Protein AF-C7ZFL9-F1 (afdb_monomer_lite)

Secondary structure (DSSP, 8-state):
-GGG-HHHHHHHHHHHHHHHHHHHSS-GGGHHHHHHHHHHHHHHHHHHHHH--GGGHHHHHHHHHHHHHHHHHTT-HHHHHHHHHHHHHHHHHHS-TT-SSPP---HHHHHHHHHHHHHHHHHHHHHHHHHHHHTT-TTS-TTS-S---PPPHHHHHHHHHHHHHHSTTHHHHHHHHHTTGGGGTSPPPTT-----EE-HHHHHHHHHHHHHHHTTTTS-HHHHHHHHHHTTHHHHHHHHHHHHHHHHHHTTHHHHHTTT-----EE-HHHHHHHHHHIIIIIT--SGGGPPPPHHHHHHHHHHHHHHHHHTPPPTT-HHHHHHHHHHHHHHHHHHHHHTTSTTSTTTTHHHHHHHHHHHHHHHHHHT--SHHHHHHHHHHHS---

Radius of gyration: 20.71 Å; chains: 1; bounding box: 52×52×56 Å

Organism: Fusarium vanettenii (strain ATCC MYA-4622 / CBS 123669 / FGSC 9596 / NRRL 45880 / 77-13-4) (NCBI:txid660122)

Foldseek 3Di:
DCVVDPLLVLLVLLLVLLLVCLVVLHSVVNPVVNVVSLVVLVVVLVVCVVVVDLVCLLVNLSSLLSNLQSCLSLVNLVVSVVSLVVSLVSCCVNPNLPDPPDDPPDPSVLLSLLSNLLSQQSSFLSQLVLLLVLVVDPVFDPPDDPPGVRPDSSVSSNVSSVLCVQADCNSVLVSVLSVLSSVSRDDDPVPFFQAWFQLVQLLVLLQVLLVLLQPDPPDDSSVSLVVCSRPCSVSSNSSVLSVRRVCRRVVCNVVVVVPDPDDGLTWHSLLSSLLSSLCCCQQSCSTNSNDQDDLSNLSNSLSSNLVRLVVQVDALPPLLNLLVSLLSLVSNLRSLVVRVVDPDNPCSCVVSNVVSVVSNVVSCVSNVPPDPVVNVVSNVVRPHHD

Structure (mmCIF, N/CA/C/O backbone):
data_AF-C7ZFL9-F1
#
_entry.id   AF-C7ZFL9-F1
#
loop_
_atom_site.group_PDB
_atom_site.id
_atom_site.type_symbol
_atom_site.label_atom_id
_atom_site.label_alt_id
_atom_site.label_comp_id
_atom_site.label_asym_id
_atom_site.label_entity_id
_atom_site.label_seq_id
_atom_site.pdbx_PDB_ins_code
_atom_site.Cartn_x
_atom_site.Cartn_y
_atom_site.Cartn_z
_atom_site.occupancy
_atom_site.B_iso_or_equiv
_atom_site.auth_seq_id
_atom_site.auth_comp_id
_atom_site.auth_asym_id
_atom_site.auth_atom_id
_atom_site.pdbx_PDB_model_num
ATOM 1 N N . SER A 1 1 ? -1.376 15.407 -22.073 1.00 51.47 1 SER A N 1
ATOM 2 C CA . SER A 1 1 ? -1.152 14.118 -22.772 1.00 51.47 1 SER A CA 1
ATOM 3 C C . SER A 1 1 ? 0.179 13.527 -22.314 1.00 51.47 1 SER A C 1
ATOM 5 O O . SER A 1 1 ? 1.114 14.300 -22.162 1.00 51.47 1 SER A O 1
ATOM 7 N N . VAL A 1 2 ? 0.299 12.204 -22.100 1.00 56.16 2 VAL A N 1
ATOM 8 C CA . VAL A 1 2 ? 1.565 11.537 -21.685 1.00 56.16 2 VAL A CA 1
ATOM 9 C C . VAL A 1 2 ? 2.711 11.837 -22.657 1.00 56.16 2 VAL A C 1
ATOM 11 O O . VAL A 1 2 ? 3.848 12.012 -22.239 1.00 56.16 2 VAL A O 1
ATOM 14 N N . MET A 1 3 ? 2.400 11.998 -23.946 1.00 50.41 3 MET A N 1
ATOM 15 C CA . MET A 1 3 ? 3.385 12.315 -24.987 1.00 50.41 3 MET A CA 1
ATOM 16 C C . MET A 1 3 ? 3.964 13.736 -24.888 1.00 50.41 3 MET A C 1
ATOM 18 O O . MET A 1 3 ? 4.941 14.037 -25.561 1.00 50.41 3 MET A O 1
ATOM 22 N N . GLN A 1 4 ? 3.368 14.617 -24.077 1.00 59.22 4 GLN A N 1
ATOM 23 C CA . GLN A 1 4 ? 3.820 16.003 -23.898 1.00 59.22 4 GLN A CA 1
ATOM 24 C C . GLN A 1 4 ? 4.762 16.170 -22.695 1.00 59.22 4 GLN A C 1
ATOM 26 O O . GLN A 1 4 ? 5.340 17.238 -22.529 1.00 59.22 4 GLN A O 1
ATOM 31 N N . SER A 1 5 ? 4.930 15.130 -21.868 1.00 71.25 5 SER A N 1
ATOM 32 C CA . SER A 1 5 ? 5.876 15.109 -20.750 1.00 71.25 5 SER A CA 1
ATOM 33 C C . SER A 1 5 ? 6.909 14.003 -20.998 1.00 71.25 5 SER A C 1
ATOM 35 O O . SER A 1 5 ? 6.565 12.821 -20.891 1.00 71.25 5 SER A O 1
ATOM 37 N N . PRO A 1 6 ? 8.171 14.351 -21.321 1.00 76.94 6 PRO A N 1
ATOM 38 C CA . PRO A 1 6 ? 9.249 13.373 -21.503 1.00 76.94 6 PRO A CA 1
ATOM 39 C C . PRO A 1 6 ? 9.394 12.416 -20.311 1.00 76.94 6 PRO A C 1
ATOM 41 O O . PRO A 1 6 ? 9.711 11.238 -20.470 1.00 76.94 6 PRO A O 1
ATOM 44 N N . ASP A 1 7 ? 9.091 12.916 -19.118 1.00 78.38 7 ASP A N 1
ATOM 45 C CA . ASP A 1 7 ? 9.209 12.204 -17.853 1.00 78.38 7 ASP A CA 1
ATOM 46 C C . ASP A 1 7 ? 8.083 11.188 -17.647 1.00 78.38 7 ASP A C 1
ATOM 48 O O . ASP A 1 7 ? 8.340 10.029 -17.306 1.00 78.38 7 ASP A O 1
ATOM 52 N N . ALA A 1 8 ? 6.841 11.576 -17.950 1.00 80.31 8 ALA A N 1
ATOM 53 C CA . ALA A 1 8 ? 5.705 10.658 -17.946 1.00 80.31 8 ALA A CA 1
ATOM 54 C C . ALA A 1 8 ? 5.857 9.567 -19.017 1.00 80.31 8 ALA A C 1
ATOM 56 O O . ALA A 1 8 ? 5.552 8.398 -18.760 1.00 80.31 8 ALA A O 1
ATOM 57 N N . LEU A 1 9 ? 6.374 9.922 -20.200 1.00 86.00 9 LEU A N 1
ATOM 58 C CA . LEU A 1 9 ? 6.674 8.960 -21.258 1.00 86.00 9 LEU A CA 1
ATOM 59 C C . LEU A 1 9 ? 7.722 7.943 -20.795 1.00 86.00 9 LEU A C 1
ATOM 61 O O . LEU A 1 9 ? 7.514 6.745 -20.965 1.00 86.00 9 LEU A O 1
ATOM 65 N N . ARG A 1 10 ? 8.809 8.394 -20.160 1.00 88.75 10 ARG A N 1
ATOM 66 C CA . ARG A 1 10 ? 9.865 7.507 -19.654 1.00 88.75 10 ARG A CA 1
ATOM 67 C C . ARG A 1 10 ? 9.331 6.506 -18.632 1.00 88.75 10 ARG A C 1
ATOM 69 O O . ARG A 1 10 ? 9.563 5.309 -18.785 1.00 88.75 10 ARG A O 1
ATOM 76 N N . ASN A 1 11 ? 8.566 6.968 -17.643 1.00 89.56 11 ASN A N 1
ATOM 77 C CA . ASN A 1 11 ? 7.953 6.069 -16.661 1.00 89.56 11 ASN A CA 1
ATOM 78 C C . ASN A 1 11 ? 6.974 5.094 -17.335 1.00 89.56 11 ASN A C 1
ATOM 80 O O . ASN A 1 11 ? 6.970 3.905 -17.029 1.00 89.56 11 ASN A O 1
ATOM 84 N N . THR A 1 12 ? 6.208 5.563 -18.324 1.00 90.94 12 THR A N 1
ATOM 85 C CA . THR A 1 12 ? 5.304 4.709 -19.111 1.00 90.94 12 THR A CA 1
ATOM 86 C C . THR A 1 12 ? 6.060 3.631 -19.887 1.00 90.94 12 THR A C 1
ATOM 88 O O . THR A 1 12 ? 5.612 2.488 -19.910 1.00 90.94 12 THR A O 1
ATOM 91 N N . MET A 1 13 ? 7.217 3.949 -20.475 1.00 91.75 13 MET A N 1
ATOM 92 C CA . MET A 1 13 ? 8.051 2.973 -21.185 1.00 91.75 13 MET A CA 1
ATOM 93 C C . MET A 1 13 ? 8.599 1.890 -20.250 1.00 91.75 13 MET A C 1
ATOM 95 O O . MET A 1 13 ? 8.618 0.720 -20.630 1.00 91.75 13 MET A O 1
ATOM 99 N N . LEU A 1 14 ? 8.976 2.245 -19.017 1.00 92.81 14 LEU A N 1
ATOM 100 C CA . LEU A 1 14 ? 9.402 1.269 -18.008 1.00 92.81 14 LEU A CA 1
ATOM 101 C C . LEU A 1 14 ? 8.258 0.318 -17.624 1.00 92.81 14 LEU A C 1
ATOM 103 O O . LEU A 1 14 ? 8.434 -0.900 -17.653 1.00 92.81 14 LEU A O 1
ATOM 107 N N . ILE A 1 15 ? 7.057 0.850 -17.366 1.00 92.81 15 ILE A N 1
ATOM 108 C CA . ILE A 1 15 ? 5.871 0.026 -17.076 1.00 92.81 15 ILE A CA 1
ATOM 109 C C . ILE A 1 15 ? 5.462 -0.832 -18.283 1.00 92.81 15 ILE A C 1
ATOM 111 O O . ILE A 1 15 ? 5.066 -1.987 -18.119 1.00 92.81 15 ILE A O 1
ATOM 115 N N . ALA A 1 16 ? 5.583 -0.309 -19.505 1.00 90.69 16 ALA A N 1
ATOM 116 C CA . ALA A 1 16 ? 5.320 -1.065 -20.726 1.00 90.69 16 ALA A CA 1
ATOM 117 C C . ALA A 1 16 ? 6.308 -2.228 -20.897 1.00 90.69 16 ALA A C 1
ATOM 119 O O . ALA A 1 16 ? 5.891 -3.337 -21.236 1.00 90.69 16 ALA A O 1
ATOM 120 N N . GLY A 1 17 ? 7.592 -2.001 -20.602 1.00 90.31 17 GLY A N 1
ATOM 121 C CA . GLY A 1 17 ? 8.609 -3.050 -20.570 1.00 90.31 17 GLY A CA 1
ATOM 122 C C . GLY A 1 17 ? 8.302 -4.120 -19.522 1.00 90.31 17 GLY A C 1
ATOM 123 O O . GLY A 1 17 ? 8.404 -5.306 -19.825 1.00 90.31 17 GLY A O 1
ATOM 124 N N . LEU A 1 18 ? 7.817 -3.724 -18.340 1.00 89.44 18 LEU A N 1
ATOM 125 C CA . LEU A 1 18 ? 7.332 -4.642 -17.303 1.00 89.44 18 LEU A CA 1
ATOM 126 C C . LEU A 1 18 ? 6.196 -5.537 -17.811 1.00 89.44 18 LEU A C 1
ATOM 128 O O . LEU A 1 18 ? 6.257 -6.763 -17.732 1.00 89.44 18 LEU A O 1
ATOM 132 N N . HIS A 1 19 ? 5.165 -4.911 -18.383 1.00 91.62 19 HIS A N 1
ATOM 133 C CA . HIS A 1 19 ? 4.009 -5.608 -18.936 1.00 91.62 19 HIS A CA 1
ATOM 134 C C . HIS A 1 19 ? 4.432 -6.575 -20.053 1.00 91.62 19 HIS A C 1
ATOM 136 O O . HIS A 1 19 ? 3.926 -7.697 -20.126 1.00 91.62 19 HIS A O 1
ATOM 142 N N . TYR A 1 20 ? 5.346 -6.158 -20.936 1.00 90.62 20 TYR A N 1
ATOM 143 C CA . TYR A 1 20 ? 5.895 -7.028 -21.974 1.00 90.62 20 TYR A CA 1
ATOM 144 C C . TYR A 1 20 ? 6.662 -8.207 -21.367 1.00 90.62 20 TYR A C 1
ATOM 146 O O . TYR A 1 20 ? 6.358 -9.352 -21.698 1.00 90.62 20 TYR A O 1
ATOM 154 N N . GLY A 1 21 ? 7.591 -7.942 -20.444 1.00 87.88 21 GLY A N 1
ATOM 155 C CA . GLY A 1 21 ? 8.418 -8.955 -19.791 1.00 87.88 21 GLY A CA 1
ATOM 156 C C . GLY A 1 21 ? 7.587 -10.011 -19.069 1.00 87.88 21 GLY A C 1
ATOM 157 O O . GLY A 1 21 ? 7.814 -11.200 -19.254 1.00 87.88 21 GLY A O 1
ATOM 158 N N . TRP A 1 22 ? 6.546 -9.613 -18.335 1.00 88.75 22 TRP A N 1
ATOM 159 C CA . TRP A 1 22 ? 5.656 -10.573 -17.674 1.00 88.75 22 TRP A CA 1
ATOM 160 C C . TRP A 1 22 ? 4.832 -11.401 -18.657 1.00 88.75 22 TRP A C 1
ATOM 162 O O . TRP A 1 22 ? 4.595 -12.581 -18.405 1.00 88.75 22 TRP A O 1
ATOM 172 N N . LYS A 1 23 ? 4.403 -10.808 -19.777 1.00 88.69 23 LYS A N 1
ATOM 173 C CA . LYS A 1 23 ? 3.635 -11.511 -20.811 1.00 88.69 23 LYS A CA 1
ATOM 174 C C . LYS A 1 23 ? 4.499 -12.506 -21.592 1.00 88.69 23 LYS A C 1
ATOM 176 O O . LYS A 1 23 ? 4.058 -13.626 -21.833 1.00 88.69 23 LYS A O 1
ATOM 181 N N . ALA A 1 24 ? 5.691 -12.089 -22.011 1.00 87.19 24 ALA A N 1
ATOM 182 C CA . ALA A 1 24 ? 6.590 -12.867 -22.862 1.00 87.19 24 ALA A CA 1
ATOM 183 C C . ALA A 1 24 ? 7.552 -13.775 -22.072 1.00 87.19 24 ALA A C 1
ATOM 185 O O . ALA A 1 24 ? 8.175 -14.656 -22.656 1.00 87.19 24 ALA A O 1
ATOM 186 N N . GLY A 1 25 ? 7.701 -13.549 -20.766 1.00 82.88 25 GLY A N 1
ATOM 187 C CA . GLY A 1 25 ? 8.644 -14.233 -19.875 1.00 82.88 25 GLY A CA 1
ATOM 188 C C . GLY A 1 25 ? 10.059 -13.666 -19.916 1.00 82.88 25 GLY A C 1
ATOM 189 O O . GLY A 1 25 ? 10.736 -13.620 -18.894 1.00 82.88 25 GLY A O 1
ATOM 190 N N . ARG A 1 26 ? 10.488 -13.147 -21.068 1.00 82.38 26 ARG A N 1
ATOM 191 C CA . ARG A 1 26 ? 11.777 -12.467 -21.249 1.00 82.38 26 ARG A CA 1
ATOM 192 C C . ARG A 1 26 ? 11.599 -11.178 -22.046 1.00 82.38 26 ARG A C 1
ATOM 194 O O . ARG A 1 26 ? 10.668 -11.057 -22.842 1.00 82.38 26 ARG A O 1
ATOM 201 N N . LEU A 1 27 ? 12.503 -10.219 -21.848 1.00 83.12 27 LEU A N 1
ATOM 202 C CA . LEU A 1 27 ? 12.457 -8.920 -22.530 1.00 83.12 27 LEU A CA 1
ATOM 203 C C . LEU A 1 27 ? 12.873 -9.003 -24.002 1.00 83.12 27 LEU A C 1
ATOM 205 O O . LEU A 1 27 ? 12.293 -8.304 -24.831 1.00 83.12 27 LEU A O 1
ATOM 209 N N . GLN A 1 28 ? 13.818 -9.886 -24.344 1.00 85.31 28 GLN A N 1
ATOM 210 C CA . GLN A 1 28 ? 14.291 -10.085 -25.719 1.00 85.31 28 GLN A CA 1
ATOM 211 C C . GLN A 1 28 ? 14.614 -8.735 -26.397 1.00 85.31 28 GLN A C 1
ATOM 213 O O . GLN A 1 28 ? 15.396 -7.943 -25.883 1.00 85.31 28 GLN A O 1
ATOM 218 N N . VAL A 1 29 ? 13.960 -8.425 -27.519 1.00 83.38 29 VAL A N 1
ATOM 219 C CA . VAL A 1 29 ? 14.160 -7.186 -28.286 1.00 83.38 29 VAL A CA 1
ATOM 220 C C . VAL A 1 29 ? 13.842 -5.900 -27.509 1.00 83.38 29 VAL A C 1
ATOM 222 O O . VAL A 1 29 ? 14.325 -4.838 -27.888 1.00 83.38 29 VAL A O 1
ATOM 225 N N . PHE A 1 30 ? 13.060 -5.968 -26.425 1.00 85.44 30 PHE A N 1
ATOM 226 C CA . PHE A 1 30 ? 12.745 -4.807 -25.584 1.00 85.44 30 PHE A CA 1
ATOM 227 C C . PHE A 1 30 ? 13.824 -4.483 -24.545 1.00 85.44 30 PHE A C 1
ATOM 229 O O . PHE A 1 30 ? 13.776 -3.407 -23.947 1.00 85.44 30 PHE A O 1
ATOM 236 N N . GLU A 1 31 ? 14.792 -5.372 -24.321 1.00 88.56 31 GLU A N 1
ATOM 237 C CA . GLU A 1 31 ? 15.775 -5.240 -23.241 1.00 88.56 31 GLU A CA 1
ATOM 238 C C . GLU A 1 31 ? 16.614 -3.964 -23.365 1.00 88.56 31 GLU A C 1
ATOM 240 O O . GLU A 1 31 ? 16.689 -3.173 -22.426 1.00 88.56 31 GLU A O 1
ATOM 245 N N . SER A 1 32 ? 17.160 -3.696 -24.553 1.00 89.56 32 SER A N 1
ATOM 246 C CA . SER A 1 32 ? 17.965 -2.495 -24.811 1.00 89.56 32 SER A CA 1
ATOM 247 C C . SER A 1 32 ? 17.177 -1.203 -24.576 1.00 89.56 32 SER A C 1
ATOM 249 O O . SER A 1 32 ? 17.697 -0.240 -24.012 1.00 89.56 32 SER A O 1
ATOM 251 N N . THR A 1 33 ? 15.896 -1.198 -24.950 1.00 89.94 33 THR A N 1
ATOM 252 C CA . THR A 1 33 ? 14.993 -0.057 -24.755 1.00 89.94 33 THR A CA 1
ATOM 253 C C . THR A 1 33 ? 14.695 0.157 -23.273 1.00 89.94 33 THR A C 1
ATOM 255 O O . THR A 1 33 ? 14.753 1.290 -22.790 1.00 89.94 33 THR A O 1
ATOM 258 N N . LEU A 1 34 ? 14.426 -0.918 -22.527 1.00 90.00 34 LEU A N 1
ATOM 259 C CA . LEU A 1 34 ? 14.208 -0.837 -21.085 1.00 90.00 34 LEU A CA 1
ATOM 260 C C . LEU A 1 34 ? 15.457 -0.306 -20.366 1.00 90.00 34 LEU A C 1
ATOM 262 O O . LEU A 1 34 ? 15.351 0.633 -19.577 1.00 90.00 34 LEU A O 1
ATOM 266 N N . LEU A 1 35 ? 16.634 -0.869 -20.659 1.00 91.44 35 LEU A N 1
ATOM 267 C CA . LEU A 1 35 ? 17.901 -0.462 -20.045 1.00 91.44 35 LEU A CA 1
ATOM 268 C C . LEU A 1 35 ? 18.232 1.005 -20.335 1.00 91.44 35 LEU A C 1
ATOM 270 O O . LEU A 1 35 ? 18.649 1.728 -19.428 1.00 91.44 35 LEU A O 1
ATOM 274 N N . PHE A 1 36 ? 17.982 1.470 -21.562 1.00 92.06 36 PHE A N 1
ATOM 275 C CA . PHE A 1 36 ? 18.137 2.878 -21.919 1.00 92.06 36 PHE A CA 1
ATOM 276 C C . PHE A 1 36 ? 17.249 3.782 -21.052 1.00 92.06 36 PHE A C 1
ATOM 278 O O . PHE A 1 36 ? 17.748 4.694 -20.390 1.00 92.06 36 PHE A O 1
ATOM 285 N N . HIS A 1 37 ? 15.941 3.508 -20.986 1.00 92.88 37 HIS A N 1
ATOM 286 C CA . HIS A 1 37 ? 15.018 4.328 -20.195 1.00 92.88 37 HIS A CA 1
ATOM 287 C C . HIS A 1 37 ? 15.298 4.262 -18.691 1.00 92.88 37 HIS A C 1
ATOM 289 O O . HIS A 1 37 ? 15.119 5.266 -18.000 1.00 92.88 37 HIS A O 1
ATOM 295 N N . LYS A 1 38 ? 15.782 3.122 -18.189 1.00 93.56 38 LYS A N 1
ATOM 296 C CA . LYS A 1 38 ? 16.223 2.957 -16.801 1.00 93.56 38 LYS A CA 1
ATOM 297 C C . LYS A 1 38 ? 17.449 3.824 -16.506 1.00 93.56 38 LYS A C 1
ATOM 299 O O . LYS A 1 38 ? 17.452 4.561 -15.522 1.00 93.56 38 LYS A O 1
ATOM 304 N N . GLY A 1 39 ? 18.457 3.794 -17.381 1.00 93.38 39 GLY A N 1
ATOM 305 C CA . GLY A 1 39 ? 19.646 4.645 -17.282 1.00 93.38 39 GLY A CA 1
ATOM 306 C C . GLY A 1 39 ? 19.302 6.135 -17.262 1.00 93.38 39 GLY A C 1
ATOM 307 O O . GLY A 1 39 ? 19.765 6.876 -16.395 1.00 93.38 39 GLY A O 1
ATOM 308 N N . GLU A 1 40 ? 18.422 6.561 -18.165 1.00 92.69 40 GLU A N 1
ATOM 309 C CA . GLU A 1 40 ? 17.947 7.945 -18.221 1.00 92.69 40 GLU A CA 1
ATOM 310 C C . GLU A 1 40 ? 17.127 8.344 -16.987 1.00 92.69 40 GLU A C 1
ATOM 312 O O . GLU A 1 40 ? 17.263 9.463 -16.496 1.00 92.69 40 GLU A O 1
ATOM 317 N N . ALA A 1 41 ? 16.309 7.437 -16.443 1.00 92.75 41 ALA A N 1
ATOM 318 C CA . ALA A 1 41 ? 15.551 7.696 -15.221 1.00 92.75 41 ALA A CA 1
ATOM 319 C C . ALA A 1 41 ? 16.484 7.902 -14.018 1.00 92.75 41 ALA A C 1
ATOM 321 O O . ALA A 1 41 ? 16.287 8.842 -13.252 1.00 92.75 41 ALA A O 1
ATOM 322 N N . MET A 1 42 ? 17.542 7.093 -13.885 1.00 93.38 42 MET A N 1
ATOM 323 C CA . MET A 1 42 ? 18.548 7.278 -12.831 1.00 93.38 42 MET A CA 1
ATOM 324 C C . MET A 1 42 ? 19.299 8.610 -12.971 1.00 93.38 42 MET A C 1
ATOM 326 O O . MET A 1 42 ? 19.496 9.311 -11.979 1.00 93.38 42 MET A O 1
ATOM 330 N N . ARG A 1 43 ? 19.685 8.998 -14.196 1.00 93.81 43 ARG A N 1
ATOM 331 C CA . ARG A 1 43 ? 20.329 10.300 -14.455 1.00 93.81 43 ARG A CA 1
ATOM 332 C C . ARG A 1 43 ? 19.432 11.465 -14.052 1.00 93.81 43 ARG A C 1
ATOM 334 O O . ARG A 1 43 ? 19.904 12.393 -13.399 1.00 93.81 43 ARG A O 1
ATOM 341 N N . LEU A 1 44 ? 18.149 11.394 -14.401 1.00 91.69 44 LEU A N 1
ATOM 342 C CA . LEU A 1 44 ? 17.168 12.410 -14.035 1.00 91.69 44 LEU A CA 1
ATOM 343 C C . LEU A 1 44 ? 16.972 12.494 -12.518 1.00 91.69 44 LEU A C 1
ATOM 345 O O . LEU A 1 44 ? 17.004 13.593 -11.975 1.00 91.69 44 LEU A O 1
ATOM 349 N N . VAL A 1 45 ? 16.828 11.359 -11.827 1.00 93.62 45 VAL A N 1
ATOM 350 C CA . VAL A 1 45 ? 16.729 11.331 -10.357 1.00 93.62 45 VAL A CA 1
ATOM 351 C C . VAL A 1 45 ? 17.951 11.988 -9.724 1.00 93.62 45 VAL A C 1
ATOM 353 O O . VAL A 1 45 ? 17.797 12.880 -8.898 1.00 93.62 45 VAL A O 1
ATOM 356 N N . ASN A 1 46 ? 19.162 11.618 -10.143 1.00 93.56 46 ASN A N 1
ATOM 357 C CA . ASN A 1 46 ? 20.384 12.221 -9.607 1.00 93.56 46 ASN A CA 1
ATOM 358 C C . ASN A 1 46 ? 20.414 13.737 -9.831 1.00 93.56 46 ASN A C 1
ATOM 360 O O . ASN A 1 46 ? 20.759 14.489 -8.923 1.00 93.56 46 ASN A O 1
ATOM 364 N N . TRP A 1 47 ? 20.006 14.194 -11.015 1.00 92.38 47 TRP A N 1
ATOM 365 C CA . TRP A 1 47 ? 19.901 15.618 -11.308 1.00 92.38 47 TRP A CA 1
ATOM 366 C C . TRP A 1 47 ? 18.870 16.315 -10.404 1.00 92.38 47 TRP A C 1
ATOM 368 O O . TRP A 1 47 ? 19.185 17.350 -9.820 1.00 92.38 47 TRP A O 1
ATOM 378 N N . LEU A 1 48 ? 17.680 15.731 -10.216 1.00 91.69 48 LEU A N 1
ATOM 379 C CA . LEU A 1 48 ? 16.621 16.267 -9.348 1.00 91.69 48 LEU A CA 1
ATOM 380 C C . LEU A 1 48 ? 17.075 16.387 -7.889 1.00 91.69 48 LEU A C 1
ATOM 382 O O . LEU A 1 48 ? 16.824 17.407 -7.247 1.00 91.69 48 LEU A O 1
ATOM 386 N N . LEU A 1 49 ? 17.777 15.370 -7.384 1.00 91.19 49 LEU A N 1
ATOM 387 C CA . LEU A 1 49 ? 18.333 15.367 -6.031 1.00 91.19 49 LEU A CA 1
ATOM 388 C C . LEU A 1 49 ? 19.377 16.479 -5.849 1.00 91.19 49 LEU A C 1
ATOM 390 O O . LEU A 1 49 ? 19.353 17.178 -4.840 1.00 91.19 49 LEU A O 1
ATOM 394 N N . VAL A 1 50 ? 20.251 16.694 -6.839 1.00 90.88 50 VAL A N 1
ATOM 395 C CA . VAL A 1 50 ? 21.266 17.764 -6.798 1.00 90.88 50 VAL A CA 1
ATOM 396 C C . VAL A 1 50 ? 20.634 19.155 -6.833 1.00 90.88 50 VAL A C 1
ATOM 398 O O . VAL A 1 50 ? 21.078 20.032 -6.099 1.00 90.88 50 VAL A O 1
ATOM 401 N N . GLN A 1 51 ? 19.606 19.374 -7.659 1.00 86.25 51 GLN A N 1
ATOM 402 C CA . GLN A 1 51 ? 18.936 20.679 -7.721 1.00 86.25 51 GLN A CA 1
ATOM 403 C C . GLN A 1 51 ? 18.177 21.007 -6.430 1.00 86.25 51 GLN A C 1
ATOM 405 O O . GLN A 1 51 ? 18.087 22.176 -6.066 1.00 86.25 51 GLN A O 1
ATOM 410 N N . SER A 1 52 ? 17.626 19.992 -5.750 1.00 79.56 52 SER A N 1
ATOM 411 C CA . SER A 1 52 ? 16.854 20.147 -4.505 1.00 79.56 52 SER A CA 1
ATOM 412 C C . SER A 1 52 ? 15.689 21.156 -4.600 1.00 79.56 52 SER A C 1
ATOM 414 O O . SER A 1 52 ? 15.265 21.724 -3.594 1.00 79.56 52 SER A O 1
ATOM 416 N N . ASP A 1 53 ? 15.136 21.366 -5.802 1.00 84.00 53 ASP A N 1
ATOM 417 C CA . ASP A 1 53 ? 13.988 22.250 -6.030 1.00 84.00 53 ASP A CA 1
ATOM 418 C C . ASP A 1 53 ? 12.701 21.613 -5.486 1.00 84.00 53 ASP A C 1
ATOM 420 O O . ASP A 1 53 ? 12.233 20.582 -5.983 1.00 84.00 53 ASP A O 1
ATOM 424 N N . SER A 1 54 ? 12.091 22.258 -4.488 1.00 80.25 54 SER A N 1
ATOM 425 C CA . SER A 1 54 ? 10.840 21.806 -3.871 1.00 80.25 54 SER A CA 1
ATOM 426 C C . SER A 1 54 ? 9.675 21.731 -4.862 1.00 80.25 54 SER A C 1
ATOM 428 O O . SER A 1 54 ? 8.767 20.924 -4.671 1.00 80.25 54 SER A O 1
ATOM 430 N N . ARG A 1 55 ? 9.712 22.489 -5.967 1.00 83.25 55 ARG A N 1
ATOM 431 C CA . ARG A 1 55 ? 8.686 22.440 -7.025 1.00 83.25 55 ARG A CA 1
ATOM 432 C C . ARG A 1 55 ? 8.707 21.134 -7.815 1.00 83.25 55 ARG A C 1
ATOM 434 O O . ARG A 1 55 ? 7.712 20.789 -8.446 1.00 83.25 55 ARG A O 1
ATOM 441 N N . ARG A 1 56 ? 9.823 20.399 -7.785 1.00 88.00 56 ARG A N 1
ATOM 442 C CA . ARG A 1 56 ? 9.988 19.107 -8.476 1.00 88.00 56 ARG A CA 1
ATOM 443 C C . ARG A 1 56 ? 9.911 17.914 -7.524 1.00 88.00 56 ARG A C 1
ATOM 445 O O . ARG A 1 56 ? 10.193 16.785 -7.925 1.00 88.00 56 ARG A O 1
ATOM 452 N N . TYR A 1 57 ? 9.469 18.146 -6.289 1.00 90.94 57 TYR A N 1
ATOM 453 C CA . TYR A 1 57 ? 9.326 17.132 -5.249 1.00 90.94 57 TYR A CA 1
ATOM 454 C C . TYR A 1 57 ? 8.532 15.903 -5.715 1.00 90.94 57 TYR A C 1
ATOM 456 O O . TYR A 1 57 ? 9.052 14.784 -5.739 1.00 90.94 57 TYR A O 1
ATOM 464 N N . HIS A 1 58 ? 7.296 16.107 -6.183 1.00 91.25 58 HIS A N 1
ATOM 465 C CA . HIS A 1 58 ? 6.431 15.013 -6.642 1.00 91.25 58 HIS A CA 1
ATOM 466 C C . HIS A 1 58 ? 6.944 14.340 -7.915 1.00 91.25 58 HIS A C 1
ATOM 468 O O . HIS A 1 58 ? 6.645 13.179 -8.182 1.00 91.25 58 HIS A O 1
ATOM 474 N N . GLU A 1 59 ? 7.705 15.053 -8.743 1.00 91.19 59 GLU A N 1
ATOM 475 C CA . GLU A 1 59 ? 8.355 14.476 -9.920 1.00 91.19 59 GLU A CA 1
ATOM 476 C C . GLU A 1 59 ? 9.453 13.489 -9.523 1.00 91.19 59 GLU A C 1
ATOM 478 O O . GLU A 1 59 ? 9.457 12.351 -9.997 1.00 91.19 59 GLU A O 1
ATOM 483 N N . CYS A 1 60 ? 10.317 13.881 -8.586 1.00 93.81 60 CYS A N 1
ATOM 484 C CA . CYS A 1 60 ? 11.373 13.022 -8.065 1.00 93.81 60 CYS A CA 1
ATOM 485 C C . CYS A 1 60 ? 10.799 11.738 -7.447 1.00 93.81 60 CYS A C 1
ATOM 487 O O . CYS A 1 60 ? 11.242 10.637 -7.784 1.00 93.81 60 CYS A O 1
ATOM 489 N N . ILE A 1 61 ? 9.736 11.856 -6.638 1.00 94.94 61 ILE A N 1
ATOM 490 C CA . ILE A 1 61 ? 9.047 10.702 -6.034 1.00 94.94 61 ILE A CA 1
ATOM 491 C C . ILE A 1 61 ? 8.564 9.722 -7.099 1.00 94.94 61 ILE A C 1
ATOM 493 O O . ILE A 1 61 ? 8.819 8.522 -6.993 1.00 94.94 61 ILE A O 1
ATOM 497 N N . ARG A 1 62 ? 7.896 10.221 -8.145 1.00 94.12 62 ARG A N 1
ATOM 498 C CA . ARG A 1 62 ? 7.371 9.378 -9.225 1.00 94.12 62 ARG A CA 1
ATOM 499 C C . ARG A 1 62 ? 8.481 8.617 -9.945 1.00 94.12 62 ARG A C 1
ATOM 501 O O . ARG A 1 62 ? 8.301 7.441 -10.260 1.00 94.12 62 ARG A O 1
ATOM 508 N N . HIS A 1 63 ? 9.632 9.236 -10.187 1.00 94.50 63 HIS A N 1
ATOM 509 C CA . HIS A 1 63 ? 10.752 8.539 -10.820 1.00 94.50 63 HIS A CA 1
ATOM 510 C C . HIS A 1 63 ? 11.376 7.479 -9.918 1.00 94.50 63 HIS A C 1
ATOM 512 O O . HIS A 1 63 ? 11.562 6.349 -10.369 1.00 94.50 63 HIS A O 1
ATOM 518 N N . ILE A 1 64 ? 11.636 7.799 -8.647 1.00 96.44 64 ILE A N 1
ATOM 519 C CA . ILE A 1 64 ? 12.219 6.828 -7.715 1.00 96.44 64 ILE A CA 1
ATOM 520 C C . ILE A 1 64 ? 11.256 5.652 -7.499 1.00 96.44 64 ILE A C 1
ATOM 522 O O . ILE A 1 64 ? 11.676 4.506 -7.608 1.00 96.44 64 ILE A O 1
ATOM 526 N N . ALA A 1 65 ? 9.960 5.906 -7.292 1.00 96.75 65 ALA A N 1
ATOM 527 C CA . ALA A 1 65 ? 8.952 4.854 -7.144 1.00 96.75 65 ALA A CA 1
ATOM 528 C C . ALA A 1 65 ? 8.843 3.957 -8.394 1.00 96.75 65 ALA A C 1
ATOM 530 O O . ALA A 1 65 ? 8.753 2.734 -8.278 1.00 96.75 65 ALA A O 1
ATOM 531 N N . THR A 1 66 ? 8.935 4.538 -9.598 1.00 95.62 66 THR A N 1
ATOM 532 C CA . THR A 1 66 ? 8.959 3.759 -10.849 1.00 95.62 66 THR A CA 1
ATOM 533 C C . THR A 1 66 ? 10.201 2.877 -10.942 1.00 95.62 66 THR A C 1
ATOM 535 O O . THR A 1 66 ? 10.089 1.720 -11.351 1.00 95.62 66 THR A O 1
ATOM 538 N N . LEU A 1 67 ? 11.373 3.383 -10.541 1.00 95.50 67 LEU A N 1
ATOM 539 C CA . LEU A 1 67 ? 12.596 2.580 -10.465 1.00 95.50 67 LEU A CA 1
ATOM 540 C C . LEU A 1 67 ? 12.437 1.437 -9.459 1.00 95.50 67 LEU A C 1
ATOM 542 O O . LEU A 1 67 ? 12.706 0.299 -9.820 1.00 95.50 67 LEU A O 1
ATOM 546 N N . CYS A 1 68 ? 11.908 1.693 -8.258 1.00 95.81 68 CYS A N 1
ATOM 547 C CA . CYS A 1 68 ? 11.632 0.648 -7.270 1.00 95.81 68 CYS A CA 1
ATOM 548 C C . CYS A 1 68 ? 10.768 -0.487 -7.845 1.00 95.81 68 CYS A C 1
ATOM 550 O O . CYS A 1 68 ? 11.130 -1.659 -7.738 1.00 95.81 68 CYS A O 1
ATOM 552 N N . LEU A 1 69 ? 9.634 -0.143 -8.468 1.00 93.81 69 LEU A N 1
ATOM 553 C CA . LEU A 1 69 ? 8.740 -1.120 -9.096 1.00 93.81 69 LEU A CA 1
ATOM 554 C C . LEU A 1 69 ? 9.444 -1.892 -10.210 1.00 93.81 69 LEU A C 1
ATOM 556 O O . LEU A 1 69 ? 9.323 -3.112 -10.274 1.00 93.81 69 LEU A O 1
ATOM 560 N N . THR A 1 70 ? 10.183 -1.180 -11.063 1.00 93.25 70 THR A N 1
ATOM 561 C CA . THR A 1 70 ? 10.888 -1.771 -12.204 1.00 93.25 70 THR A CA 1
ATOM 562 C C . THR A 1 70 ? 11.941 -2.768 -11.741 1.00 93.25 70 THR A C 1
ATOM 564 O O . THR A 1 70 ? 11.947 -3.906 -12.195 1.00 93.25 70 THR A O 1
ATOM 567 N N . GLU A 1 71 ? 12.790 -2.374 -10.795 1.00 92.88 71 GLU A N 1
ATOM 568 C CA . GLU A 1 71 ? 13.843 -3.232 -10.252 1.00 92.88 71 GLU A CA 1
ATOM 569 C C . GLU A 1 71 ? 13.263 -4.472 -9.580 1.00 92.88 71 GLU A C 1
ATOM 571 O O . GLU A 1 71 ? 13.679 -5.590 -9.877 1.00 92.88 71 GLU A O 1
ATOM 576 N N . CYS A 1 72 ? 12.251 -4.292 -8.729 1.00 91.94 72 CYS A N 1
ATOM 577 C CA . CYS A 1 72 ? 11.620 -5.397 -8.017 1.00 91.94 72 CYS A CA 1
ATOM 578 C C . CYS A 1 72 ? 10.981 -6.403 -8.980 1.00 91.94 72 CYS A C 1
ATOM 580 O O . CYS A 1 72 ? 11.160 -7.608 -8.828 1.00 91.94 72 CYS A O 1
ATOM 582 N N . ALA A 1 73 ? 10.276 -5.913 -9.997 1.00 89.00 73 ALA A N 1
ATOM 583 C CA . ALA A 1 73 ? 9.580 -6.746 -10.967 1.00 89.00 73 ALA A CA 1
ATOM 584 C C . ALA A 1 73 ? 10.496 -7.498 -11.947 1.00 89.00 73 ALA A C 1
ATOM 586 O O . ALA A 1 73 ? 10.013 -8.404 -12.628 1.00 89.00 73 ALA A O 1
ATOM 587 N N . PHE A 1 74 ? 11.779 -7.132 -12.013 1.00 87.25 74 PHE A N 1
ATOM 588 C CA . PHE A 1 74 ? 12.837 -7.873 -12.707 1.00 87.25 74 PHE A CA 1
ATOM 589 C C . PHE A 1 74 ? 13.784 -8.578 -11.724 1.00 87.25 74 PHE A C 1
ATOM 591 O O . PHE A 1 74 ? 14.943 -8.813 -12.038 1.00 87.25 74 PHE A O 1
ATOM 598 N N . GLY A 1 75 ? 13.325 -8.870 -10.503 1.00 86.25 75 GLY A N 1
ATOM 599 C CA . GLY A 1 75 ? 14.071 -9.673 -9.532 1.00 86.25 75 GLY A CA 1
ATOM 600 C C . GLY A 1 75 ? 15.175 -8.943 -8.763 1.00 86.25 75 GLY A C 1
ATOM 601 O O . GLY A 1 75 ? 15.742 -9.508 -7.829 1.00 86.25 75 GLY A O 1
ATOM 602 N N . ASN A 1 76 ? 15.440 -7.666 -9.051 1.00 89.06 76 ASN A N 1
ATOM 603 C CA . ASN A 1 76 ? 16.438 -6.845 -8.356 1.00 89.06 76 ASN A CA 1
ATOM 604 C C . ASN A 1 76 ? 15.887 -6.269 -7.038 1.00 89.06 76 ASN A C 1
ATOM 606 O O . ASN A 1 76 ? 15.871 -5.056 -6.818 1.00 89.06 76 ASN A O 1
ATOM 610 N N . VAL A 1 77 ? 15.427 -7.143 -6.137 1.00 88.00 77 VAL A N 1
ATOM 611 C CA . VAL A 1 77 ? 14.751 -6.761 -4.881 1.00 88.00 77 VAL A CA 1
ATOM 612 C C . VAL A 1 77 ? 15.610 -5.836 -4.017 1.00 88.00 77 VAL A C 1
ATOM 614 O O . VAL A 1 77 ? 15.123 -4.811 -3.554 1.00 88.00 77 VAL A O 1
ATOM 617 N N . LEU A 1 78 ? 16.903 -6.135 -3.862 1.00 87.69 78 LEU A N 1
ATOM 618 C CA . LEU A 1 78 ? 17.810 -5.321 -3.043 1.00 87.69 78 LEU A CA 1
ATOM 619 C C . LEU A 1 78 ? 17.955 -3.888 -3.582 1.00 87.69 78 LEU A C 1
ATOM 621 O O . LEU A 1 78 ? 18.011 -2.921 -2.818 1.00 87.69 78 LEU A O 1
ATOM 625 N N . VAL A 1 79 ? 18.006 -3.744 -4.907 1.00 92.50 79 VAL A N 1
ATOM 626 C CA . VAL A 1 79 ? 18.095 -2.433 -5.561 1.00 92.50 79 VAL A CA 1
ATOM 627 C C . VAL A 1 79 ? 16.782 -1.674 -5.373 1.00 92.50 79 VAL A C 1
ATOM 629 O O . VAL A 1 79 ? 16.800 -0.500 -5.004 1.00 92.50 79 VAL A O 1
ATOM 632 N N . ALA A 1 80 ? 15.642 -2.356 -5.516 1.00 94.31 80 ALA A N 1
ATOM 633 C CA . ALA A 1 80 ? 14.330 -1.777 -5.243 1.00 94.31 80 ALA A CA 1
ATOM 634 C C . ALA A 1 80 ? 14.196 -1.277 -3.795 1.00 94.31 80 ALA A C 1
ATOM 636 O O . ALA A 1 80 ? 13.716 -0.168 -3.568 1.00 94.31 80 ALA A O 1
ATOM 637 N N . GLU A 1 81 ? 14.667 -2.050 -2.815 1.00 92.56 81 GLU A N 1
ATOM 638 C CA . GLU A 1 81 ? 14.689 -1.643 -1.406 1.00 92.56 81 GLU A CA 1
ATOM 639 C C . GLU A 1 81 ? 15.631 -0.466 -1.163 1.00 92.56 81 GLU A C 1
ATOM 641 O O . GLU A 1 81 ? 15.306 0.444 -0.405 1.00 92.56 81 GLU A O 1
ATOM 646 N N . THR A 1 82 ? 16.782 -0.440 -1.835 1.00 94.06 82 THR A N 1
ATOM 647 C CA . THR A 1 82 ? 17.720 0.686 -1.761 1.00 94.06 82 THR A CA 1
ATOM 648 C C . THR A 1 82 ? 17.070 1.971 -2.274 1.00 94.06 82 THR A C 1
ATOM 650 O O . THR A 1 82 ? 17.144 3.010 -1.611 1.00 94.06 82 THR A O 1
ATOM 653 N N . HIS A 1 83 ? 16.366 1.901 -3.406 1.00 95.38 83 HIS A N 1
ATOM 654 C CA . HIS A 1 83 ? 15.595 3.027 -3.925 1.00 95.38 83 HIS A CA 1
ATOM 655 C C . HIS A 1 83 ? 14.459 3.433 -2.982 1.00 95.38 83 HIS A C 1
ATOM 657 O O . HIS A 1 83 ? 14.304 4.624 -2.717 1.00 95.38 83 HIS A O 1
ATOM 663 N N . LEU A 1 84 ? 13.711 2.478 -2.419 1.00 96.00 84 LEU A N 1
ATOM 664 C CA . LEU A 1 84 ? 12.632 2.764 -1.470 1.00 96.00 84 LEU A CA 1
ATOM 665 C C . LEU A 1 84 ? 13.166 3.442 -0.200 1.00 96.00 84 LEU A C 1
ATOM 667 O O . LEU A 1 84 ? 12.598 4.423 0.275 1.00 96.00 84 LEU A O 1
ATOM 671 N N . ASN A 1 85 ? 14.299 2.971 0.316 1.00 94.50 85 ASN A N 1
ATOM 672 C CA . ASN A 1 85 ? 14.977 3.564 1.462 1.00 94.50 85 ASN A CA 1
ATOM 673 C C . ASN A 1 85 ? 15.429 4.998 1.178 1.00 94.50 85 ASN A C 1
ATOM 675 O O . ASN A 1 85 ? 15.236 5.876 2.025 1.00 94.50 85 ASN A O 1
ATOM 679 N N . GLY A 1 86 ? 16.010 5.236 -0.002 1.00 94.94 86 GLY A N 1
ATOM 680 C CA . GLY A 1 86 ? 16.369 6.570 -0.481 1.00 94.94 86 GLY A CA 1
ATOM 681 C C . GLY A 1 86 ? 15.149 7.479 -0.623 1.00 94.94 86 GLY A C 1
ATOM 682 O O . GLY A 1 86 ? 15.176 8.610 -0.144 1.00 94.94 86 GLY A O 1
ATOM 683 N N . LEU A 1 87 ? 14.051 6.958 -1.179 1.00 96.19 87 LEU A N 1
ATOM 684 C CA . LEU A 1 87 ? 12.779 7.665 -1.314 1.00 96.19 87 LEU A CA 1
ATOM 685 C C . LEU A 1 87 ? 12.231 8.107 0.041 1.00 96.19 87 LEU A C 1
ATOM 687 O O . LEU A 1 87 ? 11.855 9.263 0.194 1.00 96.19 87 LEU A O 1
ATOM 691 N N . MET A 1 88 ? 12.245 7.228 1.046 1.00 95.12 88 MET A N 1
ATOM 692 C CA . MET A 1 88 ? 11.802 7.588 2.395 1.00 95.12 88 MET A CA 1
ATOM 693 C C . MET A 1 88 ? 12.677 8.685 3.013 1.00 95.12 88 MET A C 1
ATOM 695 O O . MET A 1 88 ? 12.151 9.571 3.676 1.00 95.12 88 MET A O 1
ATOM 699 N N . ARG A 1 89 ? 14.002 8.682 2.776 1.00 93.69 89 ARG A N 1
ATOM 700 C CA . ARG A 1 89 ? 14.885 9.770 3.252 1.00 93.69 89 ARG A CA 1
ATOM 701 C C . ARG A 1 89 ? 14.550 11.084 2.559 1.00 93.69 89 ARG A C 1
ATOM 703 O O . ARG A 1 89 ? 14.449 12.110 3.217 1.00 93.69 89 ARG A O 1
ATOM 710 N N . TYR A 1 90 ? 14.371 11.034 1.242 1.00 94.06 90 TYR A N 1
ATOM 711 C CA . TYR A 1 90 ? 14.029 12.195 0.429 1.00 94.06 90 TYR A CA 1
ATOM 712 C C . TYR A 1 90 ? 12.695 12.815 0.860 1.00 94.06 90 TYR A C 1
ATOM 714 O O . TYR A 1 90 ? 12.609 14.023 1.078 1.00 94.06 90 TYR A O 1
ATOM 722 N N . MET A 1 91 ? 11.664 11.986 1.036 1.00 93.69 91 MET A N 1
ATOM 723 C CA . MET A 1 91 ? 10.350 12.454 1.460 1.00 93.69 91 MET A CA 1
ATOM 724 C C . MET A 1 91 ? 10.390 13.072 2.855 1.00 93.69 91 MET A C 1
ATOM 726 O O . MET A 1 91 ? 9.840 14.152 3.024 1.00 93.69 91 MET A O 1
ATOM 730 N N . ASP A 1 92 ? 11.069 12.448 3.819 1.00 91.31 92 ASP A N 1
ATOM 731 C CA . ASP A 1 92 ? 11.164 12.981 5.183 1.00 91.31 92 ASP A CA 1
ATOM 732 C C . ASP A 1 92 ? 12.012 14.253 5.276 1.00 91.31 92 ASP A C 1
ATOM 734 O O . ASP A 1 92 ? 11.723 15.113 6.103 1.00 91.31 92 ASP A O 1
ATOM 738 N N . PHE A 1 93 ? 13.024 14.404 4.418 1.00 90.38 93 PHE A N 1
ATOM 739 C CA . PHE A 1 93 ? 13.827 15.624 4.353 1.00 90.38 93 PHE A CA 1
ATOM 740 C C . PHE A 1 93 ? 13.014 16.831 3.864 1.00 90.38 93 PHE A C 1
ATOM 742 O O . PHE A 1 93 ? 13.147 17.923 4.409 1.00 90.38 93 PHE A O 1
ATOM 749 N N . HIS A 1 94 ? 12.169 16.648 2.845 1.00 89.38 94 HIS A N 1
ATOM 750 C CA . HIS A 1 94 ? 11.405 17.749 2.248 1.00 89.38 94 HIS A CA 1
ATOM 751 C C . HIS A 1 94 ? 10.032 17.976 2.889 1.00 89.38 94 HIS A C 1
ATOM 753 O O . HIS A 1 94 ? 9.600 19.120 3.012 1.00 89.38 94 HIS A O 1
ATOM 759 N N . LYS A 1 95 ? 9.329 16.898 3.249 1.00 88.75 95 LYS A N 1
ATOM 760 C CA . LYS A 1 95 ? 7.973 16.916 3.812 1.00 88.75 95 LYS A CA 1
ATOM 761 C C . LYS A 1 95 ? 7.826 15.808 4.866 1.00 88.75 95 LYS A C 1
ATOM 763 O O . LYS A 1 95 ? 7.288 14.730 4.568 1.00 88.75 95 LYS A O 1
ATOM 768 N N . PRO A 1 96 ? 8.339 16.023 6.088 1.00 89.69 96 PRO A N 1
ATOM 769 C CA . PRO A 1 96 ? 8.151 15.073 7.175 1.00 89.69 96 PRO A CA 1
ATOM 770 C C . PRO A 1 96 ? 6.656 14.967 7.538 1.00 89.69 96 PRO A C 1
ATOM 772 O O . PRO A 1 96 ? 5.970 15.987 7.585 1.00 89.69 96 PRO A O 1
ATOM 775 N N . PRO A 1 97 ? 6.137 13.754 7.806 1.00 87.12 97 PRO A N 1
ATOM 776 C CA . PRO A 1 97 ? 4.703 13.508 7.994 1.00 87.12 97 PRO A CA 1
ATOM 777 C C . PRO A 1 97 ? 4.117 14.073 9.301 1.00 87.12 97 PRO A C 1
ATOM 779 O O . PRO A 1 97 ? 2.907 14.072 9.482 1.00 87.12 97 PRO A O 1
ATOM 782 N N . ASP A 1 98 ? 4.959 14.524 10.229 1.00 84.50 98 ASP A N 1
ATOM 783 C CA . ASP A 1 98 ? 4.581 15.169 11.491 1.00 84.50 98 ASP A CA 1
ATOM 784 C C . ASP A 1 98 ? 4.845 16.681 11.484 1.00 84.50 98 ASP A C 1
ATOM 786 O O . ASP A 1 98 ? 4.909 17.310 12.543 1.00 84.50 98 ASP A O 1
ATOM 790 N N . SER A 1 99 ? 5.035 17.260 10.296 1.00 81.31 99 SER A N 1
ATOM 791 C CA . SER A 1 99 ? 5.204 18.697 10.131 1.00 81.31 99 SER A CA 1
ATOM 792 C C . SER A 1 99 ? 4.051 19.453 10.814 1.00 81.31 99 SER A C 1
ATOM 794 O O . SER A 1 99 ? 2.885 19.140 10.576 1.00 81.31 99 SER A O 1
ATOM 796 N N . PRO A 1 100 ? 4.339 20.479 11.641 1.00 66.44 100 PRO A N 1
ATOM 797 C CA . PRO A 1 100 ? 3.303 21.300 12.269 1.00 66.44 100 PRO A CA 1
ATOM 798 C C . PRO A 1 100 ? 2.624 22.249 11.270 1.00 66.44 100 PRO A C 1
ATOM 800 O O . PRO A 1 100 ? 1.599 22.853 11.585 1.00 66.44 100 PRO A O 1
ATOM 803 N N . PHE A 1 101 ? 3.209 22.423 10.083 1.00 66.31 101 PHE A N 1
ATOM 804 C CA . PHE A 1 101 ? 2.610 23.186 8.996 1.00 66.31 101 PHE A CA 1
ATOM 805 C C . PHE A 1 101 ? 1.575 22.314 8.298 1.00 66.31 101 PHE A C 1
ATOM 807 O O . PHE A 1 101 ? 1.892 21.176 7.961 1.00 66.31 101 PHE A O 1
ATOM 814 N N . ALA A 1 102 ? 0.369 22.861 8.103 1.00 56.31 102 ALA A N 1
ATOM 815 C CA . ALA A 1 102 ? -0.747 22.162 7.476 1.00 56.31 102 ALA A CA 1
ATOM 816 C C . ALA A 1 102 ? -0.283 21.441 6.207 1.00 56.31 102 ALA A C 1
ATOM 818 O O . ALA A 1 102 ? 0.357 22.057 5.348 1.00 56.31 102 ALA A O 1
ATOM 819 N N . ASP A 1 103 ? -0.591 20.145 6.128 1.00 59.12 103 ASP A N 1
ATOM 820 C CA . ASP A 1 103 ? -0.312 19.361 4.939 1.00 59.12 103 ASP A CA 1
ATOM 821 C C . ASP A 1 103 ? -0.951 20.043 3.737 1.00 59.12 103 ASP A C 1
ATOM 823 O O . ASP A 1 103 ? -2.118 20.444 3.747 1.00 59.12 103 ASP A O 1
ATOM 827 N N . ASP A 1 104 ? -0.151 20.191 2.692 1.00 61.94 104 ASP A N 1
ATOM 828 C CA . ASP A 1 104 ? -0.665 20.517 1.381 1.00 61.94 104 ASP A CA 1
ATOM 829 C C . ASP A 1 104 ? -1.540 19.332 0.948 1.00 61.94 104 ASP A C 1
ATOM 831 O O . ASP A 1 104 ? -1.020 18.332 0.454 1.00 61.94 104 ASP A O 1
ATOM 835 N N . GLU A 1 105 ? -2.861 19.424 1.154 1.00 70.31 105 GLU A N 1
ATOM 836 C CA . GLU A 1 105 ? -3.876 18.489 0.630 1.00 70.31 105 GLU A CA 1
ATOM 837 C C . GLU A 1 105 ? -3.967 18.558 -0.913 1.00 70.31 105 GLU A C 1
ATOM 839 O O . GLU A 1 105 ? -5.036 18.396 -1.513 1.00 70.31 105 GLU A O 1
ATOM 844 N N . SER A 1 106 ? -2.846 18.837 -1.584 1.00 86.94 106 SER A N 1
ATOM 845 C CA . SER A 1 106 ? -2.766 18.858 -3.029 1.00 86.94 106 SER A CA 1
ATOM 846 C C . SER A 1 106 ? -2.971 17.461 -3.589 1.00 86.94 106 SER A C 1
ATOM 848 O O . SER A 1 106 ? -2.603 16.426 -3.024 1.00 86.94 106 SER A O 1
ATOM 850 N N . VAL A 1 107 ? -3.572 17.443 -4.769 1.00 90.38 107 VAL A N 1
ATOM 851 C CA . VAL A 1 107 ? -3.815 16.220 -5.529 1.00 90.38 107 VAL A CA 1
ATOM 852 C C . VAL A 1 107 ? -2.494 15.550 -5.906 1.00 90.38 107 VAL A C 1
ATOM 854 O O . VAL A 1 107 ? -2.417 14.324 -5.964 1.00 90.38 107 VAL A O 1
ATOM 857 N N . GLU A 1 108 ? -1.446 16.339 -6.123 1.00 90.06 108 GLU A N 1
ATOM 858 C CA . GLU A 1 108 ? -0.090 15.887 -6.402 1.00 90.06 108 GLU A CA 1
ATOM 859 C C . GLU A 1 108 ? 0.538 15.159 -5.207 1.00 90.06 108 GLU A C 1
ATOM 861 O O . GLU A 1 108 ? 1.179 14.123 -5.404 1.00 90.06 108 GLU A O 1
ATOM 866 N N . GLU A 1 109 ? 0.325 15.654 -3.982 1.00 90.75 109 GLU A N 1
ATOM 867 C CA . GLU A 1 109 ? 0.790 14.996 -2.757 1.00 90.75 109 GLU A CA 1
ATOM 868 C C . GLU A 1 109 ? 0.082 13.658 -2.549 1.00 90.75 109 GLU A C 1
ATOM 870 O O . GLU A 1 109 ? 0.731 12.626 -2.363 1.00 90.75 109 GLU A O 1
ATOM 875 N N . GLU A 1 110 ? -1.247 13.644 -2.665 1.00 92.69 110 GLU A N 1
ATOM 876 C CA . GLU A 1 110 ? -2.019 12.408 -2.565 1.00 92.69 110 GLU A CA 1
ATOM 877 C C . GLU A 1 110 ? -1.613 11.415 -3.670 1.00 92.69 110 GLU A C 1
ATOM 879 O O . GLU A 1 110 ? -1.388 10.246 -3.372 1.00 92.69 110 GLU A O 1
ATOM 884 N N . LEU A 1 111 ? -1.415 11.832 -4.929 1.00 93.94 111 LEU A N 1
ATOM 885 C CA . LEU A 1 111 ? -0.916 10.928 -5.981 1.00 93.94 111 LEU A CA 1
ATOM 886 C C . LEU A 1 111 ? 0.463 10.350 -5.665 1.00 93.94 111 LEU A C 1
ATOM 888 O O . LEU A 1 111 ? 0.689 9.154 -5.877 1.00 93.94 111 LEU A O 1
ATOM 892 N N . ALA A 1 112 ? 1.380 11.177 -5.162 1.00 93.81 112 ALA A N 1
ATOM 893 C CA . ALA A 1 112 ? 2.703 10.725 -4.763 1.00 93.81 112 ALA A CA 1
ATOM 894 C C . ALA A 1 112 ? 2.601 9.667 -3.656 1.00 93.81 112 ALA A C 1
ATOM 896 O O . ALA A 1 112 ? 3.155 8.575 -3.809 1.00 93.81 112 ALA A O 1
ATOM 897 N N . ASN A 1 113 ? 1.815 9.927 -2.607 1.00 95.19 113 ASN A N 1
ATOM 898 C CA . ASN A 1 113 ? 1.558 8.968 -1.532 1.00 95.19 113 ASN A CA 1
ATOM 899 C C . ASN A 1 113 ? 0.934 7.674 -2.061 1.00 95.19 113 ASN A C 1
ATOM 901 O O . ASN A 1 113 ? 1.414 6.587 -1.735 1.00 95.19 113 ASN A O 1
ATOM 905 N N . ARG A 1 114 ? -0.067 7.759 -2.946 1.00 96.56 114 ARG A N 1
ATOM 906 C CA . ARG A 1 114 ? -0.681 6.580 -3.573 1.00 96.56 114 ARG A CA 1
ATOM 907 C C . ARG A 1 114 ? 0.337 5.727 -4.312 1.00 96.56 114 ARG A C 1
ATOM 909 O O . ARG A 1 114 ? 0.310 4.499 -4.201 1.00 96.56 114 ARG A O 1
ATOM 916 N N . TYR A 1 115 ? 1.243 6.359 -5.057 1.00 96.50 115 TYR A N 1
ATOM 917 C CA . TYR A 1 115 ? 2.236 5.625 -5.827 1.00 96.50 115 TYR A CA 1
ATOM 918 C C . TYR A 1 115 ? 3.302 4.979 -4.939 1.00 96.50 115 TYR A C 1
ATOM 920 O O . TYR A 1 115 ? 3.682 3.831 -5.177 1.00 96.50 115 TYR A O 1
ATOM 928 N N . VAL A 1 116 ? 3.723 5.657 -3.867 1.00 97.00 116 VAL A N 1
ATOM 929 C CA . VAL A 1 116 ? 4.591 5.072 -2.835 1.00 97.00 116 VAL A CA 1
ATOM 930 C C . VAL A 1 116 ? 3.911 3.890 -2.146 1.00 97.00 116 VAL A C 1
ATOM 932 O O . VAL A 1 116 ? 4.530 2.835 -2.002 1.00 97.00 116 VAL A O 1
ATOM 935 N N . ILE A 1 117 ? 2.634 4.025 -1.779 1.00 97.56 117 ILE A N 1
ATOM 936 C CA . ILE A 1 117 ? 1.855 2.959 -1.139 1.00 97.56 117 ILE A CA 1
ATOM 937 C C . ILE A 1 117 ? 1.753 1.730 -2.049 1.00 97.56 117 ILE A C 1
ATOM 939 O O . ILE A 1 117 ? 1.981 0.606 -1.597 1.00 97.56 117 ILE A O 1
ATOM 943 N N . LEU A 1 118 ? 1.436 1.931 -3.333 1.00 96.81 118 LEU A N 1
ATOM 944 C CA . LEU A 1 118 ? 1.410 0.858 -4.329 1.00 96.81 118 LEU A CA 1
ATOM 945 C C . LEU A 1 118 ? 2.783 0.183 -4.441 1.00 96.81 118 LEU A C 1
ATOM 947 O O . LEU A 1 118 ? 2.876 -1.043 -4.413 1.00 96.81 118 LEU A O 1
ATOM 951 N N . THR A 1 119 ? 3.838 0.990 -4.537 1.00 96.00 119 THR A N 1
ATOM 952 C CA . THR A 1 119 ? 5.219 0.533 -4.720 1.00 96.00 119 THR A CA 1
ATOM 953 C C . THR A 1 119 ? 5.707 -0.301 -3.545 1.00 96.00 119 THR A C 1
ATOM 955 O O . THR A 1 119 ? 6.219 -1.399 -3.752 1.00 96.00 119 THR A O 1
ATOM 958 N N . TYR A 1 120 ? 5.527 0.165 -2.306 1.00 94.81 120 TYR A N 1
ATOM 959 C CA . TYR A 1 120 ? 5.993 -0.592 -1.144 1.00 94.81 120 TYR A CA 1
ATOM 960 C C . TYR A 1 120 ? 5.207 -1.894 -0.971 1.00 94.81 120 TYR A C 1
ATOM 962 O O . TYR A 1 120 ? 5.808 -2.932 -0.703 1.00 94.81 120 TYR A O 1
ATOM 970 N N . ASN A 1 121 ? 3.881 -1.863 -1.169 1.00 95.38 121 ASN A N 1
ATOM 971 C CA . ASN A 1 121 ? 3.075 -3.077 -1.099 1.00 95.38 121 ASN A CA 1
ATOM 972 C C . ASN A 1 121 ? 3.512 -4.073 -2.172 1.00 95.38 121 ASN A C 1
ATOM 974 O O . ASN A 1 121 ? 3.642 -5.258 -1.881 1.00 95.38 121 ASN A O 1
ATOM 978 N N . PHE A 1 122 ? 3.805 -3.604 -3.385 1.00 93.75 122 PHE A N 1
ATOM 979 C CA . PHE A 1 122 ? 4.334 -4.462 -4.436 1.00 93.75 122 PHE A CA 1
ATOM 980 C C . PHE A 1 122 ? 5.639 -5.145 -4.005 1.00 93.75 122 PHE A C 1
ATOM 982 O O . PHE A 1 122 ? 5.720 -6.368 -4.068 1.00 93.75 122 PHE A O 1
ATOM 989 N N . ILE A 1 123 ? 6.617 -4.389 -3.492 1.00 93.81 123 ILE A N 1
ATOM 990 C CA . ILE A 1 123 ? 7.911 -4.937 -3.048 1.00 93.81 123 ILE A CA 1
ATOM 991 C C . ILE A 1 123 ? 7.734 -5.937 -1.907 1.00 93.81 123 ILE A C 1
ATOM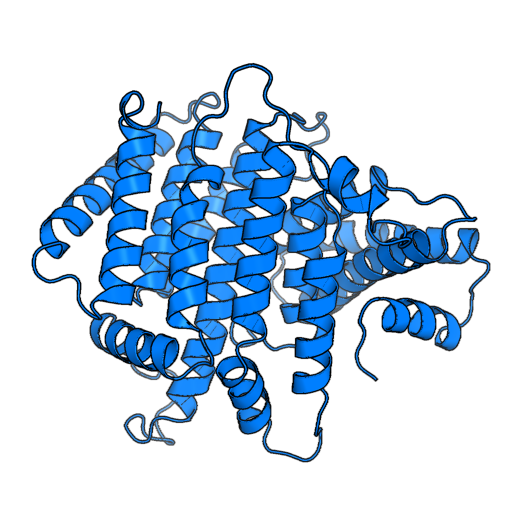 993 O O . ILE A 1 123 ? 8.312 -7.020 -1.930 1.00 93.81 123 ILE A O 1
ATOM 997 N N . TYR A 1 124 ? 6.923 -5.609 -0.904 1.00 93.06 124 TYR A N 1
ATOM 998 C CA . TYR A 1 124 ? 6.749 -6.468 0.265 1.00 93.06 124 TYR A CA 1
ATOM 999 C C . TYR A 1 124 ? 5.989 -7.754 -0.064 1.00 93.06 124 TYR A C 1
ATOM 1001 O O . TYR A 1 124 ? 6.351 -8.822 0.433 1.00 93.06 124 TYR A O 1
ATOM 1009 N N . GLY A 1 125 ? 4.968 -7.670 -0.918 1.00 90.69 125 GLY A N 1
ATOM 1010 C CA . GLY A 1 125 ? 4.275 -8.848 -1.431 1.00 90.69 125 GLY A CA 1
ATOM 1011 C C . GLY A 1 125 ? 5.189 -9.713 -2.285 1.00 90.69 125 GLY A C 1
ATOM 1012 O O . GLY A 1 125 ? 5.201 -10.934 -2.141 1.00 90.69 125 GLY A O 1
ATOM 1013 N N . PHE A 1 126 ? 6.011 -9.071 -3.116 1.00 89.44 126 PHE A N 1
ATOM 1014 C CA . PHE A 1 126 ? 7.010 -9.740 -3.934 1.00 89.44 126 PHE A CA 1
ATOM 1015 C C . PHE A 1 126 ? 8.031 -10.505 -3.088 1.00 89.44 126 PHE A C 1
ATOM 1017 O O . PHE A 1 126 ? 8.262 -11.687 -3.327 1.00 89.44 126 PHE A O 1
ATOM 1024 N N . LYS A 1 127 ? 8.586 -9.862 -2.054 1.00 88.12 127 LYS A N 1
ATOM 1025 C CA . LYS A 1 127 ? 9.519 -10.483 -1.104 1.00 88.12 127 LYS A CA 1
ATOM 1026 C C . LYS A 1 127 ? 8.929 -11.715 -0.437 1.00 88.12 127 LYS A C 1
ATOM 1028 O O . LYS A 1 127 ? 9.593 -12.745 -0.384 1.00 88.12 127 LYS A O 1
ATOM 1033 N N . SER A 1 128 ? 7.691 -11.623 0.052 1.00 86.38 128 SER A N 1
ATOM 1034 C CA . SER A 1 128 ? 7.015 -12.777 0.649 1.00 86.38 128 SER A CA 1
ATOM 1035 C C . SER A 1 128 ? 6.882 -13.923 -0.343 1.00 86.38 128 SER A C 1
ATOM 1037 O O . SER A 1 128 ? 7.283 -15.036 -0.026 1.00 86.38 128 SER A O 1
ATOM 1039 N N . ARG A 1 129 ? 6.399 -13.647 -1.561 1.00 83.19 129 ARG A N 1
ATOM 1040 C CA . ARG A 1 129 ? 6.246 -14.684 -2.586 1.00 83.19 129 ARG A CA 1
ATOM 1041 C C . ARG A 1 129 ? 7.584 -15.335 -2.937 1.00 83.19 129 ARG A C 1
ATOM 1043 O O . ARG A 1 129 ? 7.650 -16.554 -3.024 1.00 83.19 129 ARG A O 1
ATOM 1050 N N . LEU A 1 130 ? 8.637 -14.534 -3.110 1.00 81.38 130 LEU A N 1
ATOM 1051 C CA . LEU A 1 130 ? 9.976 -15.027 -3.425 1.00 81.38 130 LEU A CA 1
ATOM 1052 C C . LEU A 1 130 ? 10.530 -15.920 -2.307 1.00 81.38 130 LEU A C 1
ATOM 1054 O O . LEU A 1 130 ? 11.045 -16.995 -2.598 1.00 81.38 130 LEU A O 1
ATOM 1058 N N . ARG A 1 131 ? 10.399 -15.502 -1.041 1.00 79.06 131 ARG A N 1
ATOM 1059 C CA . ARG A 1 131 ? 10.833 -16.297 0.116 1.00 79.06 131 ARG A CA 1
ATOM 1060 C C . ARG A 1 131 ? 10.120 -17.649 0.150 1.00 79.06 131 ARG A C 1
ATOM 1062 O O . ARG A 1 131 ? 10.786 -18.667 0.292 1.00 79.06 131 ARG A O 1
ATOM 1069 N N . ASP A 1 132 ? 8.796 -17.651 0.010 1.00 71.31 132 ASP A N 1
ATOM 1070 C CA . ASP A 1 132 ? 7.992 -18.873 0.119 1.00 71.31 132 ASP A CA 1
ATOM 1071 C C . ASP A 1 132 ? 8.418 -19.919 -0.930 1.00 71.31 132 ASP A C 1
ATOM 1073 O O . ASP A 1 132 ? 8.447 -21.103 -0.628 1.00 71.31 132 ASP A O 1
ATOM 1077 N N . ILE A 1 133 ? 8.834 -19.496 -2.130 1.00 68.06 133 ILE A N 1
ATOM 1078 C CA . ILE A 1 133 ? 9.255 -20.430 -3.188 1.00 68.06 133 ILE A CA 1
ATOM 1079 C C . ILE A 1 133 ? 10.724 -20.836 -3.077 1.00 68.06 133 ILE A C 1
ATOM 1081 O O . ILE A 1 133 ? 11.059 -21.973 -3.386 1.00 68.06 133 ILE A O 1
ATOM 1085 N N . LEU A 1 134 ? 11.613 -19.953 -2.617 1.00 67.75 134 LEU A N 1
ATOM 1086 C CA . LEU A 1 134 ? 13.013 -20.339 -2.398 1.00 67.75 134 LEU A CA 1
ATOM 1087 C C . LEU A 1 134 ? 13.176 -21.378 -1.287 1.00 67.75 134 LEU A C 1
ATOM 1089 O O . LEU A 1 134 ? 14.155 -22.114 -1.304 1.00 67.75 134 LEU A O 1
ATOM 1093 N N . HIS A 1 135 ? 12.229 -21.455 -0.351 1.00 62.38 135 HIS A N 1
ATOM 1094 C CA . HIS A 1 135 ? 12.170 -22.551 0.615 1.00 62.38 135 HIS A CA 1
ATOM 1095 C C . HIS A 1 135 ? 11.640 -23.867 0.018 1.00 62.38 135 HIS A C 1
ATOM 1097 O O . HIS A 1 135 ? 11.907 -24.919 0.588 1.00 62.38 135 HIS A O 1
ATOM 1103 N N . GLU A 1 136 ? 10.916 -23.825 -1.105 1.00 52.75 136 GLU A N 1
ATOM 1104 C CA . GLU A 1 136 ? 10.318 -24.997 -1.767 1.00 52.75 136 GLU A CA 1
ATOM 1105 C C . GLU A 1 136 ? 11.166 -25.554 -2.926 1.00 52.75 136 GLU A C 1
ATOM 1107 O O . GLU A 1 136 ? 10.950 -26.687 -3.350 1.00 52.75 136 GLU A O 1
ATOM 1112 N N . ASP A 1 137 ? 12.100 -24.779 -3.488 1.00 52.31 137 ASP A N 1
ATOM 1113 C CA . ASP A 1 137 ? 12.908 -25.237 -4.622 1.00 52.31 137 ASP A CA 1
ATOM 1114 C C . ASP A 1 137 ? 14.067 -26.129 -4.144 1.00 52.31 137 ASP A C 1
ATOM 1116 O O . ASP A 1 137 ? 15.066 -25.632 -3.623 1.00 52.31 137 ASP A O 1
ATOM 1120 N N . ASP A 1 138 ? 13.970 -27.440 -4.403 1.00 47.12 138 ASP A N 1
ATOM 1121 C CA . ASP A 1 138 ? 15.020 -28.453 -4.171 1.00 47.12 138 ASP A CA 1
ATOM 1122 C C . ASP A 1 138 ? 16.387 -28.096 -4.806 1.00 47.12 138 ASP A C 1
ATOM 1124 O O . ASP A 1 138 ? 17.408 -28.722 -4.510 1.00 47.12 138 ASP A O 1
ATOM 1128 N N . ARG A 1 139 ? 16.443 -27.088 -5.693 1.00 50.94 139 ARG A N 1
ATOM 1129 C CA . ARG A 1 139 ? 17.696 -26.516 -6.218 1.00 50.94 139 ARG A CA 1
ATOM 1130 C C . ARG A 1 139 ? 18.461 -25.669 -5.191 1.00 50.94 139 ARG A C 1
ATOM 1132 O O . ARG A 1 139 ? 19.612 -25.321 -5.460 1.00 50.94 139 ARG A O 1
ATOM 1139 N N . VAL A 1 140 ? 17.868 -25.342 -4.041 1.00 46.50 140 VAL A N 1
ATOM 1140 C CA . VAL A 1 140 ? 18.500 -24.605 -2.936 1.00 46.50 140 VAL A CA 1
ATOM 1141 C C . VAL A 1 140 ? 18.734 -25.568 -1.757 1.00 46.50 140 VAL A C 1
ATOM 1143 O O . VAL A 1 140 ? 17.775 -25.998 -1.123 1.00 46.50 140 VAL A O 1
ATOM 1146 N N . PRO A 1 141 ? 19.991 -25.947 -1.443 1.00 46.09 141 PRO A N 1
ATOM 1147 C CA . PRO A 1 141 ? 20.276 -26.939 -0.407 1.00 46.09 141 PRO A CA 1
ATOM 1148 C C . PRO A 1 141 ? 19.818 -26.502 1.000 1.00 46.09 141 PRO A C 1
ATOM 1150 O O . PRO A 1 141 ? 20.090 -25.366 1.399 1.00 46.09 141 PRO A O 1
ATOM 1153 N N . PRO A 1 142 ? 19.221 -27.408 1.799 1.00 44.22 142 PRO A N 1
ATOM 1154 C CA . PRO A 1 142 ? 18.681 -27.088 3.126 1.00 44.22 142 PRO A CA 1
ATOM 1155 C C . PRO A 1 142 ? 19.746 -26.729 4.182 1.00 44.22 142 PRO A C 1
ATOM 1157 O O . PRO A 1 142 ? 19.421 -26.066 5.163 1.00 44.22 142 PRO A O 1
ATOM 1160 N N . ASP A 1 143 ? 21.011 -27.115 3.973 1.00 45.09 143 ASP A N 1
ATOM 1161 C CA . ASP A 1 143 ? 22.109 -26.963 4.948 1.00 45.09 143 ASP A CA 1
ATOM 1162 C C . ASP A 1 143 ? 23.056 -25.779 4.679 1.00 45.09 143 ASP A C 1
ATOM 1164 O O . ASP A 1 143 ? 24.067 -25.605 5.366 1.00 45.09 143 ASP A O 1
ATOM 1168 N N . THR A 1 144 ? 22.768 -24.926 3.694 1.00 40.59 144 THR A N 1
ATOM 1169 C CA . THR A 1 144 ? 23.516 -23.669 3.580 1.00 40.59 144 THR A CA 1
ATOM 1170 C C . THR A 1 144 ? 23.036 -22.683 4.638 1.00 40.59 144 THR A C 1
ATOM 1172 O O . THR A 1 144 ? 21.866 -22.313 4.668 1.00 40.59 144 THR A O 1
ATOM 1175 N N . ASN A 1 145 ? 23.972 -22.247 5.491 1.00 38.91 145 ASN A N 1
ATOM 1176 C CA . ASN A 1 145 ? 23.905 -21.027 6.302 1.00 38.91 145 ASN A CA 1
ATOM 1177 C C . ASN A 1 145 ? 23.010 -19.966 5.617 1.00 38.91 145 ASN A C 1
ATOM 1179 O O . ASN A 1 145 ? 23.148 -19.802 4.403 1.00 38.91 145 ASN A O 1
ATOM 1183 N N . PRO A 1 146 ? 22.152 -19.219 6.340 1.00 41.84 146 PRO A N 1
ATOM 1184 C CA . PRO A 1 146 ? 21.127 -18.332 5.777 1.00 41.84 146 PRO A CA 1
ATOM 1185 C C . PRO A 1 146 ? 21.692 -17.046 5.148 1.00 41.84 146 PRO A C 1
ATOM 1187 O O . PRO A 1 146 ? 21.084 -15.983 5.220 1.00 41.84 146 PRO A O 1
ATOM 1190 N N . ASP A 1 147 ? 22.840 -17.139 4.492 1.00 45.75 147 ASP A N 1
ATOM 1191 C CA . ASP A 1 147 ? 23.120 -16.337 3.316 1.00 45.75 147 ASP A CA 1
ATOM 1192 C C . ASP A 1 147 ? 22.906 -17.242 2.089 1.00 45.75 147 ASP A C 1
ATOM 1194 O O . ASP A 1 147 ? 23.876 -17.715 1.479 1.00 45.75 147 ASP A O 1
ATOM 1198 N N . PRO A 1 148 ? 21.641 -17.587 1.745 1.00 49.03 148 PRO A N 1
ATOM 1199 C CA . PRO A 1 148 ? 21.388 -18.200 0.456 1.00 49.03 148 PRO A CA 1
ATOM 1200 C C . PRO A 1 148 ? 21.945 -17.212 -0.558 1.00 49.03 148 PRO A C 1
ATOM 1202 O O . PRO A 1 148 ? 21.581 -16.033 -0.521 1.00 49.03 148 PRO A O 1
ATOM 1205 N N . LYS A 1 149 ? 22.836 -17.658 -1.450 1.00 51.84 149 LYS A N 1
ATOM 1206 C CA . LYS A 1 149 ? 23.144 -16.877 -2.650 1.00 51.84 149 LYS A CA 1
ATOM 1207 C C . LYS A 1 149 ? 21.795 -16.551 -3.270 1.00 51.84 149 LYS A C 1
ATOM 1209 O O . LYS A 1 149 ? 21.145 -17.445 -3.810 1.00 51.84 149 LYS A O 1
ATOM 1214 N N . ARG A 1 150 ? 21.333 -15.311 -3.076 1.00 64.00 150 ARG A N 1
ATOM 1215 C CA . ARG A 1 150 ? 20.033 -14.872 -3.570 1.00 64.00 150 ARG A CA 1
ATOM 1216 C C . ARG A 1 150 ? 20.030 -15.221 -5.056 1.00 64.00 150 ARG A C 1
ATOM 1218 O O . ARG A 1 150 ? 21.045 -14.943 -5.705 1.00 64.00 150 ARG A O 1
ATOM 1225 N N . PRO A 1 151 ? 18.973 -15.876 -5.561 1.00 68.31 151 PRO A N 1
ATOM 1226 C CA . PRO A 1 151 ? 18.895 -16.205 -6.977 1.00 68.31 151 PRO A CA 1
ATOM 1227 C C . PRO A 1 151 ? 19.214 -14.950 -7.783 1.00 68.31 151 PRO A C 1
ATOM 1229 O O . PRO A 1 151 ? 18.788 -13.846 -7.421 1.00 68.31 151 PRO A O 1
ATOM 1232 N N . ASP A 1 152 ? 20.013 -15.111 -8.831 1.00 80.25 152 ASP A N 1
ATOM 1233 C CA . ASP A 1 152 ? 20.304 -14.001 -9.719 1.00 80.25 152 ASP A CA 1
ATOM 1234 C C . ASP A 1 152 ? 18.988 -13.463 -10.327 1.00 80.25 152 ASP A C 1
ATOM 1236 O O . ASP A 1 152 ? 17.984 -14.187 -10.391 1.00 80.25 152 ASP A O 1
ATOM 1240 N N . PRO A 1 153 ? 18.954 -12.187 -10.745 1.00 80.56 153 PRO A N 1
ATOM 1241 C CA . PRO A 1 153 ? 17.732 -11.563 -11.242 1.00 80.56 153 PRO A CA 1
ATOM 1242 C C . PRO A 1 153 ? 17.057 -12.322 -12.394 1.00 80.56 153 PRO A C 1
ATOM 1244 O O . PRO A 1 153 ? 15.825 -12.346 -12.448 1.00 80.56 153 PRO A O 1
ATOM 1247 N N . ASP A 1 154 ? 17.828 -12.984 -13.264 1.00 81.19 154 ASP A N 1
ATOM 1248 C CA . ASP A 1 154 ? 17.283 -13.736 -14.397 1.00 81.19 154 ASP A CA 1
ATOM 1249 C C . ASP A 1 154 ? 16.548 -14.988 -13.904 1.00 81.19 154 ASP A C 1
ATOM 1251 O O . ASP A 1 154 ? 15.404 -15.230 -14.301 1.00 81.19 154 ASP A O 1
ATOM 1255 N N . THR A 1 155 ? 17.141 -15.724 -12.958 1.00 81.88 155 THR A N 1
ATOM 1256 C CA . THR A 1 155 ? 16.480 -16.851 -12.282 1.00 81.88 155 THR A CA 1
ATOM 1257 C C . THR A 1 155 ? 15.176 -16.408 -11.613 1.00 81.88 155 THR A C 1
ATOM 1259 O O . THR A 1 155 ? 14.138 -17.056 -11.768 1.00 81.88 155 THR A O 1
ATOM 1262 N N . VAL A 1 156 ? 15.187 -15.274 -10.901 1.00 82.00 156 VAL A N 1
ATOM 1263 C CA . VAL A 1 156 ? 13.970 -14.730 -10.277 1.00 82.00 156 VAL A CA 1
ATOM 1264 C C . VAL A 1 156 ? 12.915 -14.395 -11.330 1.00 82.00 156 VAL A C 1
ATOM 1266 O O . VAL A 1 156 ? 11.743 -14.714 -11.140 1.00 82.00 156 VAL A O 1
ATOM 1269 N N . GLN A 1 157 ? 13.303 -13.790 -12.451 1.00 81.88 157 GLN A N 1
ATOM 1270 C CA . GLN A 1 157 ? 12.376 -13.420 -13.516 1.00 81.88 157 GLN A CA 1
ATOM 1271 C C . GLN A 1 157 ? 11.713 -14.642 -14.173 1.00 81.88 157 GLN A C 1
ATOM 1273 O O . GLN A 1 157 ? 10.509 -14.616 -14.454 1.00 81.88 157 GLN A O 1
ATOM 1278 N N . GLU A 1 158 ? 12.465 -15.715 -14.413 1.00 82.94 158 GLU A N 1
ATOM 1279 C CA . GLU A 1 158 ? 11.921 -16.958 -14.969 1.00 82.94 158 GLU A CA 1
ATOM 1280 C C . GLU A 1 158 ? 10.908 -17.600 -14.025 1.00 82.94 158 GLU A C 1
ATOM 1282 O O . GLU A 1 158 ? 9.790 -17.937 -14.432 1.00 82.94 158 GLU A O 1
ATOM 1287 N N . LEU A 1 159 ? 11.278 -17.689 -12.749 1.00 81.75 159 LEU A N 1
ATOM 1288 C CA . LEU A 1 159 ? 10.415 -18.189 -11.694 1.00 81.75 159 LEU A CA 1
ATOM 1289 C C . LEU A 1 159 ? 9.123 -17.362 -11.595 1.00 81.75 159 LEU A C 1
ATOM 1291 O O . LEU A 1 159 ? 8.025 -17.917 -11.655 1.00 81.75 159 LEU A O 1
ATOM 1295 N N . MET A 1 160 ? 9.229 -16.029 -11.568 1.00 82.06 160 MET A N 1
ATOM 1296 C CA . MET A 1 160 ? 8.077 -15.121 -11.584 1.00 82.06 160 MET A CA 1
ATOM 1297 C C . MET A 1 160 ? 7.136 -15.378 -12.755 1.00 82.06 160 MET A C 1
ATOM 1299 O O . MET A 1 160 ? 5.914 -15.376 -12.586 1.00 82.06 160 MET A O 1
ATOM 1303 N N . HIS A 1 161 ? 7.688 -15.556 -13.955 1.00 84.94 161 HIS A N 1
ATOM 1304 C CA . HIS A 1 161 ? 6.878 -15.781 -15.141 1.00 84.94 161 HIS A CA 1
ATOM 1305 C C . HIS A 1 161 ? 6.093 -17.093 -15.054 1.00 84.94 161 HIS A C 1
ATOM 1307 O O . HIS A 1 161 ? 4.916 -17.105 -15.424 1.00 84.94 161 HIS A O 1
ATOM 1313 N N . SER A 1 162 ? 6.709 -18.163 -14.536 1.00 84.62 162 SER A N 1
ATOM 1314 C CA . SER A 1 162 ? 5.997 -19.411 -14.235 1.00 84.62 162 SER A CA 1
ATOM 1315 C C . SER A 1 162 ? 4.873 -19.156 -13.238 1.00 84.62 162 SER A C 1
ATOM 1317 O O . SER A 1 162 ? 3.713 -19.423 -13.532 1.00 84.62 162 SER A O 1
ATOM 1319 N N . TRP A 1 163 ? 5.171 -18.506 -12.111 1.00 82.25 163 TRP A N 1
ATOM 1320 C CA . TRP A 1 163 ? 4.191 -18.302 -11.042 1.00 82.25 163 TRP A CA 1
ATOM 1321 C C . TRP A 1 163 ? 2.982 -17.485 -11.477 1.00 82.25 163 TRP A C 1
ATOM 1323 O O . TRP A 1 163 ? 1.856 -17.772 -11.076 1.00 82.25 163 TRP A O 1
ATOM 1333 N N . HIS A 1 164 ? 3.197 -16.460 -12.303 1.00 86.06 164 HIS A N 1
ATOM 1334 C CA . HIS A 1 164 ? 2.095 -15.682 -12.854 1.00 86.06 164 HIS A CA 1
ATOM 1335 C C . HIS A 1 164 ? 1.146 -16.553 -13.691 1.00 86.06 164 HIS A C 1
ATOM 1337 O O . HIS A 1 164 ? -0.049 -16.260 -13.730 1.00 86.06 164 HIS A O 1
ATOM 1343 N N . LYS A 1 165 ? 1.651 -17.599 -14.356 1.00 86.06 165 LYS A N 1
ATOM 1344 C CA . LYS A 1 165 ? 0.840 -18.551 -15.126 1.00 86.06 165 LYS A CA 1
ATOM 1345 C C . LYS A 1 165 ? 0.185 -19.618 -14.251 1.00 86.06 165 LYS A C 1
ATOM 1347 O O . LYS A 1 165 ? -0.950 -19.984 -14.539 1.00 86.06 165 LYS A O 1
ATOM 1352 N N . ASP A 1 166 ? 0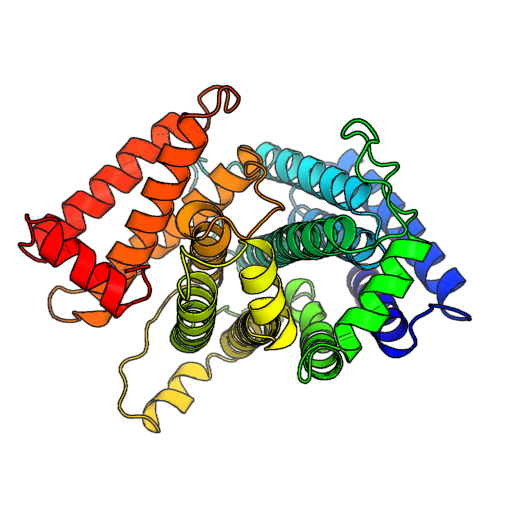.883 -20.082 -13.219 1.00 85.12 166 ASP A N 1
ATOM 1353 C CA . ASP A 1 166 ? 0.415 -21.155 -12.334 1.00 85.12 166 ASP A CA 1
ATOM 1354 C C . ASP A 1 166 ? -0.734 -20.692 -11.424 1.00 85.12 166 ASP A C 1
ATOM 1356 O O . ASP A 1 166 ? -1.638 -21.455 -11.089 1.00 85.12 166 ASP A O 1
ATOM 1360 N N . GLU A 1 167 ? -0.732 -19.415 -11.045 1.00 85.56 167 GLU A N 1
ATOM 1361 C CA . GLU A 1 167 ? -1.802 -18.811 -10.261 1.00 85.56 167 GLU A CA 1
ATOM 1362 C C . GLU A 1 167 ? -3.112 -18.673 -11.055 1.00 85.56 167 GLU A C 1
ATOM 1364 O O . GLU A 1 167 ? -3.129 -18.223 -12.207 1.00 85.56 167 GLU A O 1
ATOM 1369 N N . PHE A 1 168 ? -4.248 -18.942 -10.400 1.00 83.25 168 PHE A N 1
ATOM 1370 C CA . PHE A 1 168 ? -5.570 -18.829 -11.011 1.00 83.25 168 PHE A CA 1
ATOM 1371 C C . PHE A 1 168 ? -5.826 -17.429 -11.593 1.00 83.25 168 PHE A C 1
ATOM 1373 O O . PHE A 1 168 ? -6.086 -16.457 -10.876 1.00 83.25 168 PHE A O 1
ATOM 1380 N N . ARG A 1 169 ? -5.794 -17.336 -12.931 1.00 84.94 169 ARG A N 1
ATOM 1381 C CA . ARG A 1 169 ? -5.911 -16.081 -13.702 1.00 84.94 169 ARG A CA 1
ATOM 1382 C C . ARG A 1 169 ? -4.856 -15.027 -13.321 1.00 84.94 169 ARG A C 1
ATOM 1384 O O . ARG A 1 169 ? -5.059 -13.838 -13.582 1.00 84.94 169 ARG A O 1
ATOM 1391 N N . GLY A 1 170 ? -3.742 -15.441 -12.714 1.00 87.00 170 GLY A N 1
ATOM 1392 C CA . GLY A 1 170 ? -2.746 -14.555 -12.119 1.00 87.00 170 GLY A CA 1
ATOM 1393 C C . GLY A 1 170 ? -2.137 -13.583 -13.127 1.00 87.00 170 GLY A C 1
ATOM 1394 O O . GLY A 1 170 ? -2.116 -12.373 -12.884 1.00 87.00 170 GLY A O 1
ATOM 1395 N N . LEU A 1 171 ? -1.678 -14.094 -14.272 1.00 89.06 171 LEU A N 1
ATOM 1396 C CA . LEU A 1 171 ? -1.044 -13.298 -15.321 1.00 89.06 171 LEU A CA 1
ATOM 1397 C C . LEU A 1 171 ? -2.026 -12.289 -15.924 1.00 89.06 171 LEU A C 1
ATOM 1399 O O . LEU A 1 171 ? -1.717 -11.102 -15.994 1.00 89.06 171 LEU A O 1
ATOM 1403 N N . ASP A 1 172 ? -3.229 -12.729 -16.294 1.00 90.44 172 ASP A N 1
ATOM 1404 C CA . ASP A 1 172 ? -4.244 -11.860 -16.899 1.00 90.44 172 ASP A CA 1
ATOM 1405 C C . ASP A 1 172 ? -4.623 -10.694 -15.982 1.00 90.44 172 ASP A C 1
ATOM 1407 O O . ASP A 1 172 ? -4.720 -9.543 -16.423 1.00 90.44 172 ASP A O 1
ATOM 1411 N N . ILE A 1 173 ? -4.822 -10.978 -14.691 1.00 90.00 173 ILE A N 1
ATOM 1412 C CA . ILE A 1 173 ? -5.187 -9.961 -13.705 1.00 90.00 173 ILE A CA 1
ATOM 1413 C C . ILE A 1 173 ? -4.034 -8.974 -13.493 1.00 90.00 173 ILE A C 1
ATOM 1415 O O . ILE A 1 173 ? -4.269 -7.763 -13.491 1.00 90.00 173 ILE A O 1
ATOM 1419 N N . ARG A 1 174 ? -2.791 -9.458 -13.374 1.00 91.12 174 ARG A N 1
ATOM 1420 C CA . ARG A 1 174 ? -1.608 -8.594 -13.242 1.00 91.12 174 ARG A CA 1
ATOM 1421 C C . ARG A 1 174 ? -1.416 -7.704 -14.458 1.00 91.12 174 ARG A C 1
ATOM 1423 O O . ARG A 1 174 ? -1.246 -6.500 -14.298 1.00 91.12 174 ARG A O 1
ATOM 1430 N N . LEU A 1 175 ? -1.510 -8.254 -15.668 1.00 92.12 175 LEU A N 1
ATOM 1431 C CA . LEU A 1 175 ? -1.403 -7.471 -16.901 1.00 92.12 175 LEU A CA 1
ATOM 1432 C C . LEU A 1 175 ? -2.515 -6.418 -16.995 1.00 92.12 175 LEU A C 1
ATOM 1434 O O . LEU A 1 175 ? -2.261 -5.293 -17.429 1.00 92.12 175 LEU A O 1
ATOM 1438 N N . LYS A 1 176 ? -3.736 -6.735 -16.542 1.00 92.25 176 LYS A N 1
ATOM 1439 C CA . LYS A 1 176 ? -4.824 -5.754 -16.437 1.00 92.25 176 LYS A CA 1
ATOM 1440 C C . LYS A 1 176 ? -4.481 -4.627 -15.458 1.00 92.25 176 LYS A C 1
ATOM 1442 O O . LYS A 1 176 ? -4.654 -3.466 -15.816 1.00 92.25 176 LYS A O 1
ATOM 1447 N N . ALA A 1 177 ? -3.970 -4.954 -14.271 1.00 90.25 177 ALA A N 1
ATOM 1448 C CA . ALA A 1 177 ? -3.557 -3.963 -13.280 1.00 90.25 177 ALA A CA 1
ATOM 1449 C C . ALA A 1 177 ? -2.401 -3.083 -13.795 1.00 90.25 177 ALA A C 1
ATOM 1451 O O . ALA A 1 177 ? -2.460 -1.862 -13.677 1.00 90.25 177 ALA A O 1
ATOM 1452 N N . MET A 1 178 ? -1.391 -3.670 -14.450 1.00 90.38 178 MET A N 1
ATOM 1453 C CA . MET A 1 178 ? -0.229 -2.934 -14.975 1.00 90.38 178 MET A CA 1
ATOM 1454 C C . MET A 1 178 ? -0.604 -1.869 -16.006 1.00 90.38 178 MET A C 1
ATOM 1456 O O . MET A 1 178 ? -0.021 -0.788 -16.011 1.00 90.38 178 MET A O 1
ATOM 1460 N N . LYS A 1 179 ? -1.631 -2.111 -16.831 1.00 89.56 179 LYS A N 1
ATOM 1461 C CA . LYS A 1 179 ? -2.144 -1.107 -17.784 1.00 89.56 179 LYS A CA 1
ATOM 1462 C C . LYS A 1 179 ? -2.697 0.150 -17.108 1.00 89.56 179 LYS A C 1
ATOM 1464 O O . LYS A 1 179 ? -2.832 1.180 -17.761 1.00 89.56 179 LYS A O 1
ATOM 1469 N N . MET A 1 180 ? -3.041 0.062 -15.826 1.00 91.44 180 MET A N 1
ATOM 1470 C CA . MET A 1 180 ? -3.650 1.139 -15.047 1.00 91.44 180 MET A CA 1
ATOM 1471 C C . MET A 1 180 ? -2.633 1.832 -14.121 1.00 91.44 180 MET A C 1
ATOM 1473 O O . MET A 1 180 ? -2.910 2.923 -13.635 1.00 91.44 180 MET A O 1
ATOM 1477 N N . VAL A 1 181 ? -1.432 1.271 -13.932 1.00 91.06 181 VAL A N 1
ATOM 1478 C CA . VAL A 1 181 ? -0.354 1.887 -13.131 1.00 91.06 181 VAL A CA 1
ATOM 1479 C C . VAL A 1 181 ? 0.036 3.296 -13.610 1.00 91.06 181 VAL A C 1
ATOM 1481 O O . VAL A 1 181 ? 0.277 4.142 -12.751 1.00 91.06 181 VAL A O 1
ATOM 1484 N N . PRO A 1 182 ? 0.032 3.635 -14.919 1.00 91.94 182 PRO A N 1
ATOM 1485 C CA . PRO A 1 182 ? 0.354 4.996 -15.351 1.00 91.94 182 PRO A CA 1
ATOM 1486 C C . PRO A 1 182 ? -0.510 6.103 -14.736 1.00 91.94 182 PRO A C 1
ATOM 1488 O O . PRO A 1 182 ? -0.053 7.237 -14.608 1.00 91.94 182 PRO A O 1
ATOM 1491 N N . TYR A 1 183 ? -1.731 5.798 -14.296 1.00 91.56 183 TYR A N 1
ATOM 1492 C CA . TYR A 1 183 ? -2.597 6.778 -13.636 1.00 91.56 183 TYR A CA 1
ATOM 1493 C C . TYR A 1 183 ? -2.100 7.219 -12.250 1.00 91.56 183 TYR A C 1
ATOM 1495 O O . TYR A 1 183 ? -2.512 8.271 -11.774 1.00 91.56 183 TYR A O 1
ATOM 1503 N N . PHE A 1 184 ? -1.157 6.490 -11.646 1.00 92.19 184 PHE A N 1
ATOM 1504 C CA . PHE A 1 184 ? -0.536 6.874 -10.376 1.00 92.19 184 PHE A CA 1
ATOM 1505 C C . PHE A 1 184 ? 0.535 7.961 -10.526 1.00 92.19 184 PHE A C 1
ATOM 1507 O O . PHE A 1 184 ? 0.846 8.645 -9.556 1.00 92.19 184 PHE A O 1
ATOM 1514 N N . PHE A 1 185 ? 1.123 8.122 -11.716 1.00 88.31 185 PHE A N 1
ATOM 1515 C CA . PHE A 1 185 ? 2.231 9.061 -11.927 1.00 88.31 185 PHE A CA 1
ATOM 1516 C C . PHE A 1 185 ? 2.005 10.064 -13.061 1.00 88.31 185 PHE A C 1
ATOM 1518 O O . PHE A 1 185 ? 2.796 11.000 -13.221 1.00 88.31 185 PHE A O 1
ATOM 1525 N N . ASN A 1 186 ? 0.956 9.901 -13.862 1.00 86.56 186 ASN A N 1
ATOM 1526 C CA . ASN A 1 186 ? 0.607 10.884 -14.876 1.00 86.56 186 ASN A CA 1
ATOM 1527 C C . ASN A 1 186 ? 0.066 12.162 -14.233 1.00 86.56 186 ASN A C 1
ATOM 1529 O O . ASN A 1 186 ? -0.673 12.122 -13.254 1.00 86.56 186 ASN A O 1
ATOM 1533 N N . GLN A 1 187 ? 0.422 13.306 -14.819 1.00 82.31 187 GLN A N 1
ATOM 1534 C CA . GLN A 1 187 ? -0.165 14.583 -14.426 1.00 82.31 187 GLN A CA 1
ATOM 1535 C C . GLN A 1 187 ? -1.661 14.570 -14.729 1.00 82.31 187 GLN A C 1
ATOM 1537 O O . GLN A 1 187 ? -2.074 14.246 -15.850 1.00 82.31 187 GLN A O 1
ATOM 1542 N N . LEU A 1 188 ? -2.459 14.932 -13.729 1.00 85.31 188 LEU A N 1
ATOM 1543 C CA . LEU A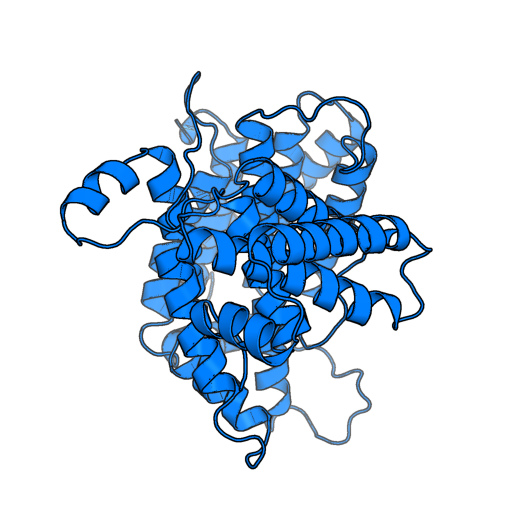 1 188 ? -3.891 15.101 -13.902 1.00 85.31 188 LEU A CA 1
ATOM 1544 C C . LEU A 1 188 ? -4.204 16.475 -14.512 1.00 85.31 188 LEU A C 1
ATOM 1546 O O . LEU A 1 188 ? -3.387 17.395 -14.429 1.00 85.31 188 LEU A O 1
ATOM 1550 N N . PRO A 1 189 ? -5.374 16.630 -15.156 1.00 84.88 189 PRO A N 1
ATOM 1551 C CA . PRO A 1 189 ? -5.826 17.931 -15.628 1.00 84.88 189 PRO A CA 1
ATOM 1552 C C . PRO A 1 189 ? -5.889 18.966 -14.491 1.00 84.88 189 PRO A C 1
ATOM 1554 O O . PRO A 1 189 ? -6.194 18.595 -13.353 1.00 84.88 189 PRO A O 1
ATOM 1557 N N . PRO A 1 190 ? -5.697 20.265 -14.787 1.00 77.00 190 PRO A N 1
ATOM 1558 C CA . PRO A 1 190 ? -5.937 21.325 -13.813 1.00 77.00 190 PRO A CA 1
ATOM 1559 C C . PRO A 1 190 ? -7.356 21.208 -13.232 1.00 77.00 190 PRO A C 1
ATOM 1561 O O . PRO A 1 190 ? -8.318 21.069 -13.990 1.00 77.00 190 PRO A O 1
ATOM 1564 N N . ASN A 1 191 ? -7.487 21.272 -11.903 1.00 83.06 191 ASN A N 1
ATOM 1565 C CA . ASN A 1 191 ? -8.731 21.075 -11.131 1.00 83.06 191 ASN A CA 1
ATOM 1566 C C . ASN A 1 191 ? -9.247 19.632 -11.019 1.00 83.06 191 ASN A C 1
ATOM 1568 O O . ASN A 1 191 ? -10.372 19.426 -10.551 1.00 83.06 191 ASN A O 1
ATOM 1572 N N . ALA A 1 192 ? -8.466 18.629 -11.429 1.00 86.31 192 ALA A N 1
ATOM 1573 C CA . ALA A 1 192 ? -8.790 17.251 -11.091 1.00 86.31 192 ALA A CA 1
ATOM 1574 C C . ALA A 1 192 ? -8.922 17.091 -9.570 1.00 86.31 192 ALA A C 1
ATOM 1576 O O . ALA A 1 192 ? -8.283 17.801 -8.798 1.00 86.31 192 ALA A O 1
ATOM 1577 N N . LYS A 1 193 ? -9.767 16.154 -9.146 1.00 89.12 193 LYS A N 1
ATOM 1578 C CA . LYS A 1 193 ? -9.936 15.782 -7.743 1.00 89.12 193 LYS A CA 1
ATOM 1579 C C . LYS A 1 193 ? -9.776 14.283 -7.612 1.00 89.12 193 LYS A C 1
ATOM 1581 O O . LYS A 1 193 ? -10.151 13.537 -8.514 1.00 89.12 193 LYS A O 1
ATOM 1586 N N . LEU A 1 194 ? -9.261 13.865 -6.467 1.00 91.56 194 LEU A N 1
ATOM 1587 C CA . LEU A 1 194 ? -9.267 12.472 -6.058 1.00 91.56 194 LEU A CA 1
ATOM 1588 C C . LEU A 1 194 ? -10.387 12.294 -5.051 1.00 91.56 194 LEU A C 1
ATOM 1590 O O . LEU A 1 194 ? -10.363 12.878 -3.969 1.00 91.56 194 LEU A O 1
ATOM 1594 N N . TRP A 1 195 ? -11.391 11.525 -5.443 1.00 92.50 195 TRP A N 1
ATOM 1595 C CA . TRP A 1 195 ? -12.539 11.262 -4.595 1.00 92.50 195 TRP A CA 1
ATOM 1596 C C . TRP A 1 195 ? -12.224 10.164 -3.575 1.00 92.50 195 TRP A C 1
ATOM 1598 O O . TRP A 1 195 ? -11.333 9.334 -3.781 1.00 92.50 195 TRP A O 1
ATOM 1608 N N . ASP A 1 196 ? -12.974 10.152 -2.475 1.00 93.25 196 ASP A N 1
ATOM 1609 C CA . ASP A 1 196 ? -12.997 9.005 -1.570 1.00 93.25 196 ASP A CA 1
ATOM 1610 C C . ASP A 1 196 ? -13.526 7.762 -2.308 1.00 93.25 196 ASP A C 1
ATOM 1612 O O . ASP A 1 196 ? -14.137 7.861 -3.374 1.00 93.25 196 ASP A O 1
ATOM 1616 N N . ILE A 1 197 ? -13.246 6.580 -1.774 1.00 93.81 197 ILE A N 1
ATOM 1617 C CA . ILE A 1 197 ? -13.581 5.287 -2.378 1.00 93.81 197 ILE A CA 1
ATOM 1618 C C . ILE A 1 197 ? -14.518 4.488 -1.470 1.00 93.81 197 ILE A C 1
ATOM 1620 O O . ILE A 1 197 ? -14.608 4.747 -0.271 1.00 93.81 197 ILE A O 1
ATOM 1624 N N . ASP A 1 198 ? -15.172 3.467 -2.027 1.00 92.56 198 ASP A N 1
ATOM 1625 C CA . ASP A 1 198 ? -15.746 2.380 -1.227 1.00 92.56 198 ASP A CA 1
ATOM 1626 C C . ASP A 1 198 ? -14.659 1.331 -0.956 1.00 92.56 198 ASP A C 1
ATOM 1628 O O . ASP A 1 198 ? -14.181 0.670 -1.876 1.00 92.56 198 ASP A O 1
ATOM 1632 N N . GLY A 1 199 ? -14.271 1.163 0.309 1.00 93.50 199 GLY A N 1
ATOM 1633 C CA . GLY A 1 199 ? -13.266 0.180 0.730 1.00 93.50 199 GLY A CA 1
ATOM 1634 C C . GLY A 1 199 ? -13.746 -1.278 0.692 1.00 93.50 199 GLY A C 1
ATOM 1635 O O . GLY A 1 199 ? -12.939 -2.193 0.873 1.00 93.50 199 GLY A O 1
ATOM 1636 N N . THR A 1 200 ? -15.040 -1.527 0.449 1.00 93.19 200 THR A N 1
ATOM 1637 C CA . THR A 1 200 ? -15.633 -2.877 0.479 1.00 93.19 200 THR A CA 1
ATOM 1638 C C . THR A 1 200 ? -14.910 -3.896 -0.420 1.00 93.19 200 THR A C 1
ATOM 1640 O O . THR A 1 200 ? -14.605 -4.977 0.085 1.00 93.19 200 THR A O 1
ATOM 1643 N N . PRO A 1 201 ? -14.561 -3.610 -1.693 1.00 93.31 201 PRO A N 1
ATOM 1644 C CA . PRO A 1 201 ? -13.884 -4.588 -2.552 1.00 93.31 201 PRO A CA 1
ATOM 1645 C C . PRO A 1 201 ? -12.517 -5.035 -2.014 1.00 93.31 201 PRO A C 1
ATOM 1647 O O . PRO A 1 201 ? -12.123 -6.190 -2.190 1.00 93.31 201 PRO A O 1
ATOM 1650 N N . MET A 1 202 ? -11.790 -4.135 -1.341 1.00 95.62 202 MET A N 1
ATOM 1651 C CA . MET A 1 202 ? -10.507 -4.463 -0.713 1.00 95.62 202 MET A CA 1
ATOM 1652 C C . MET A 1 202 ? -10.717 -5.352 0.509 1.00 95.62 202 MET A C 1
ATOM 1654 O O . MET A 1 202 ? -10.035 -6.364 0.650 1.00 95.62 202 MET A O 1
ATOM 1658 N N . LEU A 1 203 ? -11.697 -5.015 1.352 1.00 95.94 203 LEU A N 1
ATOM 1659 C CA . LEU A 1 203 ? -12.052 -5.812 2.526 1.00 95.94 203 LEU A CA 1
ATOM 1660 C C . LEU A 1 203 ? -12.508 -7.221 2.144 1.00 95.94 203 LEU A C 1
ATOM 1662 O O . LEU A 1 203 ? -12.044 -8.173 2.750 1.00 95.94 203 LEU A O 1
ATOM 1666 N N . GLU A 1 204 ? -13.320 -7.380 1.095 1.00 93.88 204 GLU A N 1
ATOM 1667 C CA . GLU A 1 204 ? -13.723 -8.704 0.592 1.00 93.88 204 GLU A CA 1
ATOM 1668 C C . GLU A 1 204 ? -12.514 -9.555 0.161 1.00 93.88 204 GLU A C 1
ATOM 1670 O O . GLU A 1 204 ? -12.493 -10.770 0.371 1.00 93.88 204 GLU A O 1
ATOM 1675 N N . CYS A 1 205 ? -11.483 -8.930 -0.421 1.00 94.75 205 CYS A N 1
ATOM 1676 C CA . CYS A 1 205 ? -10.234 -9.621 -0.737 1.00 94.75 205 CYS A CA 1
ATOM 1677 C C . CYS A 1 205 ? -9.452 -9.983 0.531 1.00 94.75 205 CYS A C 1
ATOM 1679 O O . CYS A 1 205 ? -8.969 -11.111 0.634 1.00 94.75 205 CYS A O 1
ATOM 1681 N N . LEU A 1 206 ? -9.353 -9.063 1.497 1.00 95.31 206 LEU A N 1
ATOM 1682 C CA . LEU A 1 206 ? -8.698 -9.317 2.780 1.00 95.31 206 LEU A CA 1
ATOM 1683 C C . LEU A 1 206 ? -9.387 -10.442 3.550 1.00 95.31 206 LEU A C 1
ATOM 1685 O O . LEU A 1 206 ? -8.688 -11.312 4.042 1.00 95.31 206 LEU A O 1
ATOM 1689 N N . THR A 1 207 ? -10.720 -10.498 3.590 1.00 93.62 207 THR A N 1
ATOM 1690 C CA . THR A 1 207 ? -11.470 -11.585 4.236 1.00 93.62 207 THR A CA 1
ATOM 1691 C C . THR A 1 207 ? -11.077 -12.944 3.668 1.00 93.62 207 THR A C 1
ATOM 1693 O O . THR A 1 207 ? -10.723 -13.835 4.431 1.00 93.62 207 THR A O 1
ATOM 1696 N N . ARG A 1 208 ? -11.026 -13.084 2.336 1.00 90.31 208 ARG A N 1
ATOM 1697 C CA . ARG A 1 208 ? -10.589 -14.338 1.694 1.00 90.31 208 ARG A CA 1
ATOM 1698 C C . ARG A 1 208 ? -9.141 -14.689 2.021 1.00 90.31 208 ARG A C 1
ATOM 1700 O O . ARG A 1 208 ? -8.825 -15.855 2.237 1.00 90.31 208 ARG A O 1
ATOM 1707 N N . ILE A 1 209 ? -8.255 -13.690 2.050 1.00 90.75 209 ILE A N 1
ATOM 1708 C CA . ILE A 1 209 ? -6.857 -13.887 2.454 1.00 90.75 209 ILE A CA 1
ATOM 1709 C C . ILE A 1 209 ? -6.799 -14.367 3.909 1.00 90.75 209 ILE A C 1
ATOM 1711 O O . ILE A 1 209 ? -6.109 -15.341 4.193 1.00 90.75 209 ILE A O 1
ATOM 1715 N N . THR A 1 210 ? -7.547 -13.731 4.811 1.00 90.56 210 THR A N 1
ATOM 1716 C CA . THR A 1 210 ? -7.615 -14.073 6.234 1.00 90.56 210 THR A CA 1
ATOM 1717 C C . THR A 1 210 ? -8.133 -15.485 6.442 1.00 90.56 210 THR A C 1
ATOM 1719 O O . THR A 1 210 ? -7.486 -16.245 7.154 1.00 90.56 210 THR A O 1
ATOM 1722 N N . GLU A 1 211 ? -9.229 -15.864 5.784 1.00 85.81 211 GLU A N 1
ATOM 1723 C CA . GLU A 1 211 ? -9.775 -17.224 5.808 1.00 85.81 211 GLU A CA 1
ATOM 1724 C C . GLU A 1 211 ? -8.709 -18.223 5.354 1.00 85.81 211 GLU A C 1
ATOM 1726 O O . GLU A 1 211 ? -8.333 -19.109 6.117 1.00 85.81 211 GLU A O 1
ATOM 1731 N N . THR A 1 212 ? -8.120 -18.018 4.175 1.00 78.12 212 THR A N 1
ATOM 1732 C CA . THR A 1 212 ? -7.091 -18.923 3.636 1.00 78.12 212 THR A CA 1
ATOM 1733 C C . THR A 1 212 ? -5.880 -19.018 4.563 1.00 78.12 212 THR A C 1
ATOM 1735 O O . THR A 1 212 ? -5.366 -20.107 4.780 1.00 78.12 212 THR A O 1
ATOM 1738 N N . SER A 1 213 ? -5.460 -17.899 5.166 1.00 70.00 213 SER A N 1
ATOM 1739 C CA . SER A 1 213 ? -4.335 -17.845 6.108 1.00 70.00 213 SER A CA 1
ATOM 1740 C C . SER A 1 213 ? -4.640 -18.443 7.490 1.00 70.00 213 SER A C 1
ATOM 1742 O O . SER A 1 213 ? -3.729 -18.907 8.174 1.00 70.00 213 SER A O 1
ATOM 1744 N N . GLY A 1 214 ? -5.908 -18.417 7.912 1.00 54.72 214 GLY A N 1
ATOM 1745 C CA . GLY A 1 214 ? -6.395 -18.924 9.196 1.00 54.72 214 GLY A CA 1
ATOM 1746 C C . GLY A 1 214 ? -6.798 -20.399 9.151 1.00 54.72 214 GLY A C 1
ATOM 1747 O O . GLY A 1 214 ? -6.776 -21.077 10.183 1.00 54.72 214 GLY A O 1
ATOM 1748 N N . PHE A 1 215 ? -7.105 -20.932 7.964 1.00 46.31 215 PHE A N 1
ATOM 1749 C CA . PHE A 1 215 ? -7.371 -22.349 7.750 1.00 46.31 215 PHE A CA 1
ATOM 1750 C C . PHE A 1 215 ? -6.089 -23.165 7.986 1.00 46.31 215 PHE A C 1
ATOM 1752 O O . PHE A 1 215 ? -5.289 -23.385 7.084 1.00 46.31 215 PHE A O 1
ATOM 1759 N N . LYS A 1 216 ? -5.985 -23.684 9.221 1.00 43.44 216 LYS A N 1
ATOM 1760 C CA . LYS A 1 216 ? -5.073 -24.725 9.740 1.00 43.44 216 LYS A CA 1
ATOM 1761 C C . LYS A 1 216 ? -3.790 -24.226 10.421 1.00 43.44 216 LYS A C 1
ATOM 1763 O O . LYS A 1 216 ? -2.678 -24.537 10.014 1.00 43.44 216 LYS A O 1
ATOM 1768 N N . ARG A 1 217 ? -3.941 -23.732 11.655 1.00 43.03 217 ARG A N 1
ATOM 1769 C CA . ARG A 1 217 ? -2.883 -23.804 12.696 1.00 43.03 217 ARG A CA 1
ATOM 1770 C C . ARG A 1 217 ? -2.249 -25.210 12.886 1.00 43.03 217 ARG A C 1
ATOM 1772 O O . ARG A 1 217 ? -1.257 -25.311 13.594 1.00 43.03 217 ARG A O 1
ATOM 1779 N N . ASN A 1 218 ? -2.788 -26.255 12.239 1.00 43.59 218 ASN A N 1
ATOM 1780 C CA . ASN A 1 218 ? -2.332 -27.650 12.277 1.00 43.59 218 ASN A CA 1
ATOM 1781 C C . ASN A 1 218 ? -1.744 -28.177 10.944 1.00 43.59 218 ASN A C 1
ATOM 1783 O O . ASN A 1 218 ? -1.499 -29.376 10.840 1.00 43.59 218 ASN A O 1
ATOM 1787 N N . SER A 1 219 ? -1.541 -27.345 9.915 1.00 48.44 219 SER A N 1
ATOM 1788 C CA . SER A 1 219 ? -0.757 -27.723 8.722 1.00 48.44 219 SER A CA 1
ATOM 1789 C C . SER A 1 219 ? 0.546 -26.935 8.658 1.00 48.44 219 SER A C 1
ATOM 1791 O O . SER A 1 219 ? 0.629 -25.845 9.222 1.00 48.44 219 SER A O 1
ATOM 1793 N N . ALA A 1 220 ? 1.555 -27.472 7.963 1.00 57.53 220 ALA A N 1
ATOM 1794 C CA . ALA A 1 220 ? 2.802 -26.757 7.704 1.00 57.53 220 ALA A CA 1
ATOM 1795 C C . ALA A 1 220 ? 2.486 -25.350 7.161 1.00 57.53 220 ALA A C 1
ATOM 1797 O O . ALA A 1 220 ? 1.728 -25.202 6.202 1.00 57.53 220 ALA A O 1
ATOM 1798 N N . ARG A 1 221 ? 3.022 -24.320 7.827 1.00 54.53 221 ARG A N 1
ATOM 1799 C CA . ARG A 1 221 ? 2.798 -22.888 7.550 1.00 54.53 221 ARG A CA 1
ATOM 1800 C C . ARG A 1 221 ? 3.015 -22.522 6.072 1.00 54.53 221 ARG A C 1
ATOM 1802 O O . ARG A 1 221 ? 2.357 -21.616 5.568 1.00 54.53 221 ARG A O 1
ATOM 1809 N N . GLU A 1 222 ? 3.890 -23.261 5.400 1.00 55.50 222 GLU A N 1
ATOM 1810 C CA . GLU A 1 222 ? 4.238 -23.151 3.979 1.00 55.50 222 GLU A CA 1
ATOM 1811 C C . GLU A 1 222 ? 3.051 -23.489 3.058 1.00 55.50 222 GLU A C 1
ATOM 1813 O O . GLU A 1 222 ? 2.686 -22.680 2.206 1.00 55.50 222 GLU A O 1
ATOM 1818 N N . ALA A 1 223 ? 2.332 -24.590 3.314 1.00 55.91 223 ALA A N 1
ATOM 1819 C CA . ALA A 1 223 ? 1.191 -25.019 2.493 1.00 55.91 223 ALA A CA 1
ATOM 1820 C C . ALA A 1 223 ? 0.035 -23.996 2.480 1.00 55.91 223 ALA A C 1
ATOM 1822 O O . ALA A 1 223 ? -0.697 -23.862 1.500 1.00 55.91 223 ALA A O 1
ATOM 1823 N N . ILE A 1 224 ? -0.131 -23.245 3.572 1.00 56.97 224 ILE A N 1
ATOM 1824 C CA . ILE A 1 224 ? -1.155 -22.199 3.705 1.00 56.97 224 ILE A CA 1
ATOM 1825 C C . ILE A 1 224 ? -0.810 -20.968 2.867 1.00 56.97 224 ILE A C 1
ATOM 1827 O O . ILE A 1 224 ? -1.672 -20.415 2.178 1.00 56.97 224 ILE A O 1
ATOM 1831 N N . GLN A 1 225 ? 0.450 -20.533 2.922 1.00 58.22 225 GLN A N 1
ATOM 1832 C CA . GLN A 1 225 ? 0.923 -19.403 2.127 1.00 58.22 225 GLN A CA 1
ATOM 1833 C C . GLN A 1 225 ? 0.843 -19.745 0.637 1.00 58.22 225 GLN A C 1
ATOM 1835 O O . GLN A 1 225 ? 0.316 -18.952 -0.142 1.00 58.22 225 GLN A O 1
ATOM 1840 N N . GLN A 1 226 ? 1.232 -20.964 0.256 1.00 61.53 226 GLN A N 1
ATOM 1841 C CA . GLN A 1 226 ? 1.149 -21.454 -1.117 1.00 61.53 226 GLN A CA 1
ATOM 1842 C C . GLN A 1 226 ? -0.286 -21.415 -1.676 1.00 61.53 226 GLN A C 1
ATOM 1844 O O . GLN A 1 226 ? -0.502 -20.876 -2.764 1.00 61.53 226 GLN A O 1
ATOM 1849 N N . ASN A 1 227 ? -1.281 -21.886 -0.915 1.00 67.88 227 ASN A N 1
ATOM 1850 C CA . ASN A 1 227 ? -2.685 -21.887 -1.346 1.00 67.88 227 ASN A CA 1
ATOM 1851 C C . ASN A 1 227 ? -3.224 -20.478 -1.618 1.00 67.88 227 ASN A C 1
ATOM 1853 O O . ASN A 1 227 ? -3.867 -20.247 -2.638 1.00 67.88 227 ASN A O 1
ATOM 1857 N N . MET A 1 228 ? -2.903 -19.504 -0.765 1.00 75.94 228 MET A N 1
ATOM 1858 C CA . MET A 1 228 ? -3.330 -18.113 -0.955 1.00 75.94 228 MET A CA 1
ATOM 1859 C C . MET A 1 228 ? -2.807 -17.506 -2.261 1.00 75.94 228 MET A C 1
ATOM 1861 O O . MET A 1 228 ? -3.529 -16.768 -2.947 1.00 75.94 228 MET A O 1
ATOM 1865 N N . TRP A 1 229 ? -1.546 -17.797 -2.590 1.00 78.62 229 TRP A N 1
ATOM 1866 C CA . TRP A 1 229 ? -0.925 -17.348 -3.829 1.00 78.62 229 TRP A CA 1
ATOM 1867 C C . TRP A 1 229 ? -1.542 -18.047 -5.041 1.00 78.62 229 TRP A C 1
ATOM 1869 O O . TRP A 1 229 ? -1.905 -17.363 -5.991 1.00 78.62 229 TRP A O 1
ATOM 1879 N N . LEU A 1 230 ? -1.726 -19.371 -4.994 1.00 78.44 230 LEU A N 1
ATOM 1880 C CA . LEU A 1 230 ? -2.287 -20.162 -6.098 1.00 78.44 230 LEU A CA 1
ATOM 1881 C C . LEU A 1 230 ? -3.759 -19.835 -6.382 1.00 78.44 230 LEU A C 1
ATOM 1883 O O . LEU A 1 230 ? -4.158 -19.708 -7.541 1.00 78.44 230 LEU A O 1
ATOM 1887 N N . GLU A 1 231 ? -4.563 -19.619 -5.340 1.00 81.31 231 GLU A N 1
ATOM 1888 C CA . GLU A 1 231 ? -5.959 -19.183 -5.466 1.00 81.31 231 GLU A CA 1
ATOM 1889 C C . GLU A 1 231 ? -6.094 -17.748 -5.989 1.00 81.31 231 GLU A C 1
ATOM 1891 O O . GLU A 1 231 ? -7.196 -17.297 -6.323 1.00 81.31 231 GLU A O 1
ATOM 1896 N N . GLY A 1 232 ? -4.993 -17.001 -6.017 1.00 82.94 232 GLY A N 1
ATOM 1897 C CA . GLY A 1 232 ? -4.897 -15.633 -6.496 1.00 82.94 232 GLY A CA 1
ATOM 1898 C C . GLY A 1 232 ? -5.628 -14.598 -5.654 1.00 82.94 232 GLY A C 1
ATOM 1899 O O . GLY A 1 232 ? -6.114 -13.584 -6.168 1.00 82.94 232 GLY A O 1
ATOM 1900 N N . ALA A 1 233 ? -5.728 -14.833 -4.344 1.00 85.62 233 ALA A N 1
ATOM 1901 C CA . ALA A 1 233 ? -6.358 -13.895 -3.421 1.00 85.62 233 ALA A CA 1
ATOM 1902 C C . ALA A 1 233 ? -5.596 -12.558 -3.358 1.00 85.62 233 ALA A C 1
ATOM 1904 O O . ALA A 1 233 ? -6.208 -11.494 -3.473 1.00 85.62 233 ALA A O 1
ATOM 1905 N N . VAL A 1 234 ? -4.261 -12.606 -3.289 1.00 87.06 234 VAL A N 1
ATOM 1906 C CA . VAL A 1 234 ? -3.404 -11.407 -3.257 1.00 87.06 234 VAL A CA 1
ATOM 1907 C C . VAL A 1 234 ? -3.445 -10.637 -4.582 1.00 87.06 234 VAL A C 1
ATOM 1909 O O . VAL A 1 234 ? -3.493 -9.409 -4.597 1.00 87.06 234 VAL A O 1
ATOM 1912 N N . THR A 1 235 ? -3.510 -11.329 -5.717 1.00 89.38 235 THR A N 1
ATOM 1913 C CA . THR A 1 235 ? -3.592 -10.673 -7.033 1.00 89.38 235 THR A CA 1
ATOM 1914 C C . THR A 1 235 ? -4.945 -10.021 -7.279 1.00 89.38 235 THR A C 1
ATOM 1916 O O . THR A 1 235 ? -5.021 -8.953 -7.891 1.00 89.38 235 THR A O 1
ATOM 1919 N N . ARG A 1 236 ? -6.030 -10.606 -6.758 1.00 91.88 236 ARG A N 1
ATOM 1920 C CA . ARG A 1 236 ? -7.332 -9.928 -6.724 1.00 91.88 236 ARG A CA 1
ATOM 1921 C C . ARG A 1 236 ? -7.288 -8.667 -5.868 1.00 91.88 236 ARG A C 1
ATOM 1923 O O . ARG A 1 236 ? -7.859 -7.663 -6.287 1.00 91.88 236 ARG A O 1
ATOM 1930 N N . LEU A 1 237 ? -6.577 -8.691 -4.738 1.00 94.31 237 LEU A N 1
ATOM 1931 C CA . LEU A 1 237 ? -6.364 -7.491 -3.930 1.00 94.31 237 LEU A CA 1
ATOM 1932 C C . LEU A 1 237 ? -5.601 -6.415 -4.719 1.00 94.31 237 LEU A C 1
ATOM 1934 O O . LEU A 1 237 ? -6.050 -5.275 -4.739 1.00 94.31 237 LEU A O 1
ATOM 1938 N N . LEU A 1 238 ? -4.529 -6.761 -5.446 1.00 93.38 238 LEU A N 1
ATOM 1939 C CA . LEU A 1 238 ? -3.834 -5.818 -6.340 1.00 93.38 238 LEU A CA 1
ATOM 1940 C C . LEU A 1 238 ? -4.792 -5.182 -7.360 1.00 93.38 238 LEU A C 1
ATOM 1942 O O . LEU A 1 238 ? -4.771 -3.967 -7.561 1.00 93.38 238 LEU A O 1
ATOM 1946 N N . LEU A 1 239 ? -5.655 -5.984 -7.988 1.00 93.50 239 LEU A N 1
ATOM 1947 C CA . LEU A 1 239 ? -6.646 -5.463 -8.926 1.00 93.50 239 LEU A CA 1
ATOM 1948 C C . LEU A 1 239 ? -7.667 -4.547 -8.241 1.00 93.50 239 LEU A C 1
ATOM 1950 O O . LEU A 1 239 ? -8.030 -3.532 -8.828 1.00 93.50 239 LEU A O 1
ATOM 1954 N N . ALA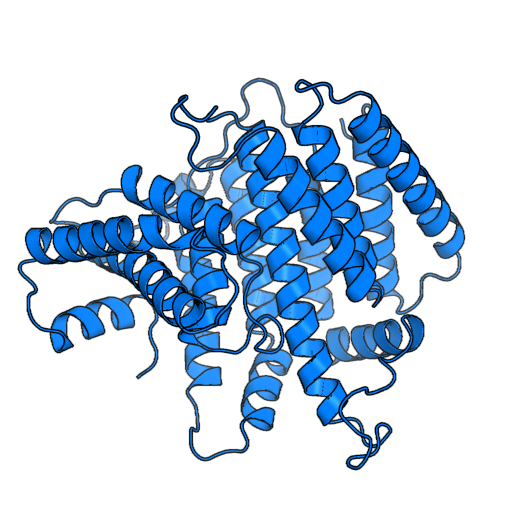 A 1 240 ? -8.123 -4.880 -7.032 1.00 94.19 240 ALA A N 1
ATOM 1955 C CA . ALA A 1 240 ? -9.039 -4.041 -6.262 1.00 94.19 240 ALA A CA 1
ATOM 1956 C C . ALA A 1 240 ? -8.389 -2.699 -5.885 1.00 94.19 240 ALA A C 1
ATOM 1958 O O . ALA A 1 240 ? -8.989 -1.652 -6.106 1.00 94.19 240 ALA A O 1
ATOM 1959 N N . LEU A 1 241 ? -7.135 -2.718 -5.414 1.00 95.06 241 LEU A N 1
ATOM 1960 C CA . LEU A 1 241 ? -6.337 -1.523 -5.115 1.00 95.06 241 LEU A CA 1
ATOM 1961 C C . LEU A 1 241 ? -6.261 -0.594 -6.334 1.00 95.06 241 LEU A C 1
ATOM 1963 O O . LEU A 1 241 ? -6.630 0.578 -6.263 1.00 95.06 241 LEU A O 1
ATOM 1967 N N . VAL A 1 242 ? -5.843 -1.128 -7.481 1.00 94.75 242 VAL A N 1
ATOM 1968 C CA . VAL A 1 242 ? -5.717 -0.352 -8.722 1.00 94.75 242 VAL A CA 1
ATOM 1969 C C . VAL A 1 242 ? -7.084 0.084 -9.266 1.00 94.75 242 VAL A C 1
ATOM 1971 O O . VAL A 1 242 ? -7.227 1.211 -9.734 1.00 94.75 242 VAL A O 1
ATOM 1974 N N . GLY A 1 243 ? -8.105 -0.767 -9.171 1.00 93.00 243 GLY A N 1
ATOM 1975 C CA . GLY A 1 243 ? -9.473 -0.458 -9.587 1.00 93.00 243 GLY A CA 1
ATOM 1976 C C . GLY A 1 243 ? -10.065 0.720 -8.816 1.00 93.00 243 GLY A C 1
ATOM 1977 O O . GLY A 1 243 ? -10.492 1.691 -9.436 1.00 93.00 243 GLY A O 1
ATOM 1978 N N . CYS A 1 244 ? -9.995 0.693 -7.483 1.00 93.44 244 CYS A N 1
ATOM 1979 C CA . CYS A 1 244 ? -10.490 1.782 -6.640 1.00 93.44 244 CYS A CA 1
ATOM 1980 C C . CYS A 1 244 ? -9.723 3.095 -6.869 1.00 93.44 244 CYS A C 1
ATOM 1982 O O . CYS A 1 244 ? -10.316 4.168 -6.792 1.00 93.44 244 CYS A O 1
ATOM 1984 N N . HIS A 1 245 ? -8.422 3.040 -7.192 1.00 94.50 245 HIS A N 1
ATOM 1985 C CA . HIS A 1 245 ? -7.681 4.240 -7.599 1.00 94.50 245 HIS A CA 1
ATOM 1986 C C . HIS A 1 245 ? -8.296 4.854 -8.863 1.00 94.50 245 HIS A C 1
ATOM 1988 O O . HIS A 1 245 ? -8.549 6.054 -8.905 1.00 94.50 245 HIS A O 1
ATOM 1994 N N . ILE A 1 246 ? -8.591 4.043 -9.876 1.00 92.00 246 ILE A N 1
ATOM 1995 C CA . ILE A 1 246 ? -9.172 4.540 -11.126 1.00 92.00 246 ILE A CA 1
ATOM 1996 C C . ILE A 1 246 ? -10.596 5.066 -10.922 1.00 92.00 246 ILE A C 1
ATOM 1998 O O . ILE A 1 246 ? -10.926 6.131 -11.435 1.00 92.00 246 ILE A O 1
ATOM 2002 N N . GLU A 1 247 ? -11.417 4.390 -10.121 1.00 89.50 247 GLU A N 1
ATOM 2003 C CA . GLU A 1 247 ? -12.763 4.869 -9.765 1.00 89.50 247 GLU A CA 1
ATOM 2004 C C . GLU A 1 247 ? -12.725 6.223 -9.038 1.00 89.50 247 GLU A C 1
ATOM 2006 O O . GLU A 1 247 ? -13.572 7.089 -9.270 1.00 89.50 247 GLU A O 1
ATOM 2011 N N . SER A 1 248 ? -11.703 6.449 -8.208 1.00 92.25 248 SER A N 1
ATOM 2012 C CA . SER A 1 248 ? -11.523 7.725 -7.512 1.00 92.25 248 SER A CA 1
ATOM 2013 C C . SER A 1 248 ? -11.198 8.905 -8.435 1.00 92.25 248 SER A C 1
ATOM 2015 O O . SER A 1 248 ? -11.358 10.048 -8.016 1.00 92.25 248 SER A O 1
ATOM 2017 N N . LEU A 1 249 ? -10.758 8.655 -9.676 1.00 90.56 249 LEU A N 1
ATOM 2018 C CA . LEU A 1 249 ? -10.484 9.710 -10.660 1.00 90.56 249 LEU A CA 1
ATOM 2019 C C . LEU A 1 249 ? -11.769 10.254 -11.292 1.00 90.56 249 LEU A C 1
ATOM 2021 O O . LEU A 1 249 ? -11.802 11.414 -11.698 1.00 90.56 249 LEU A O 1
ATOM 2025 N N . SER A 1 250 ? -12.820 9.434 -11.396 1.00 84.06 250 SER A N 1
ATOM 2026 C CA . SER A 1 250 ? -14.092 9.840 -12.003 1.00 84.06 250 SER A CA 1
ATOM 2027 C C . SER A 1 250 ? -15.172 10.202 -10.981 1.00 84.06 250 SER A C 1
ATOM 2029 O O . SER A 1 250 ? -16.145 10.865 -11.336 1.00 84.06 250 SER A O 1
ATOM 2031 N N . GLY A 1 251 ? -15.020 9.789 -9.716 1.00 73.69 251 GLY A N 1
ATOM 2032 C CA . GLY A 1 251 ? -16.036 9.988 -8.673 1.00 73.69 251 GLY A CA 1
ATOM 2033 C C . GLY A 1 251 ? -17.284 9.112 -8.860 1.00 73.69 251 GLY A C 1
ATOM 2034 O O . GLY A 1 251 ? -18.287 9.286 -8.162 1.00 73.69 251 GLY A O 1
ATOM 2035 N N . ASP A 1 252 ? -17.232 8.147 -9.787 1.00 63.84 252 ASP A N 1
ATOM 2036 C CA . ASP A 1 252 ? -18.379 7.329 -10.196 1.00 63.84 252 ASP A CA 1
ATOM 2037 C C . ASP A 1 252 ? -18.819 6.295 -9.146 1.00 63.84 252 ASP A C 1
ATOM 2039 O O . ASP A 1 252 ? -19.877 5.681 -9.314 1.00 63.84 252 ASP A O 1
ATOM 2043 N N . TYR A 1 253 ? -18.086 6.109 -8.041 1.00 61.31 253 TYR A N 1
ATOM 2044 C CA . TYR A 1 253 ? -18.512 5.182 -6.982 1.00 61.31 253 TYR A CA 1
ATOM 2045 C C . TYR A 1 253 ? -19.901 5.558 -6.426 1.00 61.31 253 TYR A C 1
ATOM 2047 O O . TYR A 1 253 ? -20.719 4.682 -6.149 1.00 61.31 253 TYR A O 1
ATOM 2055 N N . THR A 1 254 ? -20.232 6.857 -6.395 1.00 52.22 254 THR A N 1
ATOM 2056 C CA . THR A 1 254 ? -21.570 7.378 -6.054 1.00 52.22 254 THR A CA 1
ATOM 2057 C C . THR A 1 254 ? -22.679 6.881 -6.990 1.00 52.22 254 THR A C 1
ATOM 2059 O O . THR A 1 254 ? -23.800 6.641 -6.545 1.00 52.22 254 THR A O 1
ATOM 2062 N N . ARG A 1 255 ? -22.385 6.643 -8.276 1.00 49.97 255 ARG A N 1
ATOM 2063 C CA . ARG A 1 255 ? -23.361 6.150 -9.267 1.00 49.97 255 ARG A CA 1
ATOM 2064 C C . ARG A 1 255 ? -23.601 4.644 -9.171 1.00 49.97 255 ARG A C 1
ATOM 2066 O O . ARG A 1 255 ? -24.710 4.187 -9.445 1.00 49.97 255 ARG A O 1
ATOM 2073 N N . GLY A 1 256 ? -22.591 3.872 -8.767 1.00 48.22 256 GLY A N 1
ATOM 2074 C CA . GLY A 1 256 ? -22.710 2.423 -8.553 1.00 48.22 256 GLY A CA 1
ATOM 2075 C C . GLY A 1 256 ? -23.521 2.048 -7.306 1.00 48.22 256 GLY A C 1
ATOM 2076 O O . GLY A 1 256 ? -24.148 0.986 -7.271 1.00 48.22 256 GLY A O 1
ATOM 2077 N N . LEU A 1 257 ? -23.563 2.938 -6.310 1.00 49.44 257 LEU A N 1
ATOM 2078 C CA . LEU A 1 257 ? -24.213 2.716 -5.014 1.00 49.44 257 LEU A CA 1
ATOM 2079 C C . LEU A 1 257 ? -25.738 2.609 -5.088 1.00 49.44 257 LEU A C 1
ATOM 2081 O O . LEU A 1 257 ? -26.328 1.798 -4.372 1.00 49.44 257 LEU A O 1
ATOM 2085 N N . ASN A 1 258 ? -26.366 3.304 -6.040 1.00 46.44 258 ASN A N 1
ATOM 2086 C CA . ASN A 1 258 ? -27.809 3.206 -6.284 1.00 46.44 258 ASN A CA 1
ATOM 2087 C C . ASN A 1 258 ? -28.269 1.806 -6.743 1.00 46.44 258 ASN A C 1
ATOM 2089 O O . ASN A 1 258 ? -29.468 1.559 -6.816 1.00 46.44 258 ASN A O 1
ATOM 2093 N N . ARG A 1 259 ? -27.352 0.876 -7.059 1.00 47.78 259 ARG A N 1
ATOM 2094 C CA . ARG A 1 259 ? -27.691 -0.466 -7.567 1.00 47.78 259 ARG A CA 1
ATOM 2095 C C . ARG A 1 259 ? -27.618 -1.606 -6.544 1.00 47.78 259 ARG A C 1
ATOM 2097 O O . ARG A 1 259 ? -28.080 -2.692 -6.881 1.00 47.78 259 ARG A O 1
ATOM 2104 N N . LYS A 1 260 ? -27.040 -1.429 -5.343 1.00 53.56 260 LYS A N 1
ATOM 2105 C CA . LYS A 1 260 ? -26.725 -2.573 -4.446 1.00 53.56 260 LYS A CA 1
ATOM 2106 C C . LYS A 1 260 ? -27.235 -2.521 -2.993 1.00 53.56 260 LYS A C 1
ATOM 2108 O O . LYS A 1 260 ? -26.919 -3.446 -2.252 1.00 53.56 260 LYS A O 1
ATOM 2113 N N . ASN A 1 261 ? -28.039 -1.539 -2.568 1.00 54.47 261 ASN A N 1
ATOM 2114 C CA . ASN A 1 261 ? -28.640 -1.472 -1.210 1.00 54.47 261 ASN A CA 1
ATOM 2115 C C . ASN A 1 261 ? -27.660 -1.637 -0.016 1.00 54.47 261 ASN A C 1
ATOM 2117 O O . ASN A 1 261 ? -28.096 -1.878 1.109 1.00 54.47 261 ASN A O 1
ATOM 2121 N N . ARG A 1 262 ? -26.343 -1.508 -0.216 1.00 63.25 262 ARG A N 1
ATOM 2122 C CA . ARG A 1 262 ? -25.338 -1.546 0.858 1.00 63.25 262 ARG A CA 1
ATOM 2123 C C . ARG A 1 262 ? -24.777 -0.145 1.056 1.00 63.25 262 ARG A C 1
ATOM 2125 O O . ARG A 1 262 ? -24.422 0.503 0.074 1.00 63.25 262 ARG A O 1
ATOM 2132 N N . SER A 1 263 ? -24.682 0.302 2.309 1.00 73.19 263 SER A N 1
ATOM 2133 C CA . SER A 1 263 ? -23.968 1.538 2.629 1.00 73.19 263 SER A CA 1
ATOM 2134 C C . SER A 1 263 ? -22.483 1.371 2.271 1.00 73.19 263 SER A C 1
ATOM 2136 O O . SER A 1 263 ? -21.883 0.351 2.643 1.00 73.19 263 SER A O 1
ATOM 2138 N N . PRO A 1 264 ? -21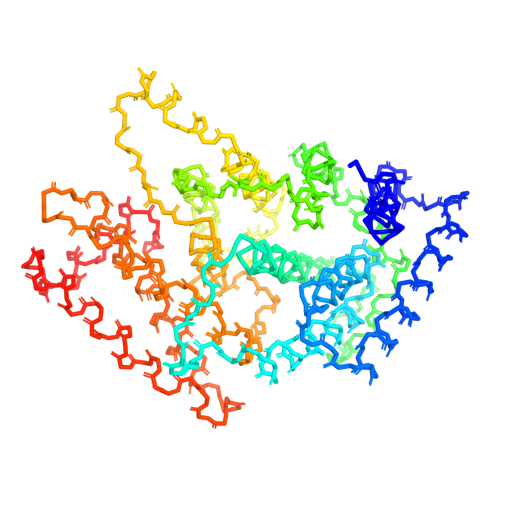.895 2.318 1.519 1.00 81.12 264 PRO A N 1
ATOM 2139 C CA . PRO A 1 264 ? -20.480 2.275 1.173 1.00 81.12 264 PRO A CA 1
ATOM 2140 C C . PRO A 1 264 ? -19.634 2.429 2.429 1.00 81.12 264 PRO A C 1
ATOM 2142 O O . PRO A 1 264 ? -19.990 3.175 3.340 1.00 81.12 264 PRO A O 1
ATOM 2145 N N . LEU A 1 265 ? -18.479 1.773 2.448 1.00 90.75 265 LEU A N 1
ATOM 2146 C CA . LEU A 1 265 ? -17.457 2.036 3.450 1.00 90.75 265 LEU A CA 1
ATOM 2147 C C . LEU A 1 265 ? -16.535 3.136 2.925 1.00 90.75 265 LEU A C 1
ATOM 2149 O O . LEU A 1 265 ? -15.497 2.847 2.333 1.00 90.75 265 LEU A O 1
ATOM 2153 N N . VAL A 1 266 ? -16.968 4.388 3.094 1.00 92.31 266 VAL A N 1
ATOM 2154 C CA . VAL A 1 266 ? -16.274 5.573 2.566 1.00 92.31 266 VAL A CA 1
ATOM 2155 C C . VAL A 1 266 ? -14.940 5.784 3.277 1.00 92.31 266 VAL A C 1
ATOM 2157 O O . VAL A 1 266 ? -14.865 5.760 4.505 1.00 92.31 266 VAL A O 1
ATOM 2160 N N . THR A 1 267 ? -13.882 5.979 2.496 1.00 95.06 267 THR A N 1
ATOM 2161 C CA . THR A 1 267 ? -12.519 6.214 2.982 1.00 95.06 267 THR A CA 1
ATOM 2162 C C . THR A 1 267 ? -11.636 6.780 1.877 1.00 95.06 267 THR A C 1
ATOM 2164 O O . THR A 1 267 ? -11.910 6.566 0.696 1.00 95.06 267 THR A O 1
ATOM 2167 N N . SER A 1 268 ? -10.533 7.435 2.236 1.00 95.62 268 SER A N 1
ATOM 2168 C CA . SER A 1 268 ? -9.472 7.725 1.275 1.00 95.62 268 SER A CA 1
ATOM 2169 C C . SER A 1 268 ? -8.823 6.436 0.755 1.00 95.62 268 SER A C 1
ATOM 2171 O O . SER A 1 268 ? -8.695 5.428 1.460 1.00 95.62 268 SER A O 1
ATOM 2173 N N . TRP A 1 269 ? -8.342 6.476 -0.490 1.00 96.88 269 TRP A N 1
ATOM 2174 C CA . TRP A 1 269 ? -7.577 5.363 -1.051 1.00 96.88 269 TRP A CA 1
ATOM 2175 C C . TRP A 1 269 ? -6.312 5.103 -0.226 1.00 96.88 269 TRP A C 1
ATOM 2177 O O . TRP A 1 269 ? -6.048 3.961 0.151 1.00 96.88 269 TRP A O 1
ATOM 2187 N N . SER A 1 270 ? -5.554 6.157 0.097 1.00 97.50 270 SER A N 1
ATOM 2188 C CA . SER A 1 270 ? -4.288 6.047 0.826 1.00 97.50 270 SER A CA 1
ATOM 2189 C C . SER A 1 270 ? -4.477 5.452 2.223 1.00 97.50 270 SER A C 1
ATOM 2191 O O . SER A 1 270 ? -3.737 4.536 2.591 1.00 97.50 270 SER A O 1
ATOM 2193 N N . GLY A 1 271 ? -5.502 5.882 2.968 1.00 97.50 271 GLY A N 1
ATOM 2194 C CA . GLY A 1 271 ? -5.829 5.330 4.284 1.00 97.50 271 GLY A CA 1
ATOM 2195 C C . GLY A 1 271 ? -6.213 3.851 4.230 1.00 97.50 271 GLY A C 1
ATOM 2196 O O . GLY A 1 271 ? -5.663 3.035 4.974 1.00 97.50 271 GLY A O 1
ATOM 2197 N N . MET A 1 272 ? -7.095 3.469 3.301 1.00 97.94 272 MET A N 1
ATOM 2198 C CA . MET A 1 272 ? -7.517 2.072 3.151 1.00 97.94 272 MET A CA 1
ATOM 2199 C C . MET A 1 272 ? -6.362 1.146 2.749 1.00 97.94 272 MET A C 1
ATOM 2201 O O . MET A 1 272 ? -6.194 0.069 3.327 1.00 97.94 272 MET A O 1
ATOM 2205 N N . CYS A 1 273 ? -5.539 1.558 1.784 1.00 98.19 273 CYS A N 1
ATOM 2206 C CA . CYS A 1 273 ? -4.422 0.752 1.288 1.00 98.19 273 CYS A CA 1
ATOM 2207 C C . CYS A 1 273 ? -3.299 0.625 2.324 1.00 98.19 273 CYS A C 1
ATOM 2209 O O . CYS A 1 273 ? -2.702 -0.443 2.465 1.00 98.19 273 CYS A O 1
ATOM 2211 N N . SER A 1 274 ? -3.042 1.691 3.086 1.00 98.50 274 SER A N 1
ATOM 2212 C CA . SER A 1 274 ? -2.062 1.688 4.175 1.00 98.50 274 SER A CA 1
ATOM 2213 C C . SER A 1 274 ? -2.486 0.740 5.295 1.00 98.50 274 SER A C 1
ATOM 2215 O O . SER A 1 274 ? -1.709 -0.133 5.679 1.00 98.50 274 SER A O 1
ATOM 2217 N N . ALA A 1 275 ? -3.741 0.826 5.749 1.00 98.50 275 ALA A N 1
ATOM 2218 C CA . ALA A 1 275 ? -4.280 -0.095 6.748 1.00 98.50 275 ALA A CA 1
ATOM 2219 C C . ALA A 1 275 ? -4.306 -1.550 6.244 1.00 98.50 275 ALA A C 1
ATOM 2221 O O . ALA A 1 275 ? -3.964 -2.464 6.988 1.00 98.50 275 ALA A O 1
ATOM 2222 N N . SER A 1 276 ? -4.626 -1.776 4.964 1.00 98.31 276 SER A N 1
ATOM 2223 C CA . SER A 1 276 ? -4.575 -3.111 4.346 1.00 98.31 276 SER A CA 1
ATOM 2224 C C . SER A 1 276 ? -3.162 -3.701 4.358 1.00 98.31 276 SER A C 1
ATOM 2226 O O . SER A 1 276 ? -2.980 -4.851 4.751 1.00 98.31 276 SER A O 1
ATOM 2228 N N . GLY A 1 277 ? -2.148 -2.919 3.977 1.00 97.31 277 GLY A N 1
ATOM 2229 C CA . GLY A 1 277 ? -0.752 -3.365 4.007 1.00 97.31 277 GLY A CA 1
ATOM 2230 C C . GLY A 1 277 ? -0.255 -3.652 5.429 1.00 97.31 277 GLY A C 1
ATOM 2231 O O . GLY A 1 277 ? 0.371 -4.686 5.665 1.00 97.31 277 GLY A O 1
ATOM 2232 N N . LEU A 1 278 ? -0.618 -2.805 6.403 1.00 98.12 278 LEU A N 1
ATOM 2233 C CA . LEU A 1 278 ? -0.340 -3.046 7.825 1.00 98.12 278 LEU A CA 1
ATOM 2234 C C . LEU A 1 278 ? -1.053 -4.299 8.349 1.00 98.12 278 LEU A C 1
ATOM 2236 O O . LEU A 1 278 ? -0.481 -5.031 9.150 1.00 98.12 278 LEU A O 1
ATOM 2240 N N . TYR A 1 279 ? -2.270 -4.585 7.888 1.00 97.56 279 TYR A N 1
ATOM 2241 C CA . TYR A 1 279 ? -3.000 -5.795 8.256 1.00 97.56 279 TYR A CA 1
ATOM 2242 C C . TYR A 1 279 ? -2.302 -7.062 7.736 1.00 97.56 279 TYR A C 1
ATOM 2244 O O . TYR A 1 279 ? -2.028 -7.982 8.510 1.00 97.56 279 TYR A O 1
ATOM 2252 N N . LEU A 1 280 ? -1.940 -7.092 6.448 1.00 95.12 280 LEU A N 1
ATOM 2253 C CA . LEU A 1 280 ? -1.196 -8.205 5.843 1.00 95.12 280 LEU A CA 1
ATOM 2254 C C . LEU A 1 280 ? 0.159 -8.429 6.538 1.00 95.12 280 LEU A C 1
ATOM 2256 O O . LEU A 1 280 ? 0.584 -9.570 6.743 1.00 95.12 280 LEU A O 1
ATOM 2260 N N . HIS A 1 281 ? 0.839 -7.340 6.907 1.00 94.00 281 HIS A N 1
ATOM 2261 C CA . HIS A 1 281 ? 2.141 -7.382 7.568 1.00 94.00 281 HIS A CA 1
ATOM 2262 C C . HIS A 1 281 ? 2.046 -7.762 9.045 1.00 94.00 281 HIS A C 1
ATOM 2264 O O . HIS A 1 281 ? 2.552 -8.806 9.451 1.00 94.00 281 HIS A O 1
ATOM 2270 N N . ALA A 1 282 ? 1.397 -6.935 9.857 1.00 93.25 282 ALA A N 1
ATOM 2271 C CA . ALA A 1 282 ? 1.466 -7.047 11.303 1.00 93.25 282 ALA A CA 1
ATOM 2272 C C . ALA A 1 282 ? 0.480 -8.076 11.851 1.00 93.25 282 ALA A C 1
ATOM 2274 O O . ALA A 1 282 ? 0.859 -8.843 12.736 1.00 93.25 282 ALA A O 1
ATOM 2275 N N . VAL A 1 283 ? -0.752 -8.117 11.333 1.00 93.12 283 VAL A N 1
ATOM 2276 C CA . VAL A 1 283 ? -1.802 -9.008 11.851 1.00 93.12 283 VAL A CA 1
ATOM 2277 C C . VAL A 1 283 ? -1.638 -10.415 11.288 1.00 93.12 283 VAL A C 1
ATOM 2279 O O . VAL A 1 283 ? -1.552 -11.369 12.058 1.00 93.12 283 VAL A O 1
ATOM 2282 N N . LEU A 1 284 ? -1.535 -10.553 9.964 1.00 90.38 284 LEU A N 1
ATOM 2283 C CA . LEU A 1 284 ? -1.395 -11.868 9.329 1.00 90.38 284 LEU A CA 1
ATOM 2284 C C . LEU A 1 284 ? 0.052 -12.381 9.290 1.00 90.38 284 LEU A C 1
ATOM 2286 O O . LEU A 1 284 ? 0.270 -13.589 9.262 1.00 90.38 284 LEU A O 1
ATOM 2290 N N . GLY A 1 285 ? 1.063 -11.504 9.303 1.00 87.69 285 GLY A N 1
ATOM 2291 C CA . GLY A 1 285 ? 2.465 -11.941 9.276 1.00 87.69 285 GLY A CA 1
ATOM 2292 C C . GLY A 1 285 ? 2.898 -12.582 7.953 1.00 87.69 285 GLY A C 1
ATOM 2293 O O . GLY A 1 285 ? 3.854 -13.361 7.942 1.00 87.69 285 GLY A O 1
ATOM 2294 N N . ILE A 1 286 ? 2.187 -12.292 6.860 1.00 86.44 286 ILE A N 1
ATOM 2295 C CA . ILE A 1 286 ? 2.404 -12.886 5.527 1.00 86.44 286 ILE A CA 1
ATOM 2296 C C . ILE A 1 286 ? 3.084 -11.923 4.550 1.00 86.44 286 ILE A C 1
ATOM 2298 O O . ILE A 1 286 ? 3.375 -12.290 3.416 1.00 86.44 286 ILE A O 1
ATOM 2302 N N . TRP A 1 287 ? 3.346 -10.686 4.967 1.00 89.88 287 TRP A N 1
ATOM 2303 C CA . TRP A 1 287 ? 3.930 -9.640 4.128 1.00 89.88 287 TRP A CA 1
ATOM 2304 C C . TRP A 1 287 ? 5.408 -9.394 4.453 1.00 89.88 287 TRP A C 1
ATOM 2306 O O . TRP A 1 287 ? 5.869 -9.711 5.551 1.00 89.88 287 TRP A O 1
ATOM 2316 N N . ASN A 1 288 ? 6.140 -8.810 3.500 1.00 90.12 288 ASN A N 1
ATOM 2317 C CA . ASN A 1 288 ? 7.550 -8.427 3.627 1.00 90.12 288 ASN A CA 1
ATOM 2318 C C . ASN A 1 288 ? 8.490 -9.565 4.055 1.00 90.12 288 ASN A C 1
ATOM 2320 O O . ASN A 1 288 ? 9.427 -9.336 4.813 1.00 90.12 288 ASN A O 1
ATOM 2324 N N . ALA A 1 289 ? 8.219 -10.808 3.652 1.00 84.62 289 ALA A N 1
ATOM 2325 C CA . ALA A 1 289 ? 9.015 -11.959 4.084 1.00 84.62 289 ALA A CA 1
ATOM 2326 C C . ALA A 1 289 ? 9.174 -12.067 5.624 1.00 84.62 289 ALA A C 1
ATOM 2328 O O . ALA A 1 289 ? 10.095 -12.718 6.116 1.00 84.62 289 ALA A O 1
ATOM 2329 N N . GLY A 1 290 ? 8.235 -11.508 6.402 1.00 81.88 290 GLY A N 1
ATOM 2330 C CA . GLY A 1 290 ? 8.273 -11.505 7.869 1.00 81.88 290 GLY A CA 1
ATOM 2331 C C . GLY A 1 290 ? 9.241 -10.491 8.490 1.00 81.88 290 GLY A C 1
ATOM 2332 O O . GLY A 1 290 ? 9.285 -10.389 9.715 1.00 81.88 290 GLY A O 1
ATOM 2333 N N . GLU A 1 291 ? 9.975 -9.731 7.678 1.00 86.75 291 GLU A N 1
ATOM 2334 C CA . GLU A 1 291 ? 10.882 -8.681 8.136 1.00 86.75 291 GLU A CA 1
ATOM 2335 C C . GLU A 1 291 ? 10.112 -7.446 8.637 1.00 86.75 291 GLU A C 1
ATOM 2337 O O . GLU A 1 291 ? 9.002 -7.166 8.157 1.00 86.75 291 GLU A O 1
ATOM 2342 N N . PRO A 1 292 ? 10.677 -6.671 9.582 1.00 89.75 292 PRO A N 1
ATOM 2343 C CA . PRO A 1 292 ? 10.068 -5.425 10.040 1.00 89.75 292 PRO A CA 1
ATOM 2344 C C . PRO A 1 292 ? 9.867 -4.421 8.900 1.00 89.75 292 PRO A C 1
ATOM 2346 O O . PRO A 1 292 ? 10.610 -4.406 7.919 1.00 89.75 292 PRO A O 1
ATOM 2349 N N . ILE A 1 293 ? 8.853 -3.564 9.036 1.00 92.69 293 ILE A N 1
ATOM 2350 C CA . ILE A 1 293 ? 8.670 -2.427 8.128 1.00 92.69 293 ILE A CA 1
ATOM 2351 C C . ILE A 1 293 ? 9.779 -1.421 8.430 1.00 92.69 293 ILE A C 1
ATOM 2353 O O . ILE A 1 293 ? 10.049 -1.141 9.591 1.00 92.69 293 ILE A O 1
ATOM 2357 N N . GLU A 1 294 ? 10.414 -0.841 7.416 1.00 91.75 294 GLU A N 1
ATOM 2358 C CA . GLU A 1 294 ? 11.363 0.244 7.666 1.00 91.75 294 GLU A CA 1
ATOM 2359 C C . GLU A 1 294 ? 10.688 1.409 8.419 1.00 91.75 294 GLU A C 1
ATOM 2361 O O . GLU A 1 294 ? 9.581 1.825 8.072 1.00 91.75 294 GLU A O 1
ATOM 2366 N N . SER A 1 295 ? 11.335 1.925 9.469 1.00 93.12 295 SER A N 1
ATOM 2367 C CA . SER A 1 295 ? 10.701 2.818 10.449 1.00 93.12 295 SER A CA 1
ATOM 2368 C C . SER A 1 295 ? 10.134 4.113 9.848 1.00 93.12 295 SER A C 1
ATOM 2370 O O . SER A 1 295 ? 9.078 4.569 10.289 1.00 93.12 295 SER A O 1
ATOM 2372 N N . ARG A 1 296 ? 10.777 4.707 8.830 1.00 93.94 296 ARG A N 1
ATOM 2373 C CA . ARG A 1 296 ? 10.266 5.919 8.155 1.00 93.94 296 ARG A CA 1
ATOM 2374 C C . ARG A 1 296 ? 9.060 5.600 7.280 1.00 93.94 296 ARG A C 1
ATOM 2376 O O . ARG A 1 296 ? 8.065 6.324 7.333 1.00 93.94 296 ARG A O 1
ATOM 2383 N N . MET A 1 297 ? 9.097 4.483 6.550 1.00 95.25 297 MET A N 1
ATOM 2384 C CA . MET A 1 297 ? 7.922 3.977 5.837 1.00 95.25 297 MET A CA 1
ATOM 2385 C C . MET A 1 297 ? 6.763 3.713 6.806 1.00 95.25 297 MET A C 1
ATOM 2387 O O . MET A 1 297 ? 5.649 4.174 6.561 1.00 95.25 297 MET A O 1
ATOM 2391 N N . HIS A 1 298 ? 7.020 3.030 7.929 1.00 95.81 298 HIS A N 1
ATOM 2392 C CA . HIS A 1 298 ? 5.999 2.725 8.937 1.00 95.81 298 HIS A CA 1
ATOM 2393 C C . HIS A 1 298 ? 5.381 4.003 9.504 1.00 95.81 298 HIS A C 1
ATOM 2395 O O . HIS A 1 298 ? 4.160 4.147 9.517 1.00 95.81 298 HIS A O 1
ATOM 2401 N N . ARG A 1 299 ? 6.215 4.978 9.880 1.00 95.25 299 ARG A N 1
ATOM 2402 C CA . ARG A 1 299 ? 5.768 6.299 10.332 1.00 95.25 299 ARG A CA 1
ATOM 2403 C C . ARG A 1 299 ? 4.858 6.971 9.309 1.00 95.25 299 ARG A C 1
ATOM 2405 O O . ARG A 1 299 ? 3.782 7.439 9.674 1.00 95.25 299 ARG A O 1
ATOM 2412 N N . ARG A 1 300 ? 5.257 7.003 8.036 1.00 95.00 300 ARG A N 1
ATOM 2413 C CA . ARG A 1 300 ? 4.484 7.658 6.973 1.00 95.00 300 ARG A CA 1
ATOM 2414 C C . ARG A 1 300 ? 3.118 7.006 6.770 1.00 95.00 300 ARG A C 1
ATOM 2416 O O . ARG A 1 300 ? 2.115 7.713 6.772 1.00 95.00 300 ARG A O 1
ATOM 2423 N N . VAL A 1 301 ? 3.047 5.676 6.663 1.00 96.62 301 VAL A N 1
ATOM 2424 C CA . VAL A 1 301 ? 1.752 4.988 6.489 1.00 96.62 301 VAL A CA 1
ATOM 2425 C C . VAL A 1 301 ? 0.840 5.150 7.707 1.00 96.62 301 VAL A C 1
ATOM 2427 O O . VAL A 1 301 ? -0.372 5.248 7.547 1.00 96.62 301 VAL A O 1
ATOM 2430 N N . LEU A 1 302 ? 1.397 5.243 8.918 1.00 97.50 302 LEU A N 1
ATOM 2431 C CA . LEU A 1 302 ? 0.621 5.513 10.129 1.00 97.50 302 LEU A CA 1
ATOM 2432 C C . LEU A 1 302 ? 0.016 6.922 10.121 1.00 97.50 302 LEU A C 1
ATOM 2434 O O . LEU A 1 302 ? -1.167 7.065 10.418 1.00 97.50 302 LEU A O 1
ATOM 2438 N N . TYR A 1 303 ? 0.778 7.949 9.736 1.00 95.75 303 TYR A N 1
ATOM 2439 C CA . TYR A 1 303 ? 0.238 9.308 9.605 1.00 95.75 303 TYR A CA 1
ATOM 2440 C C . TYR A 1 303 ? -0.848 9.406 8.526 1.00 95.75 303 TYR A C 1
ATOM 2442 O O . TYR A 1 303 ? -1.873 10.041 8.758 1.00 95.75 303 TYR A O 1
ATOM 2450 N N . ILE A 1 304 ? -0.693 8.695 7.406 1.00 95.88 304 ILE A N 1
ATOM 2451 C CA . ILE A 1 304 ? -1.728 8.608 6.364 1.00 95.88 304 ILE A CA 1
ATOM 2452 C C . ILE A 1 304 ? -3.026 8.001 6.918 1.00 95.88 304 ILE A C 1
ATOM 2454 O O . ILE A 1 304 ? -4.112 8.525 6.674 1.00 95.88 304 ILE A O 1
ATOM 2458 N N . VAL A 1 305 ? -2.942 6.911 7.692 1.00 97.88 305 VAL A N 1
ATOM 2459 C CA . VAL A 1 305 ? -4.141 6.310 8.302 1.00 97.88 305 VAL A CA 1
ATOM 2460 C C . VAL A 1 305 ? -4.732 7.219 9.382 1.00 97.88 305 VAL A C 1
ATOM 2462 O O . VAL A 1 305 ? -5.951 7.332 9.466 1.00 97.88 305 VAL A O 1
ATOM 2465 N N . LYS A 1 306 ? -3.903 7.904 10.177 1.00 96.25 306 LYS A N 1
ATOM 2466 C CA . LYS A 1 306 ? -4.361 8.904 11.155 1.00 96.25 306 LYS A CA 1
ATOM 2467 C C . LYS A 1 306 ? -5.199 9.993 10.475 1.00 96.25 306 LYS A C 1
ATOM 2469 O O . LYS A 1 306 ? -6.314 10.249 10.917 1.00 96.25 306 LYS A O 1
ATOM 2474 N N . GLN A 1 307 ? -4.699 10.586 9.392 1.00 94.19 307 GLN A N 1
ATOM 2475 C CA . GLN A 1 307 ? -5.416 11.624 8.641 1.00 94.19 307 GLN A CA 1
ATOM 2476 C C . GLN A 1 307 ? -6.731 11.102 8.056 1.00 94.19 307 GLN A C 1
ATOM 2478 O O . GLN A 1 307 ? -7.761 11.771 8.133 1.00 94.19 307 GLN A O 1
ATOM 2483 N N . ASP A 1 308 ? -6.729 9.877 7.523 1.00 95.88 308 ASP A N 1
ATOM 2484 C CA . ASP A 1 308 ? -7.949 9.230 7.038 1.00 95.88 308 ASP A CA 1
ATOM 2485 C C . ASP A 1 308 ? -8.991 9.038 8.152 1.00 95.88 308 ASP A C 1
ATOM 2487 O O . ASP A 1 308 ? -10.174 9.290 7.919 1.00 95.88 308 ASP A O 1
ATOM 2491 N N . LEU A 1 309 ? -8.562 8.642 9.355 1.00 96.62 309 LEU A N 1
ATOM 2492 C CA . LEU A 1 309 ? -9.423 8.475 10.531 1.00 96.62 309 LEU A CA 1
ATOM 2493 C C . LEU A 1 309 ? -9.986 9.805 11.042 1.00 96.62 309 LEU A C 1
ATOM 2495 O O . LEU A 1 309 ? -11.156 9.857 11.425 1.00 96.62 309 LEU A O 1
ATOM 2499 N N . GLU A 1 310 ? -9.181 10.868 11.033 1.00 93.88 310 GLU A N 1
ATOM 2500 C CA . GLU A 1 310 ? -9.602 12.221 11.417 1.00 93.88 310 GLU A CA 1
ATOM 2501 C C . GLU A 1 310 ? -10.630 12.785 10.425 1.00 93.88 310 GLU A C 1
ATOM 2503 O O . GLU A 1 310 ? -11.658 13.327 10.836 1.00 93.88 310 GLU A O 1
ATOM 2508 N N . ARG A 1 311 ? -10.403 12.590 9.119 1.00 92.25 311 ARG A N 1
ATOM 2509 C CA . ARG A 1 311 ? -11.312 13.030 8.050 1.00 92.25 311 ARG A CA 1
ATOM 2510 C C . ARG A 1 311 ? -12.631 12.258 8.031 1.00 92.25 311 ARG A C 1
ATOM 2512 O O . ARG A 1 311 ? -13.679 12.846 7.774 1.00 92.25 311 ARG A O 1
ATOM 2519 N N . HIS A 1 312 ? -12.596 10.955 8.304 1.00 91.00 312 HIS A N 1
ATOM 2520 C CA . HIS A 1 312 ? -13.759 10.064 8.219 1.00 91.00 312 HIS A CA 1
ATOM 2521 C C . HIS A 1 312 ? -14.283 9.646 9.595 1.00 91.00 312 HIS A C 1
ATOM 2523 O O . HIS A 1 312 ? -14.667 8.492 9.803 1.00 91.00 312 HIS A O 1
ATOM 2529 N N . ARG A 1 313 ? -14.310 10.584 10.548 1.00 91.31 313 ARG A N 1
ATOM 2530 C CA . ARG A 1 313 ? -14.853 10.339 11.885 1.00 91.31 313 ARG A CA 1
ATOM 2531 C C . ARG A 1 313 ? -16.338 9.932 11.793 1.00 91.31 313 ARG A C 1
ATOM 2533 O O . ARG A 1 313 ? -17.158 10.719 11.310 1.00 91.31 313 ARG A O 1
ATOM 2540 N N . PRO A 1 314 ? -16.712 8.714 12.222 1.00 86.81 314 PRO A N 1
ATOM 2541 C CA . PRO A 1 314 ? -18.046 8.176 11.996 1.00 86.81 314 PRO A CA 1
ATOM 2542 C C . PRO A 1 314 ? -19.067 8.798 12.952 1.00 86.81 314 PRO A C 1
ATOM 2544 O O . PRO A 1 314 ? -18.763 9.138 14.094 1.00 86.81 314 PRO A O 1
ATOM 2547 N N . GLN A 1 315 ? -20.322 8.884 12.514 1.00 82.00 315 GLN A N 1
ATOM 2548 C CA . GLN A 1 315 ? -21.437 9.194 13.410 1.00 82.00 315 GLN A CA 1
ATOM 2549 C C . GLN A 1 315 ? -21.865 7.928 14.166 1.00 82.00 315 GLN A C 1
ATOM 2551 O O . GLN A 1 315 ? -21.917 6.854 13.574 1.00 82.00 315 GLN A O 1
ATOM 2556 N N . LYS A 1 316 ? -22.289 8.054 15.435 1.00 76.69 316 LYS A N 1
ATOM 2557 C CA . LYS A 1 316 ? -22.686 6.920 16.308 1.00 76.69 316 LYS A CA 1
ATOM 2558 C C . LYS A 1 316 ? -23.711 5.953 15.684 1.00 76.69 316 LYS A C 1
ATOM 2560 O O . LYS A 1 316 ? -23.787 4.795 16.077 1.00 76.69 316 LYS A O 1
ATOM 2565 N N . ARG A 1 317 ? -24.527 6.417 14.730 1.00 81.00 317 ARG A N 1
ATOM 2566 C CA . ARG A 1 317 ? -25.581 5.613 14.086 1.00 81.00 317 ARG A CA 1
ATOM 2567 C C . ARG A 1 317 ? -25.076 4.715 12.950 1.00 81.00 317 ARG A C 1
ATOM 2569 O O . ARG A 1 317 ? -25.775 3.764 12.610 1.00 81.00 317 ARG A O 1
ATOM 2576 N N . ASP A 1 318 ? -23.900 4.976 12.378 1.00 88.50 318 ASP A N 1
ATOM 2577 C CA . ASP A 1 318 ? -23.341 4.148 11.303 1.00 88.50 318 ASP A CA 1
ATOM 2578 C C . ASP A 1 318 ? -22.391 3.089 11.864 1.00 88.50 318 ASP A C 1
ATOM 2580 O O . ASP A 1 318 ? -21.170 3.237 11.866 1.00 88.50 318 ASP A O 1
ATOM 2584 N N . ARG A 1 319 ? -22.974 1.978 12.320 1.00 90.44 319 ARG A N 1
ATOM 2585 C CA . ARG A 1 319 ? -22.218 0.876 12.922 1.00 90.44 319 ARG A CA 1
ATOM 2586 C C . ARG A 1 319 ? -21.098 0.357 12.017 1.00 90.44 319 ARG A C 1
ATOM 2588 O O . ARG A 1 319 ? -20.030 0.031 12.520 1.00 90.44 319 ARG A O 1
ATOM 2595 N N . ARG A 1 320 ? -21.325 0.262 10.702 1.00 91.75 320 ARG A N 1
ATOM 2596 C CA . ARG A 1 320 ? -20.343 -0.327 9.778 1.00 91.75 320 ARG A CA 1
ATOM 2597 C C . ARG A 1 320 ? -19.151 0.612 9.591 1.00 91.75 320 ARG A C 1
ATOM 2599 O O . ARG A 1 320 ? -18.015 0.146 9.622 1.00 91.75 320 ARG A O 1
ATOM 2606 N N . ALA A 1 321 ? -19.402 1.915 9.457 1.00 93.12 321 ALA A N 1
ATOM 2607 C CA . ALA A 1 321 ? -18.339 2.918 9.428 1.00 93.12 321 ALA A CA 1
ATOM 2608 C C . ALA A 1 321 ? -17.584 2.981 10.765 1.00 93.12 321 ALA A C 1
ATOM 2610 O O . ALA A 1 321 ? -16.357 3.028 10.773 1.00 93.12 321 ALA A O 1
ATOM 2611 N N . THR A 1 322 ? -18.296 2.904 11.893 1.00 95.12 322 THR A N 1
ATOM 2612 C CA . THR A 1 322 ? -17.694 2.865 13.232 1.00 95.12 322 THR A CA 1
ATOM 2613 C C . THR A 1 322 ? -16.814 1.631 13.449 1.00 95.12 322 THR A C 1
ATOM 2615 O O . THR A 1 322 ? -15.714 1.757 13.985 1.00 95.12 322 THR A O 1
ATOM 2618 N N . ASP A 1 323 ? -17.243 0.453 12.995 1.00 96.00 323 ASP A N 1
ATOM 2619 C CA . ASP A 1 323 ? -16.440 -0.773 13.056 1.00 96.00 323 ASP A CA 1
ATOM 2620 C C . ASP A 1 323 ? -15.193 -0.678 12.147 1.00 96.00 323 ASP A C 1
ATOM 2622 O O . ASP A 1 323 ? -14.102 -1.067 12.564 1.00 96.00 323 ASP A O 1
ATOM 2626 N N . LEU A 1 324 ? -15.310 -0.115 10.931 1.00 97.25 324 LEU A N 1
ATOM 2627 C CA . LEU A 1 324 ? -14.159 0.104 10.036 1.00 97.25 324 LEU A CA 1
ATOM 2628 C C . LEU A 1 324 ? -13.145 1.081 10.638 1.00 97.25 324 LEU A C 1
ATOM 2630 O O . LEU A 1 324 ? -11.935 0.884 10.513 1.00 97.25 324 LEU A O 1
ATOM 2634 N N . TRP A 1 325 ? -13.641 2.136 11.277 1.00 97.50 325 TRP A N 1
ATOM 2635 C CA . TRP A 1 325 ? -12.807 3.130 11.933 1.00 97.50 325 TRP A CA 1
ATOM 2636 C C . TRP A 1 325 ? -11.979 2.488 13.055 1.00 97.50 325 TRP A C 1
ATOM 2638 O O . TRP A 1 325 ? -10.757 2.643 13.074 1.00 97.50 325 TRP A O 1
ATOM 2648 N N . LEU A 1 326 ? -12.605 1.662 13.911 1.00 98.06 326 LEU A N 1
ATOM 2649 C CA . LEU A 1 326 ? -11.868 0.860 14.895 1.00 98.06 326 LEU A CA 1
ATOM 2650 C C . LEU A 1 326 ? -10.856 -0.055 14.218 1.00 98.06 326 LEU A C 1
ATOM 2652 O O . LEU A 1 326 ? -9.719 -0.131 14.670 1.00 98.06 326 LEU A O 1
ATOM 2656 N N . TRP A 1 327 ? -11.261 -0.763 13.161 1.00 98.56 327 TRP A N 1
ATOM 2657 C CA . TRP A 1 327 ? -10.399 -1.728 12.487 1.00 98.56 327 TRP A CA 1
ATOM 2658 C C . TRP A 1 327 ? -9.081 -1.096 12.040 1.00 98.56 327 TRP A C 1
ATOM 2660 O O . TRP A 1 327 ? -8.013 -1.614 12.360 1.00 98.56 327 TRP A O 1
ATOM 2670 N N . LYS A 1 328 ? -9.133 0.070 11.391 1.00 98.62 328 LYS A N 1
ATOM 2671 C CA . LYS A 1 328 ? -7.930 0.808 10.983 1.00 98.62 328 LYS A CA 1
ATOM 2672 C C . LYS A 1 328 ? -7.098 1.262 12.180 1.00 98.62 328 LYS A C 1
ATOM 2674 O O . LYS A 1 328 ? -5.895 1.010 12.203 1.00 98.62 328 LYS A O 1
ATOM 2679 N N . ALA A 1 329 ? -7.728 1.885 13.180 1.00 98.44 329 ALA A N 1
ATOM 2680 C CA . ALA A 1 329 ? -7.033 2.373 14.372 1.00 98.44 329 ALA A CA 1
ATOM 2681 C C . ALA A 1 329 ? -6.321 1.231 15.120 1.00 98.44 329 ALA A C 1
ATOM 2683 O O . ALA A 1 329 ? -5.158 1.355 15.507 1.00 98.44 329 ALA A O 1
ATOM 2684 N N . TYR A 1 330 ? -6.997 0.090 15.260 1.00 98.38 330 TYR A N 1
ATOM 2685 C CA . TYR A 1 330 ? -6.479 -1.086 15.944 1.00 98.38 330 TYR A CA 1
ATOM 2686 C C . TYR A 1 330 ? -5.377 -1.787 15.146 1.00 98.38 330 TYR A C 1
ATOM 2688 O O . TYR A 1 330 ? -4.366 -2.163 15.730 1.00 98.38 330 TYR A O 1
ATOM 2696 N N . VAL A 1 331 ? -5.505 -1.914 13.820 1.00 98.44 331 VAL A N 1
ATOM 2697 C CA . VAL A 1 331 ? -4.424 -2.429 12.958 1.00 98.44 331 VAL A CA 1
ATOM 2698 C C . VAL A 1 331 ? -3.164 -1.573 13.095 1.00 98.44 331 VAL A C 1
ATOM 2700 O O . VAL A 1 331 ? -2.066 -2.115 13.243 1.00 98.44 331 VAL A O 1
ATOM 2703 N N . CYS A 1 332 ? -3.307 -0.247 13.107 1.00 98.44 332 CYS A N 1
ATOM 2704 C CA . CYS A 1 332 ? -2.188 0.667 13.314 1.00 98.44 332 CYS A CA 1
ATOM 2705 C C . CYS A 1 332 ? -1.548 0.487 14.695 1.00 98.44 332 CYS A C 1
ATOM 2707 O O . CYS A 1 332 ? -0.337 0.264 14.766 1.00 98.44 332 CYS A O 1
ATOM 2709 N N . ALA A 1 333 ? -2.342 0.494 15.771 1.00 98.00 333 ALA A N 1
ATOM 2710 C CA . ALA A 1 333 ? -1.850 0.258 17.130 1.00 98.00 333 ALA A CA 1
ATOM 2711 C C . ALA A 1 333 ? -1.148 -1.104 17.265 1.00 98.00 333 ALA A C 1
ATOM 2713 O O . ALA A 1 333 ? -0.056 -1.192 17.820 1.00 98.00 333 ALA A O 1
ATOM 2714 N N . PHE A 1 334 ? -1.732 -2.159 16.697 1.00 96.69 334 PHE A N 1
ATOM 2715 C CA . PHE A 1 334 ? -1.157 -3.500 16.707 1.00 96.69 334 PHE A CA 1
ATOM 2716 C C . PHE A 1 334 ? 0.182 -3.547 15.960 1.00 96.69 334 PHE A C 1
ATOM 2718 O O . PHE A 1 334 ? 1.151 -4.126 16.453 1.00 96.69 334 PHE A O 1
ATOM 2725 N N . SER A 1 335 ? 0.261 -2.906 14.788 1.00 96.19 335 SER A N 1
ATOM 2726 C CA . SER A 1 335 ? 1.508 -2.816 14.020 1.00 96.19 335 SER A CA 1
ATOM 2727 C C . SER A 1 335 ? 2.606 -2.075 14.785 1.00 96.19 335 SER A C 1
ATOM 2729 O O . SER A 1 335 ? 3.747 -2.530 14.798 1.00 96.19 335 SER A O 1
ATOM 2731 N N . LEU A 1 336 ? 2.251 -0.986 15.475 1.00 95.31 336 LEU A N 1
ATOM 2732 C CA . LEU A 1 336 ? 3.156 -0.201 16.310 1.00 95.31 336 LEU A CA 1
ATOM 2733 C C . LEU A 1 336 ? 3.699 -1.021 17.477 1.00 95.31 336 LEU A C 1
ATOM 2735 O O . LEU A 1 336 ? 4.909 -1.111 17.645 1.00 95.31 336 LEU A O 1
ATOM 2739 N N . GLU A 1 337 ? 2.824 -1.663 18.249 1.00 93.62 337 GLU A N 1
ATOM 2740 C CA . GLU A 1 337 ? 3.228 -2.493 19.390 1.00 93.62 337 GLU A CA 1
ATOM 2741 C C . GLU A 1 337 ? 4.126 -3.659 18.970 1.00 93.62 337 GLU A C 1
ATOM 2743 O O . GLU A 1 337 ? 5.037 -4.039 19.703 1.00 93.62 337 GLU A O 1
ATOM 2748 N N . ARG A 1 338 ? 3.897 -4.237 17.785 1.00 90.25 338 ARG A N 1
ATOM 2749 C CA . ARG A 1 338 ? 4.761 -5.291 17.248 1.00 90.25 338 ARG A CA 1
ATOM 2750 C C . ARG A 1 338 ? 6.133 -4.751 16.846 1.00 90.25 338 ARG A C 1
ATOM 2752 O O . ARG A 1 338 ? 7.127 -5.427 17.093 1.00 90.25 338 ARG A O 1
ATOM 2759 N N . HIS A 1 339 ? 6.183 -3.564 16.245 1.00 90.62 339 HIS A N 1
ATOM 2760 C CA . HIS A 1 339 ? 7.429 -2.944 15.795 1.00 90.62 339 HIS A CA 1
ATOM 2761 C C . HIS A 1 339 ? 8.277 -2.424 16.957 1.00 90.62 339 HIS A C 1
ATOM 2763 O O . HIS A 1 339 ? 9.472 -2.673 16.982 1.00 90.62 339 HIS A O 1
ATOM 2769 N N . LEU A 1 340 ? 7.667 -1.785 17.960 1.00 87.94 340 LEU A N 1
ATOM 2770 C CA . LEU A 1 340 ? 8.360 -1.232 19.135 1.00 87.94 340 LEU A CA 1
ATOM 2771 C C . LEU A 1 340 ? 9.010 -2.297 20.036 1.00 87.94 340 LEU A C 1
ATOM 2773 O O . LEU A 1 340 ? 9.827 -1.965 20.887 1.00 87.94 340 LEU A O 1
ATOM 2777 N N . ARG A 1 341 ? 8.651 -3.575 19.870 1.00 85.19 341 ARG A N 1
ATOM 2778 C CA . ARG A 1 341 ? 9.339 -4.702 20.527 1.00 85.19 341 ARG A CA 1
ATOM 2779 C C . ARG A 1 341 ? 10.672 -5.051 19.869 1.00 85.19 341 ARG A C 1
ATOM 2781 O O . ARG A 1 341 ? 11.412 -5.862 20.414 1.00 85.19 341 ARG A O 1
ATOM 2788 N N . LEU A 1 342 ? 10.929 -4.515 18.680 1.00 79.75 342 LEU A N 1
ATOM 2789 C CA . LEU A 1 342 ? 12.162 -4.704 17.940 1.00 79.75 342 LEU A CA 1
ATOM 2790 C C . LEU A 1 342 ? 13.058 -3.498 18.235 1.00 79.75 342 LEU A C 1
ATOM 2792 O O . LEU A 1 342 ? 12.696 -2.363 17.929 1.00 79.75 342 LEU A O 1
ATOM 2796 N N . ASP A 1 343 ? 14.224 -3.735 18.832 1.00 61.72 343 ASP A N 1
ATOM 2797 C CA . ASP A 1 343 ? 15.212 -2.681 19.059 1.00 61.72 343 ASP A CA 1
ATOM 2798 C C . ASP A 1 343 ? 15.689 -2.142 17.698 1.00 61.72 343 ASP A C 1
ATOM 2800 O O . ASP A 1 343 ? 16.299 -2.872 16.916 1.00 61.72 343 ASP A O 1
ATOM 2804 N N . GLY A 1 344 ? 15.392 -0.876 17.372 1.00 65.00 344 GLY A N 1
ATOM 2805 C CA . GLY A 1 344 ? 15.869 -0.287 16.111 1.00 65.00 344 GLY A CA 1
ATOM 2806 C C . GLY A 1 344 ? 15.123 0.924 15.545 1.00 65.00 344 GLY A C 1
ATOM 2807 O O . GLY A 1 344 ? 15.563 1.468 14.533 1.00 65.00 344 GLY A O 1
ATOM 2808 N N . ASP A 1 345 ? 14.026 1.389 16.150 1.00 75.12 345 ASP A N 1
ATOM 2809 C CA . ASP A 1 345 ? 13.253 2.526 15.619 1.00 75.12 345 ASP A CA 1
ATOM 2810 C C . ASP A 1 345 ? 13.805 3.912 16.009 1.00 75.12 345 ASP A C 1
ATOM 2812 O O . ASP A 1 345 ? 13.303 4.925 15.525 1.00 75.12 345 ASP A O 1
ATOM 2816 N N . GLN A 1 346 ? 14.825 3.963 16.876 1.00 78.19 346 GLN A N 1
ATOM 2817 C CA . GLN A 1 346 ? 15.401 5.195 17.442 1.00 78.19 346 GLN A CA 1
ATOM 2818 C C . GLN A 1 346 ? 14.356 6.110 18.116 1.00 78.19 346 GLN A C 1
ATOM 2820 O O . GLN A 1 346 ? 14.543 7.323 18.197 1.00 78.19 346 GLN A O 1
ATOM 2825 N N . GLY A 1 347 ? 13.244 5.544 18.593 1.00 83.44 347 GLY A N 1
ATOM 2826 C CA . GLY A 1 347 ? 12.142 6.281 19.208 1.00 83.44 347 GLY A CA 1
ATOM 2827 C C . GLY A 1 347 ? 11.235 7.033 18.229 1.00 83.44 347 GLY A C 1
ATOM 2828 O O . GLY A 1 347 ? 10.339 7.756 18.670 1.00 83.44 347 GLY A O 1
ATOM 2829 N N . LEU A 1 348 ? 11.426 6.857 16.917 1.00 88.12 348 LEU A N 1
ATOM 2830 C CA . LEU A 1 348 ? 10.679 7.548 15.863 1.00 88.12 348 LEU A CA 1
ATOM 2831 C C . LEU A 1 348 ? 9.164 7.291 15.937 1.00 88.12 348 LEU A C 1
ATOM 2833 O O . LEU A 1 348 ? 8.369 8.157 15.567 1.00 88.12 348 LEU A O 1
ATOM 2837 N N . LEU A 1 349 ? 8.754 6.105 16.398 1.00 92.00 349 LEU A N 1
ATOM 2838 C CA . LEU A 1 349 ? 7.352 5.680 16.401 1.00 92.00 349 LEU A CA 1
ATOM 2839 C C . LEU A 1 349 ? 6.659 5.851 17.759 1.00 92.00 349 LEU A C 1
ATOM 2841 O O . LEU A 1 349 ? 5.431 5.764 17.832 1.00 92.00 349 LEU A O 1
ATOM 2845 N N . ILE A 1 350 ? 7.408 6.143 18.827 1.00 89.69 350 ILE A N 1
ATOM 2846 C CA . ILE A 1 350 ? 6.881 6.269 20.195 1.00 89.69 350 ILE A CA 1
ATOM 2847 C C . ILE A 1 350 ? 5.715 7.273 20.294 1.00 89.69 350 ILE A C 1
ATOM 2849 O O . ILE A 1 350 ? 4.700 6.923 20.907 1.00 89.69 350 ILE A O 1
ATOM 2853 N N . PRO A 1 351 ? 5.772 8.478 19.685 1.00 91.12 351 PRO A N 1
ATOM 2854 C CA . PRO A 1 351 ? 4.677 9.447 19.796 1.00 91.12 351 PRO A CA 1
ATOM 2855 C C . PRO A 1 351 ? 3.345 8.942 19.219 1.00 91.12 351 PRO A C 1
ATOM 2857 O O . PRO A 1 351 ? 2.277 9.260 19.744 1.00 91.12 351 PRO A O 1
ATOM 2860 N N . LEU A 1 352 ? 3.394 8.108 18.173 1.00 94.38 352 LEU A N 1
ATOM 2861 C CA . LEU A 1 352 ? 2.206 7.584 17.492 1.00 94.38 352 LEU A CA 1
ATOM 2862 C C . LEU A 1 352 ? 1.428 6.585 18.354 1.00 94.38 352 LEU A C 1
ATOM 2864 O O . LEU A 1 352 ? 0.214 6.456 18.197 1.00 94.38 352 LEU A O 1
ATOM 2868 N N . ARG A 1 353 ? 2.095 5.915 19.304 1.00 94.50 353 ARG A N 1
ATOM 2869 C CA . ARG A 1 353 ? 1.456 4.966 20.227 1.00 94.50 353 ARG A CA 1
ATOM 2870 C C . ARG A 1 353 ? 0.299 5.611 20.985 1.00 94.50 353 ARG A C 1
ATOM 2872 O O . ARG A 1 353 ? -0.789 5.044 21.064 1.00 94.50 353 ARG A O 1
ATOM 2879 N N . ARG A 1 354 ? 0.534 6.812 21.520 1.00 94.50 354 ARG A N 1
ATOM 2880 C CA . ARG A 1 354 ? -0.477 7.566 22.263 1.00 94.50 354 ARG A CA 1
ATOM 2881 C C . ARG A 1 354 ? -1.644 7.956 21.357 1.00 94.50 354 ARG A C 1
ATOM 2883 O O . ARG A 1 354 ? -2.785 7.760 21.751 1.00 94.50 354 ARG A O 1
ATOM 2890 N N . ILE A 1 355 ? -1.355 8.427 20.145 1.00 95.62 355 ILE A N 1
ATOM 2891 C CA . ILE A 1 355 ? -2.370 8.867 19.178 1.00 95.62 355 ILE A CA 1
ATOM 2892 C C . ILE A 1 355 ? -3.343 7.730 18.850 1.00 95.62 355 ILE A C 1
ATOM 2894 O O . ILE A 1 355 ? -4.552 7.894 18.977 1.00 95.62 355 ILE A O 1
ATOM 2898 N N . PHE A 1 356 ? -2.841 6.549 18.480 1.00 97.75 356 PHE A N 1
ATOM 2899 C CA . PHE A 1 356 ? -3.731 5.426 18.169 1.00 97.75 356 PHE A CA 1
ATOM 2900 C C . PHE A 1 356 ? -4.442 4.864 19.406 1.00 97.75 356 PHE A C 1
ATOM 2902 O O . PHE A 1 356 ? -5.576 4.403 19.290 1.00 97.75 356 PHE A O 1
ATOM 2909 N N . GLY A 1 357 ? -3.826 4.952 20.589 1.00 97.12 357 GLY A N 1
ATOM 2910 C CA . GLY A 1 357 ? -4.495 4.646 21.854 1.00 97.12 357 GLY A CA 1
ATOM 2911 C C . GLY A 1 357 ? -5.684 5.573 22.134 1.00 97.12 357 GLY A C 1
ATOM 2912 O O . GLY A 1 357 ? -6.760 5.092 22.485 1.00 97.12 357 GLY A O 1
ATOM 2913 N N . GLU A 1 358 ? -5.517 6.881 21.921 1.00 97.06 358 GLU A N 1
ATOM 2914 C CA . GLU A 1 358 ? -6.586 7.882 22.051 1.00 97.06 358 GLU A CA 1
ATOM 2915 C C . GLU A 1 358 ? -7.710 7.633 21.038 1.00 97.06 358 GLU A C 1
ATOM 2917 O O . GLU A 1 358 ? -8.877 7.650 21.421 1.00 97.06 358 GLU A O 1
ATOM 2922 N N . LEU A 1 359 ? -7.376 7.303 19.785 1.00 97.19 359 LEU A N 1
ATOM 2923 C CA . LEU A 1 359 ? -8.370 6.951 18.769 1.00 97.19 359 LEU A CA 1
ATOM 2924 C C . LEU A 1 359 ? -9.187 5.715 19.197 1.00 97.19 359 LEU A C 1
ATOM 2926 O O . LEU A 1 359 ? -10.414 5.749 19.209 1.00 97.19 359 LEU A O 1
ATOM 2930 N N . ILE A 1 360 ? -8.547 4.630 19.642 1.00 97.44 360 ILE A N 1
ATOM 2931 C CA . ILE A 1 360 ? -9.272 3.435 20.121 1.00 97.44 360 ILE A CA 1
ATOM 2932 C C . ILE A 1 360 ? -10.162 3.763 21.334 1.00 97.44 360 ILE A C 1
ATOM 2934 O O . ILE A 1 360 ? -11.304 3.299 21.403 1.00 97.44 360 ILE A O 1
ATOM 2938 N N . ALA A 1 361 ? -9.671 4.579 22.271 1.00 96.94 361 ALA A N 1
ATOM 2939 C CA . ALA A 1 361 ? -10.450 5.030 23.424 1.00 96.94 361 ALA A CA 1
ATOM 2940 C C . ALA A 1 361 ? -11.668 5.865 22.999 1.00 96.94 361 ALA A C 1
ATOM 2942 O O . ALA A 1 361 ? -12.757 5.715 23.552 1.00 96.94 361 ALA A O 1
ATOM 2943 N N . GLU A 1 362 ? -11.510 6.698 21.976 1.00 95.56 362 GLU A N 1
ATOM 2944 C CA . GLU A 1 362 ? -12.592 7.479 21.396 1.00 95.56 362 GLU A CA 1
ATOM 2945 C C . GLU A 1 362 ? -13.683 6.582 20.796 1.00 95.56 362 GLU A C 1
ATOM 2947 O O . GLU A 1 362 ? -14.869 6.785 21.063 1.00 95.56 362 GLU A O 1
ATOM 2952 N N . TRP A 1 363 ? -13.303 5.543 20.047 1.00 96.12 363 TRP A N 1
ATOM 2953 C CA . TRP A 1 363 ? -14.257 4.549 19.551 1.00 96.12 363 TRP A CA 1
ATOM 2954 C C . TRP A 1 363 ? -15.001 3.847 20.689 1.00 96.12 363 TRP A C 1
ATOM 2956 O O . TRP A 1 363 ? -16.225 3.702 20.625 1.00 96.12 363 TRP A O 1
ATOM 2966 N N . SER A 1 364 ? -14.283 3.449 21.742 1.00 96.38 364 SER A N 1
ATOM 2967 C CA . SER A 1 364 ? -14.871 2.817 22.927 1.00 96.38 364 SER A CA 1
ATOM 2968 C C . SER A 1 364 ? -15.902 3.738 23.588 1.00 96.38 364 SER A C 1
ATOM 2970 O O . SER A 1 364 ? -17.024 3.309 23.858 1.00 96.38 364 SER A O 1
ATOM 2972 N N . TYR A 1 365 ? -15.581 5.027 23.744 1.00 94.81 365 TYR A N 1
ATOM 2973 C CA . TYR A 1 365 ? -16.501 6.028 24.286 1.00 94.81 365 TYR A CA 1
ATOM 2974 C C . TYR A 1 365 ? -17.739 6.233 23.399 1.00 94.81 365 TYR A C 1
ATOM 2976 O O . TYR A 1 365 ? -18.864 6.247 23.894 1.00 94.81 365 TYR A O 1
ATOM 2984 N N . MET A 1 366 ? -17.558 6.353 22.079 1.00 93.25 366 MET A N 1
ATOM 2985 C CA . MET A 1 366 ? -18.667 6.559 21.137 1.00 93.25 366 MET A CA 1
ATOM 2986 C C . MET A 1 366 ? -19.631 5.367 21.075 1.00 93.25 366 MET A C 1
ATOM 2988 O O . MET A 1 366 ? -20.836 5.560 20.888 1.00 93.25 366 MET A O 1
ATOM 2992 N N . THR A 1 367 ? -19.106 4.146 21.202 1.00 93.62 367 THR A N 1
ATOM 2993 C CA . THR A 1 367 ? -19.870 2.893 21.079 1.00 93.62 367 THR A CA 1
ATOM 2994 C C . THR A 1 367 ? -20.336 2.312 22.407 1.00 93.62 367 THR A C 1
ATOM 2996 O O . THR A 1 367 ? -21.129 1.375 22.389 1.00 93.62 367 THR A O 1
ATOM 2999 N N . GLU A 1 368 ? -19.869 2.858 23.534 1.00 94.44 368 GLU A N 1
ATOM 3000 C CA . GLU A 1 368 ? -20.094 2.326 24.887 1.00 94.44 368 GLU A CA 1
ATOM 3001 C C . GLU A 1 368 ? -19.573 0.885 25.062 1.00 94.44 368 GLU A C 1
ATOM 3003 O O . GLU A 1 368 ? -19.996 0.152 25.957 1.00 94.44 368 GLU A O 1
ATOM 3008 N N . VAL A 1 369 ? -18.624 0.467 24.218 1.00 94.88 369 VAL A N 1
ATOM 3009 C CA . VAL A 1 369 ? -17.993 -0.853 24.291 1.00 94.88 369 VAL A CA 1
ATOM 3010 C C . VAL A 1 369 ? -16.735 -0.773 25.145 1.00 94.88 369 VAL A C 1
ATOM 3012 O O . VAL A 1 369 ? -15.736 -0.185 24.736 1.00 94.88 369 VAL A O 1
ATOM 3015 N N . THR A 1 370 ? -16.759 -1.413 26.311 1.00 93.88 370 THR A N 1
ATOM 3016 C CA . THR A 1 370 ? -15.616 -1.488 27.241 1.00 93.88 370 THR A CA 1
ATOM 3017 C C . THR A 1 370 ? -15.000 -2.885 27.342 1.00 93.88 370 THR A C 1
ATOM 3019 O O . THR A 1 370 ? -13.913 -3.042 27.892 1.00 93.88 370 THR A O 1
ATOM 3022 N N . ASP A 1 371 ? -15.672 -3.900 26.797 1.00 95.06 371 ASP A N 1
ATOM 3023 C CA . ASP A 1 371 ? -15.231 -5.293 26.821 1.00 95.06 371 ASP A CA 1
ATOM 3024 C C . ASP A 1 371 ? -14.501 -5.694 25.529 1.00 95.06 371 ASP A C 1
ATOM 3026 O O . ASP A 1 371 ? -14.921 -5.371 24.411 1.00 95.06 371 ASP A O 1
ATOM 3030 N N . TRP A 1 372 ? -13.424 -6.468 25.687 1.00 94.69 372 TRP A N 1
ATOM 3031 C CA . TRP A 1 372 ? -12.611 -6.940 24.569 1.00 94.69 372 TRP A CA 1
ATOM 3032 C C . TRP A 1 372 ? -13.382 -7.868 23.627 1.00 94.69 372 TRP A C 1
ATOM 3034 O O . TRP A 1 372 ? -13.193 -7.785 22.416 1.00 94.69 372 TRP A O 1
ATOM 3044 N N . THR A 1 373 ? -14.273 -8.723 24.131 1.00 96.19 373 THR A N 1
ATOM 3045 C CA . THR A 1 373 ? -15.042 -9.652 23.282 1.00 96.19 373 THR A CA 1
ATOM 3046 C C . THR A 1 373 ? -15.909 -8.880 22.292 1.00 96.19 373 THR A C 1
ATOM 3048 O O . THR A 1 373 ? -15.967 -9.203 21.105 1.00 96.19 373 THR A O 1
ATOM 3051 N N . GLN A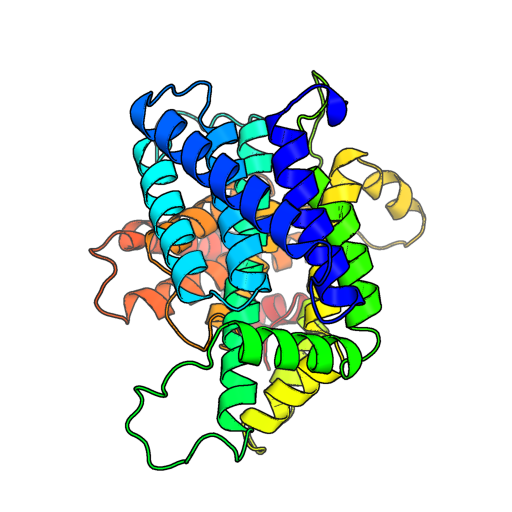 1 374 ? -16.545 -7.804 22.752 1.00 95.81 374 GLN A N 1
ATOM 3052 C CA . GLN A 1 374 ? -17.348 -6.932 21.898 1.00 95.81 374 GLN A CA 1
ATOM 3053 C C . GLN A 1 374 ? -16.501 -6.140 20.891 1.00 95.81 374 GLN A C 1
ATOM 3055 O O . GLN A 1 374 ? -16.886 -6.047 19.721 1.00 95.81 374 GLN A O 1
ATOM 3060 N N . ALA A 1 375 ? -15.341 -5.621 21.310 1.00 96.50 375 ALA A N 1
ATOM 3061 C CA . ALA A 1 375 ? -14.397 -4.951 20.414 1.00 96.50 375 ALA A CA 1
ATOM 3062 C C . ALA A 1 375 ? -13.861 -5.909 19.339 1.00 96.50 375 ALA A C 1
ATOM 3064 O O . ALA A 1 375 ? -13.866 -5.592 18.152 1.00 96.50 375 ALA A O 1
ATOM 3065 N N . ARG A 1 376 ? -13.504 -7.134 19.725 1.00 96.50 376 ARG A N 1
ATOM 3066 C CA . ARG A 1 376 ? -13.099 -8.192 18.802 1.00 96.50 376 ARG A CA 1
ATOM 3067 C C . ARG A 1 376 ? -14.200 -8.516 17.798 1.00 96.50 376 ARG A C 1
ATOM 3069 O O . ARG A 1 376 ? -13.931 -8.576 16.604 1.00 96.50 376 ARG A O 1
ATOM 3076 N N . ASN A 1 377 ? -15.446 -8.635 18.253 1.00 96.25 377 ASN A N 1
ATOM 3077 C CA . ASN A 1 377 ? -16.586 -8.836 17.360 1.00 96.25 377 ASN A CA 1
ATOM 3078 C C . ASN A 1 377 ? -16.749 -7.676 16.363 1.00 96.25 377 ASN A C 1
ATOM 3080 O O . ASN A 1 377 ? -17.210 -7.905 15.249 1.00 96.25 377 ASN A O 1
ATOM 3084 N N . ALA A 1 378 ? -16.405 -6.437 16.735 1.00 96.38 378 ALA A N 1
ATOM 3085 C CA . ALA A 1 378 ? -16.369 -5.306 15.805 1.00 96.38 378 ALA A CA 1
ATOM 3086 C C . ALA A 1 378 ? -15.270 -5.454 14.748 1.00 96.38 378 ALA A C 1
ATOM 3088 O O . ALA A 1 378 ? -15.549 -5.291 13.562 1.00 96.38 378 ALA A O 1
ATOM 3089 N N . LEU A 1 379 ? -14.065 -5.863 15.151 1.00 97.56 379 LEU A N 1
ATOM 3090 C CA . LEU A 1 379 ? -12.969 -6.149 14.223 1.00 97.56 379 LEU A CA 1
ATOM 3091 C C . LEU A 1 379 ? -13.330 -7.276 13.242 1.00 97.56 379 LEU A C 1
ATOM 3093 O O . LEU A 1 379 ? -13.129 -7.123 12.037 1.00 97.56 379 LEU A O 1
ATOM 3097 N N . THR A 1 380 ? -13.909 -8.379 13.730 1.00 95.69 380 THR A N 1
ATOM 3098 C CA . THR A 1 380 ? -14.305 -9.538 12.909 1.00 95.69 380 THR A CA 1
ATOM 3099 C C . THR A 1 380 ? -15.415 -9.202 11.912 1.00 95.69 380 THR A C 1
ATOM 3101 O O . THR A 1 380 ? -15.414 -9.739 10.809 1.00 95.69 380 THR A O 1
ATOM 3104 N N . ARG A 1 381 ? -16.329 -8.272 12.239 1.00 95.06 381 ARG A N 1
ATOM 3105 C CA . ARG A 1 381 ? -17.341 -7.775 11.283 1.00 95.06 381 ARG A CA 1
ATOM 3106 C C . ARG A 1 381 ? -16.736 -7.026 10.089 1.00 95.06 381 ARG A C 1
ATOM 3108 O O . ARG A 1 381 ? -17.423 -6.872 9.080 1.00 95.06 381 ARG A O 1
ATOM 3115 N N . ILE A 1 382 ? -15.492 -6.560 10.206 1.00 96.44 382 ILE A N 1
ATOM 3116 C CA . ILE A 1 382 ? -14.724 -5.962 9.111 1.00 96.44 382 ILE A CA 1
ATOM 3117 C C . ILE A 1 382 ? -13.814 -7.018 8.485 1.00 96.44 382 ILE A C 1
ATOM 3119 O O . ILE A 1 382 ? -14.116 -7.497 7.397 1.00 96.44 382 ILE A O 1
ATOM 3123 N N . VAL A 1 383 ? -12.727 -7.387 9.170 1.00 95.44 383 VAL A N 1
ATOM 3124 C CA . VAL A 1 383 ? -11.863 -8.531 8.847 1.00 95.44 383 VAL A CA 1
ATOM 3125 C C . VAL A 1 383 ? -10.870 -8.764 9.993 1.00 95.44 383 VAL A C 1
ATOM 3127 O O . VAL A 1 383 ? -9.978 -7.956 10.243 1.00 95.44 383 VAL A O 1
ATOM 3130 N N . TRP A 1 384 ? -10.981 -9.875 10.718 1.00 95.00 384 TRP A N 1
ATOM 3131 C CA . TRP A 1 384 ? -10.052 -10.189 11.809 1.00 95.00 384 TRP A CA 1
ATOM 3132 C C . TRP A 1 384 ? -9.921 -11.703 12.003 1.00 95.00 384 TRP A C 1
ATOM 3134 O O . TRP A 1 384 ? -10.938 -12.385 11.887 1.00 95.00 384 TRP A O 1
ATOM 3144 N N . PRO A 1 385 ? -8.718 -12.238 12.294 1.00 89.88 385 PRO A N 1
ATOM 3145 C CA . PRO A 1 385 ? -8.551 -13.669 12.549 1.00 89.88 385 PRO A CA 1
ATOM 3146 C C . PRO A 1 385 ? -9.312 -14.151 13.803 1.00 89.88 385 PRO A C 1
ATOM 3148 O O . PRO A 1 385 ? -9.412 -13.425 14.803 1.00 89.88 385 PRO A O 1
ATOM 3151 N N . GLU A 1 386 ? -9.824 -15.385 13.739 1.00 75.06 386 GLU A N 1
ATOM 3152 C CA . GLU A 1 386 ? -10.573 -16.073 14.813 1.00 75.06 386 GLU A CA 1
ATOM 3153 C C . GLU A 1 386 ? -9.785 -16.420 16.075 1.00 75.06 386 GLU A C 1
ATOM 3155 O O . GLU A 1 386 ? -8.535 -16.340 16.101 1.00 75.06 386 GLU A O 1
#

pLDDT: mean 85.39, std 14.2, range [38.91, 98.62]

Sequence (386 aa):
SVMQSPDALRNTMLIAGLHYGWKAGRLQVFESTLLFHKGEAMRLVNWLLVQSDSRRYHECIRHIATLCLTECAFGNVLVAETHLNGLMRYMDFHKPPDSPFADDESVEEELANRYVILTYNFIYGFKSRLRDILHEDDRVPPDTNPDPKRPDPDTVQELMHSWHKDEFRGLDIRLKAMKMVPYFFNQLPPNAKLWDIDGTPMLECLTRITETSGFKRNSAREAIQQNMWLEGAVTRLLLALVGCHIESLSGDYTRGLNRKNRSPLVTSWSGMCSASGLYLHAVLGIWNAGEPIESRMHRRVLYIVKQDLERHRPQKRDRRATDLWLWKAYVCAFSLERHLRLDGDQGLLIPLRRIFGELIAEWSYMTEVTDWTQARNALTRIVWPE